Protein AF-A0A165GXM5-F1 (afdb_monomer_lite)

Structure (mmCIF, N/CA/C/O backbone):
data_AF-A0A165GXM5-F1
#
_entry.id   AF-A0A165GXM5-F1
#
loop_
_atom_site.group_PDB
_atom_site.id
_atom_site.type_symbol
_atom_site.label_atom_id
_atom_site.label_alt_id
_atom_site.label_comp_id
_atom_site.label_asym_id
_atom_site.label_entity_id
_atom_site.label_seq_id
_atom_site.pdbx_PDB_ins_code
_atom_site.Cartn_x
_atom_site.Cartn_y
_atom_site.Cartn_z
_atom_site.occupancy
_atom_site.B_iso_or_equiv
_atom_site.auth_seq_id
_atom_site.auth_comp_id
_atom_site.auth_asym_id
_atom_site.auth_atom_id
_atom_site.pdbx_PDB_model_num
ATOM 1 N N . MET A 1 1 ? 20.489 -20.162 -37.668 1.00 31.81 1 MET A N 1
ATOM 2 C CA . MET A 1 1 ? 20.290 -19.600 -36.315 1.00 31.81 1 MET A CA 1
ATOM 3 C C . MET A 1 1 ? 18.803 -19.362 -36.145 1.00 31.81 1 MET A C 1
ATOM 5 O O . MET A 1 1 ? 18.230 -18.710 -37.010 1.00 31.81 1 MET A O 1
ATOM 9 N N . SER A 1 2 ? 18.162 -19.955 -35.135 1.00 25.27 2 SER A N 1
ATOM 10 C CA . SER A 1 2 ? 16.732 -19.736 -34.898 1.00 25.27 2 SER A CA 1
ATOM 11 C C . SER A 1 2 ? 16.521 -18.295 -34.447 1.00 25.27 2 SER A C 1
ATOM 13 O O . SER A 1 2 ? 17.042 -17.886 -33.412 1.00 25.27 2 SER A O 1
ATOM 15 N N . ILE A 1 3 ? 15.779 -17.529 -35.238 1.00 33.72 3 ILE A N 1
ATOM 16 C CA . ILE A 1 3 ? 15.261 -16.230 -34.825 1.00 33.72 3 ILE A CA 1
ATOM 17 C C . ILE A 1 3 ? 14.194 -16.553 -33.780 1.00 33.72 3 ILE A C 1
ATOM 19 O O . ILE A 1 3 ? 13.142 -17.085 -34.126 1.00 33.72 3 ILE A O 1
ATOM 23 N N . ALA A 1 4 ? 14.499 -16.331 -32.499 1.00 40.66 4 ALA A N 1
ATOM 24 C CA . ALA A 1 4 ? 13.466 -16.305 -31.474 1.00 40.66 4 ALA A CA 1
ATOM 25 C C . ALA A 1 4 ? 12.429 -15.270 -31.930 1.00 40.66 4 ALA A C 1
ATOM 27 O O . ALA A 1 4 ? 12.787 -14.128 -32.222 1.00 40.66 4 ALA A O 1
ATOM 28 N N . ALA A 1 5 ? 11.184 -15.703 -32.114 1.00 41.00 5 ALA A N 1
ATOM 29 C CA . ALA A 1 5 ? 10.115 -14.823 -32.553 1.00 41.00 5 ALA A CA 1
ATOM 30 C C . ALA A 1 5 ? 9.960 -13.701 -31.516 1.00 41.00 5 ALA A C 1
ATOM 32 O O . ALA A 1 5 ? 9.669 -13.970 -30.354 1.00 41.00 5 ALA A O 1
ATOM 33 N N . PHE A 1 6 ? 10.218 -12.462 -31.937 1.00 44.19 6 PHE A N 1
ATOM 34 C CA . PHE A 1 6 ? 9.964 -11.260 -31.149 1.00 44.19 6 PHE A CA 1
ATOM 35 C C . PHE A 1 6 ? 8.468 -11.210 -30.822 1.00 44.19 6 PHE A C 1
ATOM 37 O O . PHE A 1 6 ? 7.640 -11.124 -31.728 1.00 44.19 6 PHE A O 1
ATOM 44 N N . THR A 1 7 ? 8.118 -11.279 -29.542 1.00 49.78 7 THR A N 1
ATOM 45 C CA . THR A 1 7 ? 6.752 -11.052 -29.060 1.00 49.78 7 THR A CA 1
ATOM 46 C C . THR A 1 7 ? 6.751 -9.712 -28.341 1.00 49.78 7 THR A C 1
ATOM 48 O O . THR A 1 7 ? 6.883 -9.685 -27.119 1.00 49.78 7 THR A O 1
ATOM 51 N N . PHE A 1 8 ? 6.667 -8.622 -29.112 1.00 52.62 8 PHE A N 1
ATOM 52 C CA . PHE A 1 8 ? 6.676 -7.256 -28.587 1.00 52.62 8 PHE A CA 1
ATOM 53 C C . PHE A 1 8 ? 5.628 -7.103 -27.473 1.00 52.62 8 PHE A C 1
ATOM 55 O O . PHE A 1 8 ? 4.430 -7.235 -27.716 1.00 52.62 8 PHE A O 1
ATOM 62 N N . GLY A 1 9 ? 6.098 -6.886 -26.244 1.00 51.78 9 GLY A N 1
ATOM 63 C CA . GLY A 1 9 ? 5.290 -6.867 -25.017 1.00 51.78 9 GLY A CA 1
ATOM 64 C C . GLY A 1 9 ? 5.923 -7.594 -23.823 1.00 51.78 9 GLY A C 1
ATOM 65 O O . GLY A 1 9 ? 5.302 -7.670 -22.764 1.00 51.78 9 GLY A O 1
ATOM 66 N N . SER A 1 10 ? 7.145 -8.118 -23.965 1.00 63.19 10 SER A N 1
ATOM 67 C CA . SER A 1 10 ? 7.849 -8.898 -22.944 1.00 63.19 10 SER A CA 1
ATOM 68 C C . SER A 1 10 ? 9.146 -8.223 -22.484 1.00 63.19 10 SER A C 1
ATOM 70 O O . SER A 1 10 ? 9.808 -7.500 -23.228 1.00 63.19 10 SER A O 1
ATOM 72 N N . PHE A 1 11 ? 9.580 -8.525 -21.256 1.00 65.88 11 PHE A N 1
ATOM 73 C CA . PHE A 1 11 ? 10.885 -8.116 -20.716 1.00 65.88 11 PHE A CA 1
ATOM 74 C C . PHE A 1 11 ? 12.069 -8.486 -21.629 1.00 65.88 11 PHE A C 1
ATOM 76 O O . PHE A 1 11 ? 13.098 -7.804 -21.616 1.00 65.88 11 PHE A O 1
ATOM 83 N N . GLY A 1 12 ? 11.924 -9.540 -22.440 1.00 76.12 12 GLY A N 1
ATOM 84 C CA . GLY A 1 12 ? 12.921 -9.951 -23.431 1.00 76.12 12 GLY A CA 1
ATOM 85 C C . GLY A 1 12 ? 13.173 -8.910 -24.529 1.00 76.12 12 GLY A C 1
ATOM 86 O O . GLY A 1 12 ? 14.298 -8.810 -25.022 1.00 76.12 12 GLY A O 1
ATOM 87 N N . ASP A 1 13 ? 12.187 -8.077 -24.862 1.00 80.38 13 ASP A N 1
ATOM 88 C CA . ASP A 1 13 ? 12.316 -7.088 -25.937 1.00 80.38 13 ASP A CA 1
ATOM 89 C C . ASP A 1 13 ? 13.230 -5.937 -25.520 1.00 80.38 13 ASP A C 1
ATOM 91 O O . ASP A 1 13 ? 14.113 -5.539 -26.279 1.00 80.38 13 ASP A O 1
ATOM 95 N N . ILE A 1 14 ? 13.097 -5.457 -24.276 1.00 86.19 14 ILE A N 1
ATOM 96 C CA . ILE A 1 14 ? 13.959 -4.394 -23.738 1.00 86.19 14 ILE A CA 1
ATOM 97 C C . ILE A 1 14 ? 15.413 -4.869 -23.706 1.00 86.19 14 ILE A C 1
ATOM 99 O O . ILE A 1 14 ? 16.306 -4.147 -24.142 1.00 86.19 14 ILE A O 1
ATOM 103 N N . VAL A 1 15 ? 15.664 -6.100 -23.246 1.00 88.06 15 VAL A N 1
ATOM 104 C CA . VAL A 1 15 ? 17.020 -6.675 -23.230 1.00 88.06 15 VAL A CA 1
ATOM 105 C C . VAL A 1 15 ? 17.592 -6.760 -24.643 1.00 88.06 15 VAL A C 1
ATOM 107 O O . VAL A 1 15 ? 18.753 -6.412 -24.855 1.00 88.06 15 VAL A O 1
ATOM 110 N N . THR A 1 16 ? 16.779 -7.155 -25.621 1.00 90.94 16 THR A N 1
ATOM 111 C CA . THR A 1 16 ? 17.226 -7.264 -27.013 1.00 90.94 16 THR A CA 1
ATOM 112 C C . THR A 1 16 ? 17.536 -5.891 -27.619 1.00 90.94 16 THR A C 1
ATOM 114 O O . THR A 1 16 ? 18.542 -5.731 -28.311 1.00 90.94 16 THR A O 1
ATOM 117 N N . ILE A 1 17 ? 16.733 -4.869 -27.310 1.00 92.56 17 ILE A N 1
ATOM 118 C CA . ILE A 1 17 ? 16.991 -3.482 -27.725 1.00 92.56 17 ILE A CA 1
ATOM 119 C C . ILE A 1 17 ? 18.282 -2.948 -27.086 1.00 92.56 17 ILE A C 1
ATOM 121 O O . ILE A 1 17 ? 19.094 -2.331 -27.776 1.00 92.56 17 ILE A O 1
ATOM 125 N N . LEU A 1 18 ? 18.517 -3.227 -25.799 1.00 92.25 18 LEU A N 1
ATOM 126 C CA . LEU A 1 18 ? 19.754 -2.851 -25.104 1.00 92.25 18 LEU A CA 1
ATOM 127 C C . LEU A 1 18 ? 20.986 -3.525 -25.733 1.00 92.25 18 LEU A C 1
ATOM 129 O O . LEU A 1 18 ? 22.009 -2.874 -25.944 1.00 92.25 18 LEU A O 1
ATOM 133 N N . GLN A 1 19 ? 20.892 -4.809 -26.088 1.00 93.12 19 GLN A N 1
ATOM 134 C CA . GLN A 1 19 ? 21.966 -5.531 -26.783 1.00 93.12 19 GLN A CA 1
ATOM 135 C C . GLN A 1 19 ? 22.253 -4.947 -28.172 1.00 93.12 19 GLN A C 1
ATOM 137 O O . GLN A 1 19 ? 23.415 -4.819 -28.573 1.00 93.12 19 GLN A O 1
ATOM 142 N N . LEU A 1 20 ? 21.206 -4.557 -28.901 1.00 93.94 20 LEU A N 1
ATOM 143 C CA . LEU A 1 20 ? 21.339 -3.906 -30.199 1.00 93.94 20 LEU A CA 1
ATOM 144 C C . LEU A 1 20 ? 22.029 -2.539 -30.072 1.00 93.94 20 LEU A C 1
ATOM 146 O O . LEU A 1 20 ? 22.997 -2.277 -30.787 1.00 93.94 20 LEU A O 1
ATOM 150 N N . ALA A 1 21 ? 21.589 -1.705 -29.126 1.00 93.62 21 ALA A N 1
ATOM 151 C CA . ALA A 1 21 ? 22.207 -0.414 -28.825 1.00 93.62 21 ALA A CA 1
ATOM 152 C C . ALA A 1 21 ? 23.695 -0.565 -28.462 1.00 93.62 21 ALA A C 1
ATOM 154 O O . ALA A 1 21 ? 24.544 0.145 -29.008 1.00 93.62 21 ALA A O 1
ATOM 155 N N . TRP A 1 22 ? 24.032 -1.552 -27.624 1.00 94.19 22 TRP A N 1
ATOM 156 C CA . TRP A 1 22 ? 25.417 -1.873 -27.276 1.00 94.19 22 TRP A CA 1
ATOM 157 C C . TRP A 1 22 ? 26.256 -2.271 -28.499 1.00 94.19 22 TRP A C 1
ATOM 159 O O . TRP A 1 22 ? 27.371 -1.783 -28.683 1.00 94.19 22 TRP A O 1
ATOM 169 N N . THR A 1 23 ? 25.704 -3.106 -29.382 1.00 94.31 23 THR A N 1
ATOM 170 C CA . THR A 1 23 ? 26.389 -3.545 -30.609 1.00 94.31 23 THR A CA 1
ATOM 171 C C . THR A 1 23 ? 26.672 -2.370 -31.549 1.00 94.31 23 THR A C 1
ATOM 173 O O . THR A 1 23 ? 27.755 -2.282 -32.136 1.00 94.31 23 THR A O 1
ATOM 176 N N . ILE A 1 24 ? 25.723 -1.437 -31.679 1.00 92.62 24 ILE A N 1
ATOM 177 C CA . ILE A 1 24 ? 25.894 -0.210 -32.470 1.00 92.62 24 ILE A CA 1
ATOM 178 C C . ILE A 1 24 ? 26.989 0.662 -31.855 1.00 92.62 24 ILE A C 1
ATOM 180 O O . ILE A 1 24 ? 27.902 1.082 -32.567 1.00 92.62 24 ILE A O 1
ATOM 184 N N . ARG A 1 25 ? 26.948 0.882 -30.534 1.00 93.56 25 ARG A N 1
ATOM 185 C CA . ARG A 1 25 ? 27.982 1.627 -29.804 1.00 93.56 25 ARG A CA 1
ATOM 186 C C . ARG A 1 25 ? 29.374 1.044 -30.043 1.00 93.56 25 ARG A C 1
ATOM 188 O O . ARG A 1 25 ? 30.308 1.797 -30.332 1.00 93.56 25 ARG A O 1
ATOM 195 N N . GLN A 1 26 ? 29.522 -0.274 -29.921 1.00 92.12 26 GLN A N 1
ATOM 196 C CA . GLN A 1 26 ? 30.796 -0.956 -30.138 1.00 92.12 26 GLN A CA 1
ATOM 197 C C . GLN A 1 26 ? 31.276 -0.776 -31.582 1.00 92.12 26 GLN A C 1
ATOM 199 O O . GLN A 1 26 ? 32.408 -0.350 -31.800 1.00 92.12 26 GLN A O 1
ATOM 204 N N . SER A 1 27 ? 30.387 -0.995 -32.555 1.00 89.75 27 SER A N 1
ATOM 205 C CA . SER A 1 27 ? 30.700 -0.838 -33.980 1.00 89.75 27 SER A CA 1
ATOM 206 C C . SER A 1 27 ? 31.182 0.580 -34.297 1.00 89.75 27 SER A C 1
ATOM 208 O O . SER A 1 27 ? 32.216 0.751 -34.934 1.00 89.75 27 SER A O 1
ATOM 210 N N . LEU A 1 28 ? 30.481 1.603 -33.797 1.00 88.69 28 LEU A N 1
ATOM 211 C CA . LEU A 1 28 ? 30.858 3.009 -33.966 1.00 88.69 28 LEU A CA 1
ATOM 212 C C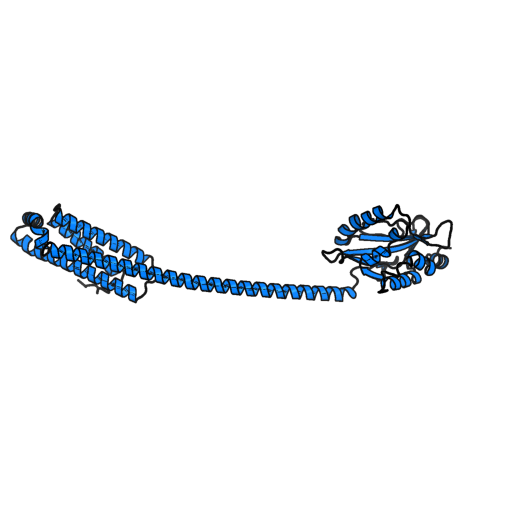 . LEU A 1 28 ? 32.200 3.337 -33.295 1.00 88.69 28 LEU A C 1
ATOM 214 O O . LEU A 1 28 ? 33.023 4.055 -33.865 1.00 88.69 28 LEU A O 1
ATOM 218 N N . SER A 1 29 ? 32.444 2.795 -32.101 1.00 88.94 29 SER A N 1
ATOM 219 C CA . SER A 1 29 ? 33.693 3.011 -31.361 1.00 88.94 29 SER A CA 1
ATOM 220 C C . SER A 1 29 ? 34.894 2.404 -32.092 1.00 88.94 29 SER A C 1
ATOM 222 O O . SER A 1 29 ? 35.948 3.035 -32.199 1.00 88.94 29 SER A O 1
ATOM 224 N N . GLU A 1 30 ? 34.733 1.200 -32.640 1.00 87.19 30 GLU A N 1
ATOM 225 C CA . GLU A 1 30 ? 35.780 0.489 -33.375 1.00 87.19 30 GLU A CA 1
ATOM 226 C C . GLU A 1 30 ? 36.099 1.151 -34.722 1.00 87.19 30 GLU A C 1
ATOM 228 O O . GLU A 1 30 ? 37.278 1.255 -35.093 1.00 87.19 30 GLU A O 1
ATOM 233 N N . THR A 1 31 ? 35.079 1.634 -35.444 1.00 82.00 31 THR A N 1
ATOM 234 C CA . THR A 1 31 ? 35.250 2.181 -36.798 1.00 82.00 31 THR A CA 1
ATOM 235 C C . THR A 1 31 ? 35.528 3.673 -36.857 1.00 82.00 31 THR A C 1
ATOM 237 O O . THR A 1 31 ? 36.229 4.093 -37.774 1.00 82.00 31 THR A O 1
ATOM 240 N N . ALA A 1 32 ? 35.048 4.476 -35.909 1.00 78.12 32 ALA A N 1
ATOM 241 C CA . ALA A 1 32 ? 35.261 5.923 -35.918 1.00 78.12 32 ALA A CA 1
ATOM 242 C C . ALA A 1 32 ? 36.285 6.396 -34.879 1.00 78.12 32 ALA A C 1
ATOM 244 O O . ALA A 1 32 ? 36.908 7.440 -35.064 1.00 78.12 32 ALA A O 1
ATOM 245 N N . GLY A 1 33 ? 36.507 5.646 -33.795 1.00 75.62 33 GLY A N 1
ATOM 246 C CA . GLY A 1 33 ? 37.376 6.086 -32.703 1.00 75.62 33 GLY A CA 1
ATOM 247 C C . GLY A 1 33 ? 36.898 7.402 -32.069 1.00 75.62 33 GLY A C 1
ATOM 248 O O . GLY A 1 33 ? 35.712 7.586 -31.811 1.00 75.62 33 GLY A O 1
ATOM 249 N N . ALA A 1 34 ? 37.817 8.339 -31.816 1.00 76.00 34 ALA A N 1
ATOM 250 C CA . ALA A 1 34 ? 37.564 9.576 -31.060 1.00 76.00 34 ALA A CA 1
ATOM 251 C C . ALA A 1 34 ? 36.927 10.731 -31.872 1.00 76.00 34 ALA A C 1
ATOM 253 O O . ALA A 1 34 ? 37.110 11.903 -31.546 1.00 76.00 34 ALA A O 1
ATOM 254 N N . VAL A 1 35 ? 36.199 10.441 -32.951 1.00 82.75 35 VAL A N 1
ATOM 255 C CA . VAL A 1 35 ? 35.572 11.476 -33.792 1.00 82.75 35 VAL A CA 1
ATOM 256 C C . VAL A 1 35 ? 34.408 12.116 -33.038 1.00 82.75 35 VAL A C 1
ATOM 258 O O . VAL A 1 35 ? 33.428 11.440 -32.739 1.00 82.75 35 VAL A O 1
ATOM 261 N N . ALA A 1 36 ? 34.485 13.424 -32.775 1.00 80.25 36 ALA A N 1
ATOM 262 C CA . ALA A 1 36 ? 33.531 14.154 -31.928 1.00 80.25 36 ALA A CA 1
ATOM 263 C C . ALA A 1 36 ? 32.051 13.939 -32.311 1.00 80.25 36 ALA A C 1
ATOM 265 O O . ALA A 1 36 ? 31.190 13.793 -31.445 1.00 80.25 36 ALA A O 1
ATOM 266 N N . GLN A 1 37 ? 31.756 13.866 -33.610 1.00 78.00 37 GLN A N 1
ATOM 267 C CA . GLN A 1 37 ? 30.401 13.634 -34.122 1.00 78.00 37 GLN A CA 1
ATOM 268 C C . GLN A 1 37 ? 29.880 12.236 -33.767 1.00 78.00 37 GLN A C 1
ATOM 270 O O . GLN A 1 37 ? 28.760 12.091 -33.287 1.00 78.00 37 GLN A O 1
ATOM 275 N N . VAL A 1 38 ? 30.716 11.209 -33.935 1.00 83.25 38 VAL A N 1
ATOM 276 C CA . VAL A 1 38 ? 30.363 9.831 -33.577 1.00 83.25 38 VAL A CA 1
ATOM 277 C C . VAL A 1 38 ? 30.298 9.659 -32.060 1.00 83.25 38 VAL A C 1
ATOM 279 O O . VAL A 1 38 ? 29.422 8.960 -31.567 1.00 83.25 38 VAL A O 1
ATOM 282 N N . GLN A 1 39 ? 31.151 10.360 -31.311 1.00 87.00 39 GLN A N 1
ATOM 283 C CA . GLN A 1 39 ? 31.086 10.392 -29.848 1.00 87.00 39 GLN A CA 1
ATOM 284 C C . GLN A 1 39 ? 29.783 11.017 -29.332 1.00 87.00 39 GLN A C 1
ATOM 286 O O . GLN A 1 39 ? 29.232 10.540 -28.346 1.00 87.00 39 GLN A O 1
ATOM 291 N N . THR A 1 40 ? 29.247 12.026 -30.024 1.00 86.88 40 THR A N 1
ATOM 292 C CA . THR A 1 40 ? 27.937 12.611 -29.687 1.00 86.88 40 THR A CA 1
ATOM 293 C C . THR A 1 40 ? 26.817 11.585 -29.870 1.00 86.88 40 THR A C 1
ATOM 295 O O . THR A 1 40 ? 26.026 11.374 -28.957 1.00 86.88 40 THR A O 1
ATOM 298 N N . LEU A 1 41 ? 26.806 10.867 -30.999 1.00 86.50 41 LEU A N 1
ATOM 299 C CA . LEU A 1 41 ? 25.830 9.801 -31.242 1.00 86.50 41 LEU A CA 1
ATOM 300 C C . LEU A 1 41 ? 25.959 8.646 -30.234 1.00 86.50 41 LEU A C 1
ATOM 302 O O . LEU A 1 41 ? 24.952 8.104 -29.789 1.00 86.50 41 LEU A O 1
ATOM 306 N N . ILE A 1 42 ? 27.185 8.274 -29.852 1.00 90.12 42 ILE A N 1
ATOM 307 C CA . ILE A 1 42 ? 27.423 7.277 -28.799 1.00 90.12 42 ILE A CA 1
ATOM 308 C C . ILE A 1 42 ? 26.816 7.747 -27.471 1.00 90.12 42 ILE A C 1
ATOM 310 O O . ILE A 1 42 ? 26.115 6.973 -26.827 1.00 90.12 42 ILE A O 1
ATOM 314 N N . ALA A 1 43 ? 27.029 9.009 -27.088 1.00 89.69 43 ALA A N 1
ATOM 315 C CA . ALA A 1 43 ? 26.450 9.568 -25.870 1.00 89.69 43 ALA A CA 1
ATOM 316 C C . ALA A 1 43 ? 24.910 9.578 -25.902 1.00 89.69 43 ALA A C 1
ATOM 318 O O . ALA A 1 43 ? 24.274 9.293 -24.890 1.00 89.69 43 ALA A O 1
ATOM 319 N N . ASP A 1 44 ? 24.303 9.842 -27.062 1.00 87.69 44 ASP A N 1
ATOM 320 C CA . ASP A 1 44 ? 22.847 9.773 -27.228 1.00 87.69 44 ASP A CA 1
ATOM 321 C C . ASP A 1 44 ? 22.311 8.337 -27.098 1.00 87.69 44 ASP A C 1
ATOM 323 O O . ASP A 1 44 ? 21.295 8.109 -26.439 1.00 87.69 44 ASP A O 1
ATOM 327 N N . ILE A 1 45 ? 23.009 7.352 -27.676 1.00 90.88 45 ILE A N 1
ATOM 328 C CA . ILE A 1 45 ? 22.672 5.926 -27.525 1.00 90.88 45 ILE A CA 1
ATOM 329 C C . ILE A 1 45 ? 22.807 5.491 -26.059 1.00 90.88 45 ILE A C 1
ATOM 331 O O . ILE A 1 45 ? 21.989 4.710 -25.569 1.00 90.88 45 ILE A O 1
ATOM 335 N N . ASP A 1 46 ? 23.796 6.012 -25.337 1.00 91.44 46 ASP A N 1
ATOM 336 C CA . ASP A 1 46 ? 23.975 5.741 -23.911 1.00 91.44 46 ASP A CA 1
ATOM 337 C C . ASP A 1 46 ? 22.846 6.331 -23.072 1.00 91.44 46 ASP A C 1
ATOM 339 O O . ASP A 1 46 ? 22.279 5.632 -22.233 1.00 91.44 46 ASP A O 1
ATOM 343 N N . ALA A 1 47 ? 22.469 7.585 -23.326 1.00 89.38 47 ALA A N 1
ATOM 344 C CA . ALA A 1 47 ? 21.337 8.221 -22.660 1.00 89.38 47 ALA A CA 1
ATOM 345 C C . ALA A 1 47 ? 20.036 7.435 -22.899 1.00 89.38 47 ALA A C 1
ATOM 347 O O . ALA A 1 47 ? 19.290 7.164 -21.956 1.00 89.38 47 ALA A O 1
ATOM 348 N N . PHE A 1 48 ? 19.810 6.989 -24.137 1.00 90.38 48 PHE A N 1
ATOM 349 C CA . PHE A 1 48 ? 18.696 6.113 -24.494 1.00 90.38 48 PHE A CA 1
ATOM 350 C C . PHE A 1 48 ? 18.739 4.770 -23.742 1.00 90.38 48 PHE A C 1
ATOM 352 O O . PHE A 1 48 ? 17.732 4.326 -23.191 1.00 90.38 48 PHE A O 1
ATOM 359 N N . THR A 1 49 ? 19.913 4.139 -23.665 1.00 91.88 49 THR A N 1
ATOM 360 C CA . THR A 1 49 ? 20.126 2.870 -22.949 1.00 91.88 49 THR A CA 1
ATOM 361 C C . THR A 1 49 ? 19.825 3.028 -21.456 1.00 91.88 49 THR A C 1
ATOM 363 O O . THR A 1 49 ? 19.109 2.205 -20.883 1.00 91.88 49 THR A O 1
ATOM 366 N N . CYS A 1 50 ? 20.300 4.110 -20.832 1.00 91.44 50 CYS A N 1
ATOM 367 C CA . CYS A 1 50 ? 19.997 4.449 -19.441 1.00 91.44 50 CYS A CA 1
ATOM 368 C C . CYS A 1 50 ? 18.491 4.644 -19.218 1.00 91.44 50 CYS A C 1
ATOM 370 O O . CYS A 1 50 ? 17.939 4.106 -18.258 1.00 91.44 50 CYS A O 1
ATOM 372 N N . ALA A 1 51 ? 17.808 5.361 -20.115 1.00 87.94 51 ALA A N 1
ATOM 373 C CA . ALA A 1 51 ? 16.364 5.562 -20.025 1.00 87.94 51 ALA A CA 1
ATOM 374 C C . ALA A 1 51 ? 15.593 4.235 -20.132 1.00 87.94 51 ALA A C 1
ATOM 376 O O . ALA A 1 51 ? 14.694 3.972 -19.333 1.00 87.94 51 ALA A O 1
ATOM 377 N N . LEU A 1 52 ? 15.983 3.348 -21.053 1.00 88.62 52 LEU A N 1
ATOM 378 C CA . LEU A 1 52 ? 15.389 2.013 -21.164 1.00 88.62 52 LEU A CA 1
ATOM 379 C C . LEU A 1 52 ? 15.644 1.136 -19.934 1.00 88.62 52 LEU A C 1
ATOM 381 O O . LEU A 1 52 ? 14.766 0.372 -19.539 1.00 88.62 52 LEU A O 1
ATOM 385 N N . GLN A 1 53 ? 16.815 1.236 -19.305 1.00 91.19 53 GLN A N 1
ATOM 386 C CA . GLN A 1 53 ? 17.099 0.519 -18.058 1.00 91.19 53 GLN A CA 1
ATOM 387 C C . GLN A 1 53 ? 16.225 1.014 -16.899 1.00 91.19 53 GLN A C 1
ATOM 389 O O . GLN A 1 53 ? 15.749 0.201 -16.107 1.00 91.19 53 GLN A O 1
ATOM 394 N N . GLN A 1 54 ? 15.968 2.322 -16.821 1.00 88.50 54 GLN A N 1
ATOM 395 C CA . GLN A 1 54 ? 15.027 2.891 -15.851 1.00 88.50 54 GLN A CA 1
ATOM 396 C C . GLN A 1 54 ? 13.591 2.424 -16.120 1.00 88.50 54 GLN A C 1
ATOM 398 O O . GLN A 1 54 ? 12.884 2.022 -15.202 1.00 88.50 54 GLN A O 1
ATOM 403 N N . ILE A 1 55 ? 13.164 2.410 -17.384 1.00 86.50 55 ILE A N 1
ATOM 404 C CA . ILE A 1 55 ? 11.863 1.854 -17.786 1.00 86.50 55 ILE A CA 1
ATOM 405 C C . ILE A 1 55 ? 11.761 0.385 -17.364 1.00 86.50 55 ILE A C 1
ATOM 407 O O . ILE A 1 55 ? 10.758 -0.025 -16.781 1.00 86.50 55 ILE A O 1
ATOM 411 N N . LYS A 1 56 ? 12.818 -0.400 -17.601 1.00 87.31 56 LYS A N 1
ATOM 412 C CA . LYS A 1 56 ? 12.877 -1.805 -17.196 1.00 87.31 56 LYS A CA 1
ATOM 413 C C . LYS A 1 56 ? 12.703 -1.964 -15.686 1.00 87.31 56 LYS A C 1
ATOM 415 O O . LYS A 1 56 ? 11.897 -2.788 -15.274 1.00 87.31 56 LYS A O 1
ATOM 420 N N . SER A 1 57 ? 13.411 -1.188 -14.864 1.00 86.75 57 SER A N 1
ATOM 421 C CA . SER A 1 57 ? 13.311 -1.313 -13.403 1.00 86.75 57 SER A CA 1
ATOM 422 C C . SER A 1 57 ? 11.921 -0.935 -12.873 1.00 86.75 57 SER A C 1
ATOM 424 O O . SER A 1 57 ? 11.409 -1.572 -11.950 1.00 86.75 57 SER A O 1
ATOM 426 N N . VAL A 1 58 ? 11.263 0.051 -13.491 1.00 84.50 58 VAL A N 1
ATOM 427 C CA . VAL A 1 58 ? 9.872 0.417 -13.174 1.00 84.50 58 VAL A CA 1
ATOM 428 C C . VAL A 1 58 ? 8.893 -0.695 -13.564 1.00 84.50 58 VAL A C 1
ATOM 430 O O . VAL A 1 58 ? 7.917 -0.932 -12.854 1.00 84.50 58 VAL A O 1
ATOM 433 N N . LEU A 1 59 ? 9.141 -1.397 -14.670 1.00 82.88 59 LEU A N 1
ATOM 434 C CA . LEU A 1 59 ? 8.333 -2.547 -15.075 1.00 82.88 59 LEU A CA 1
ATOM 435 C C . LEU A 1 59 ? 8.584 -3.773 -14.184 1.00 82.88 59 LEU A C 1
ATOM 437 O O . LEU A 1 59 ? 7.621 -4.425 -13.796 1.00 82.88 59 LEU A O 1
ATOM 441 N N . ASP A 1 60 ? 9.836 -4.052 -13.802 1.00 83.19 60 ASP A N 1
ATOM 442 C CA . ASP A 1 60 ? 10.203 -5.188 -12.935 1.00 83.19 60 ASP A CA 1
ATOM 443 C C . ASP A 1 60 ? 9.545 -5.085 -11.544 1.00 83.19 60 ASP A C 1
ATOM 445 O O . ASP A 1 60 ? 9.215 -6.089 -10.918 1.00 83.19 60 ASP A O 1
ATOM 449 N N . THR A 1 61 ? 9.367 -3.861 -11.040 1.00 81.50 61 THR A N 1
ATOM 450 C CA . THR A 1 61 ? 8.806 -3.591 -9.704 1.00 81.50 61 THR A CA 1
ATOM 451 C C . THR A 1 61 ? 7.278 -3.623 -9.669 1.00 81.50 61 THR A C 1
ATOM 453 O O . THR A 1 61 ? 6.682 -3.558 -8.592 1.00 81.50 61 THR A O 1
ATOM 456 N N . ARG A 1 62 ? 6.616 -3.729 -10.825 1.00 73.94 62 ARG A N 1
ATOM 457 C CA . ARG A 1 62 ? 5.158 -3.693 -10.923 1.00 73.94 62 ARG A CA 1
ATOM 458 C C . ARG A 1 62 ? 4.541 -5.078 -10.993 1.00 73.94 62 ARG A C 1
ATOM 460 O O . ARG A 1 62 ? 4.898 -5.893 -11.830 1.00 73.94 62 ARG A O 1
ATOM 467 N N . ALA A 1 63 ? 3.509 -5.279 -10.175 1.00 67.06 63 ALA A N 1
ATOM 468 C CA . ALA A 1 63 ? 2.715 -6.503 -10.179 1.00 67.06 63 ALA A CA 1
ATOM 469 C C . ALA A 1 63 ? 1.796 -6.629 -11.410 1.00 67.06 63 ALA A C 1
ATOM 471 O O . ALA A 1 63 ? 1.499 -7.742 -11.830 1.00 67.06 63 ALA A O 1
ATOM 472 N N . SER A 1 64 ? 1.329 -5.510 -11.981 1.00 75.50 64 SER A N 1
ATOM 473 C CA . SER A 1 64 ? 0.467 -5.509 -13.169 1.00 75.50 64 SER A CA 1
ATOM 474 C C . SER A 1 64 ? 0.464 -4.141 -13.860 1.00 75.50 64 SER A C 1
ATOM 476 O O . SER A 1 64 ? 0.427 -3.102 -13.194 1.00 75.50 64 SER A O 1
ATOM 478 N N . VAL A 1 65 ? 0.511 -4.143 -15.194 1.00 78.56 65 VAL A N 1
ATOM 479 C CA . VAL A 1 65 ? 0.306 -2.967 -16.051 1.00 78.56 65 VAL A CA 1
ATOM 480 C C . VAL A 1 65 ? -0.920 -3.249 -16.925 1.00 78.56 65 VAL A C 1
ATOM 482 O O . VAL A 1 65 ? -0.996 -4.343 -17.491 1.00 78.56 65 VAL A O 1
ATOM 485 N N . PRO A 1 66 ? -1.868 -2.302 -17.062 1.00 83.25 66 PRO A N 1
ATOM 486 C CA . PRO A 1 66 ? -3.045 -2.487 -17.904 1.00 83.25 66 PRO A CA 1
ATOM 487 C C . PRO A 1 66 ? -2.686 -2.927 -19.337 1.00 83.25 66 PRO A C 1
ATOM 489 O O . PRO A 1 66 ? -1.749 -2.362 -19.913 1.00 83.25 66 PRO A O 1
ATOM 492 N N . PRO A 1 67 ? -3.426 -3.880 -19.940 1.00 83.06 67 PRO A N 1
ATOM 493 C CA . PRO A 1 67 ? -3.112 -4.422 -21.265 1.00 83.06 67 PRO A CA 1
ATOM 494 C C . PRO A 1 67 ? -2.982 -3.358 -22.361 1.00 83.06 67 PRO A C 1
ATOM 496 O O . PRO A 1 67 ? -2.056 -3.416 -23.165 1.00 83.06 67 PRO A O 1
ATOM 499 N N . ASP A 1 68 ? -3.851 -2.346 -22.359 1.00 82.56 68 ASP A N 1
ATOM 500 C CA . ASP A 1 68 ? -3.821 -1.265 -23.354 1.00 82.56 68 ASP A CA 1
ATOM 501 C C . ASP A 1 68 ? -2.543 -0.422 -23.257 1.00 82.56 68 ASP A C 1
ATOM 503 O O . ASP A 1 68 ? -1.944 -0.053 -24.267 1.00 82.56 68 ASP A O 1
ATOM 507 N N . LEU A 1 69 ? -2.076 -0.170 -22.030 1.00 84.62 69 LEU A N 1
ATOM 508 C CA . LEU A 1 69 ? -0.830 0.555 -21.788 1.00 84.62 69 LEU A CA 1
ATOM 509 C C . LEU A 1 69 ? 0.383 -0.311 -22.136 1.00 84.62 69 LEU A C 1
ATOM 511 O O . LEU A 1 69 ? 1.343 0.200 -22.711 1.00 84.62 69 LEU A O 1
ATOM 515 N N . MET A 1 70 ? 0.327 -1.618 -21.866 1.00 85.31 70 MET A N 1
ATOM 516 C CA . MET A 1 70 ? 1.360 -2.558 -22.312 1.00 85.31 70 MET A CA 1
ATOM 517 C C . MET A 1 70 ? 1.467 -2.625 -23.834 1.00 85.31 70 MET A C 1
ATOM 519 O O . MET A 1 70 ? 2.582 -2.634 -24.348 1.00 85.31 70 MET A O 1
ATOM 523 N N . ASN A 1 71 ? 0.345 -2.594 -24.557 1.00 87.50 71 ASN A N 1
ATOM 524 C CA . ASN A 1 71 ? 0.341 -2.535 -26.020 1.00 87.50 71 ASN A CA 1
ATOM 525 C C . ASN A 1 71 ? 0.991 -1.240 -26.533 1.00 87.50 71 ASN A C 1
ATOM 527 O O . ASN A 1 71 ? 1.789 -1.276 -27.469 1.00 87.50 71 ASN A O 1
ATOM 531 N N . GLY A 1 72 ? 0.709 -0.101 -25.890 1.00 87.12 72 GLY A N 1
ATOM 532 C CA . GLY A 1 72 ? 1.363 1.173 -26.205 1.00 87.12 72 GLY A CA 1
ATOM 533 C C . GLY A 1 72 ? 2.878 1.138 -25.969 1.00 87.12 72 GLY A C 1
ATOM 534 O O . GLY A 1 72 ? 3.650 1.563 -26.828 1.00 87.12 72 GLY A O 1
ATOM 535 N N . ILE A 1 73 ? 3.316 0.568 -24.841 1.00 87.62 73 ILE A N 1
ATOM 536 C CA . ILE A 1 73 ? 4.741 0.384 -24.523 1.00 87.62 73 ILE A CA 1
ATOM 537 C C . ILE A 1 73 ? 5.402 -0.556 -25.539 1.00 87.62 73 ILE A C 1
ATOM 539 O O . ILE A 1 73 ? 6.482 -0.250 -26.040 1.00 87.62 73 ILE A O 1
ATOM 543 N N . ALA A 1 74 ? 4.752 -1.670 -25.879 1.00 87.50 74 ALA A N 1
ATOM 544 C CA . ALA A 1 74 ? 5.241 -2.626 -26.867 1.00 87.50 74 ALA A CA 1
ATOM 545 C C . ALA A 1 74 ? 5.452 -1.966 -28.236 1.00 87.50 74 ALA A C 1
ATOM 547 O O . ALA A 1 74 ? 6.517 -2.120 -28.833 1.00 87.50 74 ALA A O 1
ATOM 548 N N . HIS A 1 75 ? 4.486 -1.166 -28.694 1.00 89.00 75 HIS A N 1
ATOM 549 C CA . HIS A 1 75 ? 4.588 -0.452 -29.964 1.00 89.00 75 HIS A CA 1
ATOM 550 C C . HIS A 1 75 ? 5.729 0.585 -29.966 1.00 89.00 75 HIS A C 1
ATOM 552 O O . HIS A 1 75 ? 6.476 0.698 -30.947 1.00 89.00 75 HIS A O 1
ATOM 558 N N . ALA A 1 76 ? 5.911 1.317 -28.865 1.00 89.62 76 ALA A N 1
ATOM 559 C CA . ALA A 1 76 ? 7.011 2.269 -28.738 1.00 89.62 76 ALA A CA 1
ATOM 560 C C . ALA A 1 76 ? 8.382 1.566 -28.737 1.00 89.62 76 ALA A C 1
ATOM 562 O O . ALA A 1 76 ? 9.316 2.004 -29.414 1.00 89.62 76 ALA A O 1
ATOM 563 N N . LEU A 1 77 ? 8.498 0.426 -28.046 1.00 88.94 77 LEU A N 1
ATOM 564 C CA . LEU A 1 77 ? 9.705 -0.408 -28.051 1.00 88.94 77 LEU A CA 1
ATOM 565 C C . LEU A 1 77 ? 10.002 -0.991 -29.439 1.00 88.94 77 LEU A C 1
ATOM 567 O O . LEU A 1 77 ? 11.157 -0.980 -29.867 1.00 88.94 77 LEU A O 1
ATOM 571 N N . GLU A 1 78 ? 8.984 -1.443 -30.169 1.00 89.94 78 GLU A N 1
ATOM 572 C CA . GLU A 1 78 ? 9.127 -1.892 -31.558 1.00 89.94 78 GLU A CA 1
ATOM 573 C C . GLU A 1 78 ? 9.656 -0.770 -32.457 1.00 89.94 78 GLU A C 1
ATOM 575 O O . GLU A 1 78 ? 10.603 -0.967 -33.223 1.00 89.94 78 GLU A O 1
ATOM 580 N N . SER A 1 79 ? 9.115 0.439 -32.308 1.00 91.19 79 SER A N 1
ATOM 581 C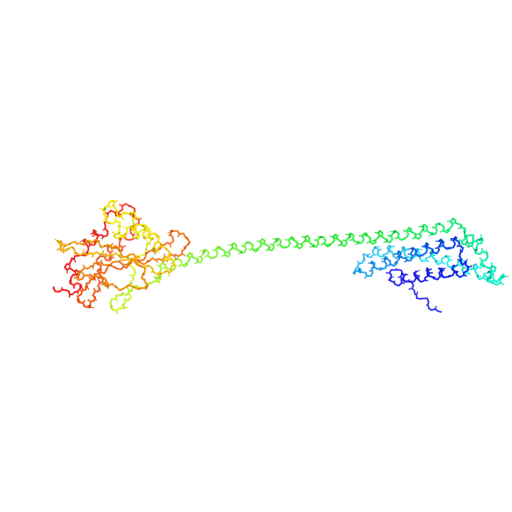 CA . SER A 1 79 ? 9.577 1.613 -33.051 1.00 91.19 79 SER A CA 1
ATOM 582 C C . SER A 1 79 ? 11.051 1.921 -32.764 1.00 91.19 79 SER A C 1
ATOM 584 O O . SER A 1 79 ? 11.827 2.147 -33.696 1.00 91.19 79 SER A O 1
ATOM 586 N N . CYS A 1 80 ? 11.470 1.860 -31.496 1.00 91.50 80 CYS A N 1
ATOM 587 C CA . CYS A 1 80 ? 12.875 1.985 -31.102 1.00 91.50 80 CYS A CA 1
ATOM 588 C C . CYS A 1 80 ? 13.758 0.901 -31.732 1.00 91.50 80 CYS A C 1
ATOM 590 O O . CYS A 1 80 ? 14.832 1.201 -32.260 1.00 91.50 80 CYS A O 1
ATOM 592 N N . PHE A 1 81 ? 13.306 -0.354 -31.702 1.00 91.94 81 PHE A N 1
ATOM 593 C CA . PHE A 1 81 ? 14.030 -1.482 -32.277 1.00 91.94 81 PHE A CA 1
ATOM 594 C C . PHE A 1 81 ? 14.255 -1.302 -33.782 1.00 91.94 81 PHE A C 1
ATOM 596 O O . PHE A 1 81 ? 15.384 -1.437 -34.257 1.00 91.94 81 PHE A O 1
ATOM 603 N N . LEU A 1 82 ? 13.208 -0.941 -34.531 1.00 92.38 82 LEU A N 1
ATOM 604 C CA . LEU A 1 82 ? 13.291 -0.714 -35.975 1.00 92.38 82 LEU A CA 1
ATOM 605 C C . LEU A 1 82 ? 14.239 0.441 -36.324 1.00 92.38 82 LEU A C 1
ATOM 607 O O . LEU A 1 82 ? 15.024 0.327 -37.269 1.00 92.38 82 LEU A O 1
ATOM 611 N N . LEU A 1 83 ? 14.214 1.528 -35.545 1.00 92.31 83 LEU A N 1
ATOM 612 C CA . LEU A 1 83 ? 15.123 2.663 -35.728 1.00 92.31 83 LEU A CA 1
ATOM 613 C C . LEU A 1 83 ? 16.586 2.250 -35.536 1.00 92.31 83 LEU A C 1
ATOM 615 O O . LEU A 1 83 ? 17.412 2.495 -36.416 1.00 92.31 83 LEU A O 1
ATOM 619 N N . LEU A 1 84 ? 16.903 1.580 -34.426 1.00 92.62 84 LEU A N 1
ATOM 620 C CA . LEU A 1 84 ? 18.265 1.126 -34.135 1.00 92.62 84 LEU A CA 1
ATOM 621 C C . LEU A 1 84 ? 18.752 0.088 -35.146 1.00 92.62 84 LEU A C 1
ATOM 623 O O . LEU A 1 84 ? 19.894 0.147 -35.601 1.00 92.62 84 LEU A O 1
ATOM 627 N N . ARG A 1 85 ? 17.880 -0.832 -35.560 1.00 93.69 85 ARG A N 1
ATOM 628 C CA . ARG A 1 85 ? 18.216 -1.837 -36.569 1.00 93.69 85 ARG A CA 1
ATOM 629 C C . ARG A 1 85 ? 18.576 -1.187 -37.901 1.00 93.69 85 ARG A C 1
ATOM 631 O O . ARG A 1 85 ? 19.585 -1.552 -38.499 1.00 93.69 85 ARG A O 1
ATOM 638 N N . GLY A 1 86 ? 17.825 -0.168 -38.321 1.00 92.12 86 GLY A N 1
ATOM 639 C CA . GLY A 1 86 ? 18.134 0.593 -39.531 1.00 92.12 86 GLY A CA 1
ATOM 640 C C . GLY A 1 86 ? 19.507 1.277 -39.487 1.00 92.12 86 GLY A C 1
ATOM 641 O O . GLY A 1 86 ? 20.189 1.357 -40.511 1.00 92.12 86 GLY A O 1
ATOM 642 N N . VAL A 1 87 ? 19.949 1.734 -38.311 1.00 90.50 87 VAL A N 1
ATOM 643 C CA . VAL A 1 87 ? 21.306 2.277 -38.107 1.00 90.50 87 VAL A CA 1
ATOM 644 C C . VAL A 1 87 ? 22.354 1.183 -38.208 1.00 90.50 87 VAL A C 1
ATOM 646 O O . VAL A 1 87 ? 23.348 1.345 -38.915 1.00 90.50 87 VAL A O 1
ATOM 649 N N . GLN A 1 88 ? 22.133 0.060 -37.524 1.00 93.06 88 GLN A N 1
ATOM 650 C CA . GLN A 1 88 ? 23.054 -1.071 -37.543 1.00 93.06 88 GLN A CA 1
ATOM 651 C C . GLN A 1 88 ? 23.266 -1.587 -38.972 1.00 93.06 88 GLN A C 1
ATOM 653 O O . GLN A 1 88 ? 24.400 -1.819 -39.389 1.00 93.06 88 GLN A O 1
ATOM 658 N N . GLU A 1 89 ? 22.189 -1.714 -39.748 1.00 93.19 89 GLU A N 1
ATOM 659 C CA . GLU A 1 89 ? 22.237 -2.140 -41.147 1.00 93.19 89 GLU A CA 1
ATOM 660 C C . GLU A 1 89 ? 23.021 -1.148 -42.023 1.00 93.19 89 GLU A C 1
ATOM 662 O O . GLU A 1 89 ? 23.830 -1.574 -42.850 1.00 93.19 89 GLU A O 1
ATOM 667 N N . GLN A 1 90 ? 22.868 0.165 -41.808 1.00 91.25 90 GLN A N 1
ATOM 668 C CA . GLN A 1 90 ? 23.652 1.188 -42.518 1.00 91.25 90 GLN A CA 1
ATOM 669 C C . GLN A 1 90 ? 25.144 1.115 -42.182 1.00 91.25 90 GLN A C 1
ATOM 671 O O . GLN A 1 90 ? 25.975 1.104 -43.094 1.00 91.25 90 GLN A O 1
ATOM 676 N N . ILE A 1 91 ? 25.485 1.008 -40.893 1.00 90.56 91 ILE A N 1
ATOM 677 C CA . ILE A 1 91 ? 26.871 0.866 -40.429 1.00 90.56 91 ILE A CA 1
ATOM 678 C C . ILE A 1 91 ? 27.504 -0.384 -41.050 1.00 90.56 91 ILE A C 1
ATOM 680 O O . ILE A 1 91 ? 28.579 -0.306 -41.647 1.00 90.56 91 ILE A O 1
ATOM 684 N N . ASN A 1 92 ? 26.820 -1.526 -40.963 1.00 91.06 92 ASN A N 1
ATOM 685 C CA . ASN A 1 92 ? 27.316 -2.802 -41.473 1.00 91.06 92 ASN A CA 1
ATOM 686 C C . ASN A 1 92 ? 27.483 -2.784 -42.994 1.00 91.06 92 ASN A C 1
ATOM 688 O O . ASN A 1 92 ? 28.524 -3.203 -43.499 1.00 91.06 92 ASN A O 1
ATOM 692 N N . SER A 1 93 ? 26.497 -2.257 -43.724 1.00 90.19 93 SER A N 1
ATOM 693 C CA . SER A 1 93 ? 26.545 -2.138 -45.185 1.00 90.19 93 SER A CA 1
ATOM 694 C C . SER A 1 93 ? 27.720 -1.272 -45.645 1.00 90.19 93 SER A C 1
ATOM 696 O O . SER A 1 93 ? 28.477 -1.659 -46.540 1.00 90.19 93 SER A O 1
ATOM 698 N N . TYR A 1 94 ? 27.939 -0.126 -44.993 1.00 89.06 94 TYR A N 1
ATOM 699 C CA . TYR A 1 94 ? 29.063 0.747 -45.318 1.00 89.06 94 TYR A CA 1
ATOM 700 C C . TYR A 1 94 ? 30.414 0.102 -44.984 1.00 89.06 94 TYR A C 1
ATOM 702 O O . TYR A 1 94 ? 31.317 0.073 -45.826 1.00 89.06 94 TYR A O 1
ATOM 710 N N . ASN A 1 95 ? 30.546 -0.466 -43.783 1.00 88.38 95 ASN A N 1
ATOM 711 C CA . ASN A 1 95 ? 31.774 -1.123 -43.342 1.00 88.38 95 ASN A CA 1
ATOM 712 C C . ASN A 1 95 ? 32.135 -2.314 -44.235 1.00 88.38 95 ASN A C 1
ATOM 714 O O . ASN A 1 95 ? 33.306 -2.464 -44.586 1.00 88.38 95 ASN A O 1
ATOM 718 N N . ALA A 1 96 ? 31.158 -3.123 -44.657 1.00 88.12 96 ALA A N 1
ATOM 719 C CA . ALA A 1 96 ? 31.386 -4.247 -45.562 1.00 88.12 96 ALA A CA 1
ATOM 720 C C . ALA A 1 96 ? 31.901 -3.776 -46.931 1.00 88.12 96 ALA A C 1
ATOM 722 O O . ALA A 1 96 ? 32.891 -4.307 -47.436 1.00 88.12 96 ALA A O 1
ATOM 723 N N . ARG A 1 97 ? 31.288 -2.727 -47.501 1.00 86.38 97 ARG A N 1
ATOM 724 C CA . ARG A 1 97 ? 31.706 -2.149 -48.790 1.00 86.38 97 ARG A CA 1
ATOM 725 C C . ARG A 1 97 ? 33.115 -1.560 -48.749 1.00 86.38 97 ARG A C 1
ATOM 727 O O . ARG A 1 97 ? 33.873 -1.724 -49.700 1.00 86.38 97 ARG A O 1
ATOM 734 N N . MET A 1 98 ? 33.468 -0.865 -47.670 1.00 83.44 98 MET A N 1
ATOM 735 C CA . MET A 1 98 ? 34.730 -0.121 -47.597 1.00 83.44 98 MET A CA 1
ATOM 736 C C . MET A 1 98 ? 35.904 -0.959 -47.084 1.00 83.44 98 MET A C 1
ATOM 738 O O . MET A 1 98 ? 37.030 -0.768 -47.543 1.00 83.44 98 MET A O 1
ATOM 742 N N . THR A 1 99 ? 35.679 -1.922 -46.184 1.00 82.38 99 THR A N 1
ATOM 743 C CA . THR A 1 99 ? 36.764 -2.771 -45.655 1.00 82.38 99 THR A CA 1
ATOM 744 C C . THR A 1 99 ? 37.449 -3.575 -46.763 1.00 82.38 99 THR A C 1
ATOM 746 O O . THR A 1 99 ? 38.675 -3.668 -46.764 1.00 82.38 99 THR A O 1
ATOM 749 N N . GLY A 1 100 ? 36.684 -4.077 -47.741 1.00 79.12 100 GLY A N 1
ATOM 750 C CA . GLY A 1 100 ? 37.228 -4.808 -48.892 1.00 79.12 100 GLY A CA 1
ATOM 751 C C . GLY A 1 100 ? 37.979 -3.939 -49.909 1.00 79.12 100 GLY A C 1
ATOM 752 O O . GLY A 1 100 ? 38.821 -4.454 -50.636 1.00 79.12 100 GLY A O 1
ATOM 753 N N . ALA A 1 101 ? 37.705 -2.630 -49.952 1.00 80.19 101 ALA A N 1
ATOM 754 C CA . ALA A 1 101 ? 38.252 -1.724 -50.963 1.00 80.19 101 ALA A CA 1
ATOM 755 C C . ALA A 1 101 ? 39.464 -0.908 -50.480 1.00 80.19 101 ALA A C 1
ATOM 757 O O . ALA A 1 101 ? 40.379 -0.656 -51.258 1.00 80.19 101 ALA A O 1
ATOM 758 N N . VAL A 1 102 ? 39.474 -0.465 -49.215 1.00 82.25 102 VAL A N 1
ATOM 759 C CA . VAL A 1 102 ? 40.437 0.549 -48.729 1.00 82.25 102 VAL A CA 1
ATOM 760 C C . VAL A 1 102 ? 41.162 0.162 -47.430 1.00 82.25 102 VAL A C 1
ATOM 762 O O . VAL A 1 102 ? 42.104 0.843 -47.018 1.00 82.25 102 VAL A O 1
ATOM 765 N N . GLY A 1 103 ? 40.764 -0.940 -46.786 1.00 84.12 103 GLY A N 1
ATOM 766 C CA . GLY A 1 103 ? 41.346 -1.419 -45.528 1.00 84.12 103 GLY A CA 1
ATOM 767 C C . GLY A 1 103 ? 40.956 -0.599 -44.283 1.00 84.12 103 GLY A C 1
ATOM 768 O O . GLY A 1 103 ? 40.501 0.545 -44.353 1.00 84.12 103 GLY A O 1
ATOM 769 N N . ALA A 1 104 ? 41.157 -1.181 -43.095 1.00 82.50 104 ALA A N 1
ATOM 770 C CA . ALA A 1 104 ? 40.627 -0.661 -41.824 1.00 82.50 104 ALA A CA 1
ATOM 771 C C . ALA A 1 104 ? 41.136 0.743 -41.427 1.00 82.50 104 ALA A C 1
ATOM 773 O O . ALA A 1 104 ? 40.407 1.530 -40.821 1.00 82.50 104 ALA A O 1
ATOM 774 N N . ARG A 1 105 ? 42.386 1.094 -41.767 1.00 82.81 105 ARG A N 1
ATOM 775 C CA . ARG A 1 105 ? 42.967 2.408 -41.423 1.00 82.81 105 ARG A CA 1
ATOM 776 C C . ARG A 1 105 ? 42.357 3.543 -42.250 1.00 82.81 105 ARG A C 1
ATOM 778 O O . ARG A 1 105 ? 42.166 4.637 -41.723 1.00 82.81 105 ARG A O 1
ATOM 785 N N . ALA A 1 106 ? 42.054 3.296 -43.523 1.00 84.62 106 ALA A N 1
ATOM 786 C CA . ALA A 1 106 ? 41.390 4.277 -44.373 1.00 84.62 106 ALA A CA 1
ATOM 787 C C . ALA A 1 106 ? 39.913 4.421 -43.988 1.00 84.62 106 ALA A C 1
ATOM 789 O O . ALA A 1 106 ? 39.433 5.546 -43.885 1.00 84.62 106 ALA A O 1
ATOM 790 N N . LEU A 1 107 ? 39.231 3.314 -43.661 1.00 84.81 107 LEU A N 1
ATOM 791 C CA . LEU A 1 107 ? 37.855 3.329 -43.149 1.00 84.81 107 LEU A CA 1
ATOM 792 C C . LEU A 1 107 ? 37.692 4.281 -41.950 1.00 84.81 107 LEU A C 1
ATOM 794 O O . LEU A 1 107 ? 36.782 5.105 -41.951 1.00 84.81 107 LEU A O 1
ATOM 798 N N . LYS A 1 108 ? 38.624 4.254 -40.986 1.00 84.69 108 LYS A N 1
ATOM 799 C CA . LYS A 1 108 ? 38.631 5.195 -39.849 1.00 84.69 108 LYS A CA 1
ATOM 800 C C . LYS A 1 108 ? 38.680 6.663 -40.274 1.00 84.69 108 LYS A C 1
ATOM 802 O O . LYS A 1 108 ? 37.985 7.500 -39.705 1.00 84.69 108 LYS A O 1
ATOM 807 N N . ARG A 1 109 ? 39.485 6.989 -41.290 1.00 85.19 109 ARG A N 1
ATOM 808 C CA . ARG A 1 109 ? 39.590 8.361 -41.819 1.00 85.19 109 ARG A CA 1
ATOM 809 C C . ARG A 1 109 ? 38.314 8.790 -42.545 1.00 85.19 109 ARG A C 1
ATOM 811 O O . ARG A 1 109 ? 37.912 9.939 -42.409 1.00 85.19 109 ARG A O 1
ATOM 818 N N . TYR A 1 110 ? 37.659 7.874 -43.260 1.00 85.75 110 TYR A N 1
ATOM 819 C CA . TYR A 1 110 ? 36.364 8.144 -43.888 1.00 85.75 110 TYR A CA 1
ATOM 820 C C . TYR A 1 110 ? 35.263 8.390 -42.857 1.00 85.75 110 TYR A C 1
ATOM 822 O O . TYR A 1 110 ? 34.534 9.366 -42.992 1.00 85.75 110 TYR A O 1
ATOM 830 N N . TRP A 1 111 ? 35.190 7.586 -41.794 1.00 86.12 111 TRP A N 1
ATOM 831 C CA . TRP A 1 111 ? 34.266 7.836 -40.681 1.00 86.12 111 TRP A CA 1
ATOM 832 C C . TRP A 1 111 ? 34.519 9.185 -40.001 1.00 86.12 111 TRP A C 1
ATOM 834 O O . TRP A 1 111 ? 33.568 9.884 -39.658 1.00 86.12 111 TRP A O 1
ATOM 844 N N . ALA A 1 112 ? 35.785 9.587 -39.863 1.00 82.94 112 ALA A N 1
ATOM 845 C CA . ALA A 1 112 ? 36.143 10.887 -39.303 1.00 82.94 112 ALA A CA 1
ATOM 846 C C . ALA A 1 112 ? 35.702 12.076 -40.165 1.00 82.94 112 ALA A C 1
ATOM 848 O O . ALA A 1 112 ? 35.324 13.110 -39.621 1.00 82.94 112 ALA A O 1
ATOM 849 N N . ALA A 1 113 ? 35.752 11.934 -41.490 1.00 83.25 113 ALA A N 1
ATOM 850 C CA . ALA A 1 113 ? 35.413 13.009 -42.416 1.00 83.25 113 ALA A CA 1
ATOM 851 C C . ALA A 1 113 ? 33.922 13.045 -42.790 1.00 83.25 113 ALA A C 1
ATOM 853 O O . ALA A 1 113 ? 33.372 14.121 -43.002 1.00 83.25 113 ALA A O 1
ATOM 854 N N . LEU A 1 114 ? 33.277 11.879 -42.895 1.00 85.12 114 LEU A N 1
ATOM 855 C CA . LEU A 1 114 ? 31.966 11.707 -43.531 1.00 85.12 114 LEU A CA 1
ATOM 856 C C . LEU A 1 114 ? 30.963 10.942 -42.657 1.00 85.12 114 LEU A C 1
ATOM 858 O O . LEU A 1 114 ? 29.958 10.466 -43.176 1.00 85.12 114 LEU A O 1
ATOM 862 N N . GLY A 1 115 ? 31.204 10.812 -41.349 1.00 82.94 115 GLY A N 1
ATOM 863 C CA . GLY A 1 115 ? 30.365 10.013 -40.446 1.00 82.94 115 GLY A CA 1
ATOM 864 C C . GLY A 1 115 ? 28.861 10.283 -40.578 1.00 82.94 115 GLY A C 1
ATOM 865 O O . GLY A 1 115 ? 28.078 9.340 -40.659 1.00 82.94 115 GLY A O 1
ATOM 866 N N . TRP A 1 116 ? 28.454 11.552 -40.692 1.00 84.69 116 TRP A N 1
ATOM 867 C CA . TRP A 1 116 ? 27.048 11.902 -40.921 1.00 84.69 116 TRP A CA 1
ATOM 868 C C . TRP A 1 116 ? 26.529 11.444 -42.280 1.00 84.69 116 TRP A C 1
ATOM 870 O O . TRP A 1 116 ? 25.454 10.861 -42.340 1.00 84.69 116 TRP A O 1
ATOM 880 N N . GLU A 1 117 ? 27.277 11.670 -43.359 1.00 87.56 117 GLU A N 1
ATOM 881 C CA . GLU A 1 117 ? 26.875 11.264 -44.713 1.00 87.56 117 GLU A CA 1
ATOM 882 C C . GLU A 1 117 ? 26.745 9.741 -44.830 1.00 87.56 117 GLU A C 1
ATOM 884 O O . GLU A 1 117 ? 25.822 9.237 -45.467 1.00 87.56 117 GLU A O 1
ATOM 889 N N . ILE A 1 118 ? 27.610 8.997 -44.134 1.00 86.44 118 ILE A N 1
ATOM 890 C CA . ILE A 1 118 ? 27.549 7.532 -44.054 1.00 86.44 118 ILE A CA 1
ATOM 891 C C . ILE A 1 118 ? 26.234 7.063 -43.417 1.00 86.44 118 ILE A C 1
ATOM 893 O O . ILE A 1 118 ? 25.647 6.077 -43.859 1.00 86.44 118 ILE A O 1
ATOM 897 N N . LEU A 1 119 ? 25.741 7.796 -42.419 1.00 86.19 119 LEU A N 1
ATOM 898 C CA . LEU A 1 119 ? 24.470 7.533 -41.740 1.00 86.19 119 LEU A CA 1
ATOM 899 C C . LEU A 1 119 ? 23.261 8.173 -42.453 1.00 86.19 119 LEU A C 1
ATOM 901 O O . LEU A 1 119 ? 22.170 8.270 -41.890 1.00 86.19 119 LEU A O 1
ATOM 905 N N . GLY A 1 120 ? 23.431 8.607 -43.706 1.00 86.06 120 GLY A N 1
ATOM 906 C CA . GLY A 1 120 ? 22.375 9.209 -44.520 1.00 86.06 120 GLY A CA 1
ATOM 907 C C . GLY A 1 120 ? 22.142 10.700 -44.263 1.00 86.06 120 GLY A C 1
ATOM 908 O O . GLY A 1 120 ? 21.046 11.196 -44.517 1.00 86.06 120 GLY A O 1
ATOM 909 N N . GLY A 1 121 ? 23.161 11.397 -43.765 1.00 89.25 121 GLY A N 1
ATOM 910 C CA . GLY A 1 121 ? 23.195 12.840 -43.552 1.00 89.25 121 GLY A CA 1
ATOM 911 C C . GLY A 1 121 ? 22.807 13.258 -42.133 1.00 89.25 121 GLY A C 1
ATOM 912 O O . GLY A 1 121 ? 22.082 12.565 -41.416 1.00 89.25 121 GLY A O 1
ATOM 913 N N . ARG A 1 122 ? 23.253 14.454 -41.727 1.00 87.38 122 ARG A N 1
ATOM 914 C CA . ARG A 1 122 ? 22.999 15.002 -40.380 1.00 87.38 122 ARG A CA 1
ATOM 915 C C . ARG A 1 122 ? 21.508 15.066 -40.042 1.00 87.38 122 ARG A C 1
ATOM 917 O O . ARG A 1 122 ? 21.112 14.674 -38.952 1.00 87.38 122 ARG A O 1
ATOM 924 N N . SER A 1 123 ? 20.679 15.521 -40.984 1.00 88.06 123 SER A N 1
ATOM 925 C CA . SER A 1 123 ? 19.228 15.639 -40.782 1.00 88.06 123 SER A CA 1
ATOM 926 C C . SER A 1 123 ? 18.576 14.297 -40.439 1.00 88.06 123 SER A C 1
ATOM 928 O O . SER A 1 123 ? 17.717 14.246 -39.563 1.00 88.06 123 SER A O 1
ATOM 930 N N . LYS A 1 124 ? 19.016 13.203 -41.071 1.00 88.50 124 LYS A N 1
ATOM 931 C CA . LYS A 1 124 ? 18.461 11.871 -40.825 1.00 88.50 124 LYS A CA 1
ATOM 932 C C . LYS A 1 124 ? 18.807 11.361 -39.432 1.00 88.50 124 LYS A C 1
ATOM 934 O O . LYS A 1 124 ? 17.950 10.779 -38.770 1.00 88.50 124 LYS A O 1
ATOM 939 N N . VAL A 1 125 ? 20.037 11.592 -38.977 1.00 87.12 125 VAL A N 1
ATOM 940 C CA . VAL A 1 125 ? 20.446 11.142 -37.644 1.00 87.12 125 VAL A CA 1
ATOM 941 C C . VAL A 1 125 ? 19.820 11.993 -36.541 1.00 87.12 125 VAL A C 1
ATOM 943 O O . VAL A 1 125 ? 19.374 11.437 -35.544 1.00 87.12 125 VAL A O 1
ATOM 946 N N . GLU A 1 126 ? 19.685 13.306 -36.737 1.00 89.12 126 GLU A N 1
ATOM 947 C CA . GLU A 1 126 ? 18.931 14.161 -35.807 1.00 89.12 126 GLU A CA 1
ATOM 948 C C . GLU A 1 126 ? 17.447 13.765 -35.759 1.00 89.12 126 GLU A C 1
ATOM 950 O O . GLU A 1 126 ? 16.869 13.669 -34.681 1.00 89.12 126 GLU A O 1
ATOM 955 N N . ALA A 1 127 ? 16.832 13.445 -36.904 1.00 90.31 127 ALA A N 1
ATOM 956 C CA . ALA A 1 127 ? 15.454 12.954 -36.946 1.00 90.31 127 ALA A CA 1
ATOM 957 C C . ALA A 1 127 ? 15.299 11.614 -36.212 1.00 90.31 127 ALA A C 1
ATOM 959 O O . ALA A 1 127 ? 14.331 11.401 -35.487 1.00 90.31 127 ALA A O 1
ATOM 960 N N . MET A 1 128 ? 16.261 10.705 -36.364 1.00 89.88 128 MET A N 1
ATOM 961 C CA . MET A 1 128 ? 16.283 9.448 -35.622 1.00 89.88 128 MET A CA 1
ATOM 962 C C . MET A 1 128 ? 16.442 9.682 -34.117 1.00 89.88 128 MET A C 1
ATOM 964 O O . MET A 1 128 ? 15.722 9.065 -33.336 1.00 89.88 128 MET A O 1
ATOM 968 N N . ARG A 1 129 ? 17.351 10.573 -33.708 1.00 89.31 129 ARG A N 1
ATOM 969 C CA . ARG A 1 129 ? 17.549 10.949 -32.305 1.00 89.31 129 ARG A CA 1
ATOM 970 C C . ARG A 1 129 ? 16.265 11.515 -31.703 1.00 89.31 129 ARG A C 1
ATOM 972 O O . ARG A 1 129 ? 15.849 11.066 -30.639 1.00 89.31 129 ARG A O 1
ATOM 979 N N . ALA A 1 130 ? 15.612 12.435 -32.413 1.00 90.56 130 ALA A N 1
ATOM 980 C CA . ALA A 1 130 ? 14.331 13.001 -32.007 1.00 90.56 130 ALA A CA 1
ATOM 981 C C . ALA A 1 130 ? 13.264 11.911 -31.839 1.00 90.56 130 ALA A C 1
ATOM 983 O O . ALA A 1 130 ? 12.605 11.865 -30.807 1.00 90.56 130 ALA A O 1
ATOM 984 N N . ARG A 1 131 ? 13.160 10.974 -32.791 1.00 90.88 131 ARG A N 1
ATOM 985 C CA . ARG A 1 131 ? 12.207 9.858 -32.703 1.00 90.88 131 ARG A CA 1
ATOM 986 C C . ARG A 1 131 ? 12.504 8.906 -31.545 1.00 90.88 131 ARG A C 1
ATOM 988 O O . ARG A 1 131 ? 11.573 8.477 -30.880 1.00 90.88 131 ARG A O 1
ATOM 995 N N . LEU A 1 132 ? 13.769 8.569 -31.279 1.00 89.25 132 LEU A N 1
ATOM 996 C CA . LEU A 1 132 ? 14.129 7.741 -30.118 1.00 89.25 132 LEU A CA 1
ATOM 997 C C . LEU A 1 132 ? 13.759 8.439 -28.806 1.00 89.25 132 LEU A C 1
ATOM 999 O O . LEU A 1 132 ? 13.199 7.804 -27.917 1.00 89.25 132 LEU A O 1
ATOM 1003 N N . SER A 1 133 ? 14.029 9.743 -28.706 1.00 89.56 133 SER A N 1
ATOM 1004 C CA . SER A 1 133 ? 13.641 10.549 -27.546 1.00 89.56 133 SER A CA 1
ATOM 1005 C C . SER A 1 133 ? 12.122 10.594 -27.366 1.00 89.56 133 SER A C 1
ATOM 1007 O O . SER A 1 133 ? 11.639 10.389 -26.259 1.00 89.56 133 SER A O 1
ATOM 1009 N N . GLU A 1 134 ? 11.374 10.799 -28.451 1.00 92.56 134 GLU A N 1
ATOM 1010 C CA . GLU A 1 134 ? 9.907 10.802 -28.456 1.00 92.56 134 GLU A CA 1
ATOM 1011 C C . GLU A 1 134 ? 9.345 9.462 -27.964 1.00 92.56 134 GLU A C 1
ATOM 1013 O O . GLU A 1 134 ? 8.463 9.438 -27.112 1.00 92.56 134 GLU A O 1
ATOM 1018 N N . GLN A 1 135 ? 9.882 8.330 -28.433 1.00 90.12 135 GLN A N 1
ATOM 1019 C CA . GLN A 1 135 ? 9.416 7.020 -27.968 1.00 90.12 135 GLN A CA 1
ATOM 1020 C C . GLN A 1 135 ? 9.723 6.784 -26.482 1.00 90.12 135 GLN A C 1
ATOM 1022 O O . GLN A 1 135 ? 8.906 6.194 -25.777 1.00 90.12 135 GLN A O 1
ATOM 1027 N N . VAL A 1 136 ? 10.871 7.255 -25.982 1.00 88.25 136 VAL A N 1
ATOM 1028 C CA . VAL A 1 136 ? 11.185 7.199 -24.544 1.00 88.25 136 VAL A CA 1
ATOM 1029 C C . VAL A 1 136 ? 10.182 8.022 -23.737 1.00 88.25 136 VAL A C 1
ATOM 1031 O O . VAL A 1 136 ? 9.683 7.535 -22.722 1.00 88.25 136 VAL A O 1
ATOM 1034 N N . GLU A 1 137 ? 9.855 9.229 -24.197 1.00 90.56 137 GLU A N 1
ATOM 1035 C CA . GLU A 1 137 ? 8.867 10.097 -23.553 1.00 90.56 137 GLU A CA 1
ATOM 1036 C C . GLU A 1 137 ? 7.481 9.439 -23.529 1.00 90.56 137 GLU A C 1
ATOM 1038 O O . GLU A 1 137 ? 6.873 9.340 -22.464 1.00 90.56 137 GLU A O 1
ATOM 1043 N N . VAL A 1 138 ? 7.031 8.868 -24.653 1.00 89.94 138 VAL A N 1
ATOM 1044 C CA . VAL A 1 138 ? 5.771 8.107 -24.735 1.00 89.94 138 VAL A CA 1
ATOM 1045 C C . VAL A 1 138 ? 5.741 6.973 -23.710 1.00 89.94 138 VAL A C 1
ATOM 1047 O O . VAL A 1 138 ? 4.761 6.836 -22.973 1.00 89.94 138 VAL A O 1
ATOM 1050 N N . ILE A 1 139 ? 6.811 6.175 -23.608 1.00 86.25 139 ILE A N 1
ATOM 1051 C CA . ILE A 1 139 ? 6.876 5.076 -22.634 1.00 86.25 139 ILE A CA 1
ATOM 1052 C C . ILE A 1 139 ? 6.791 5.617 -21.199 1.00 86.25 139 ILE A C 1
ATOM 1054 O O . ILE A 1 139 ? 6.045 5.073 -20.382 1.00 86.25 139 ILE A O 1
ATOM 1058 N N . GLN A 1 140 ? 7.507 6.697 -20.880 1.00 89.06 140 GLN A N 1
ATOM 1059 C CA . GLN A 1 140 ? 7.460 7.323 -19.555 1.00 89.06 140 GLN A CA 1
ATOM 1060 C C . GLN A 1 140 ? 6.060 7.857 -19.217 1.00 89.06 140 GLN A C 1
ATOM 1062 O O . GLN A 1 140 ? 5.571 7.626 -18.108 1.00 89.06 140 GLN A O 1
ATOM 1067 N N . THR A 1 141 ? 5.378 8.503 -20.167 1.00 88.62 141 THR A N 1
ATOM 1068 C CA . THR A 1 141 ? 4.002 8.986 -19.990 1.00 88.62 141 THR A CA 1
ATOM 1069 C C . THR A 1 141 ? 3.023 7.836 -19.755 1.00 88.62 141 THR A C 1
ATOM 1071 O O . THR A 1 141 ? 2.215 7.906 -18.827 1.00 88.62 141 THR A O 1
ATOM 1074 N N . LEU A 1 142 ? 3.107 6.752 -20.534 1.00 84.88 142 LEU A N 1
ATOM 1075 C CA . LEU A 1 142 ? 2.254 5.570 -20.354 1.00 84.88 142 LEU A CA 1
ATOM 1076 C C . LEU A 1 142 ? 2.490 4.904 -18.990 1.00 84.88 142 LEU A C 1
ATOM 1078 O O . LEU A 1 142 ? 1.540 4.502 -18.312 1.00 84.88 142 LEU A O 1
ATOM 1082 N N . LEU A 1 143 ? 3.746 4.839 -18.540 1.00 84.25 143 LEU A N 1
ATOM 1083 C CA . LEU A 1 143 ? 4.082 4.332 -17.211 1.00 84.25 143 LEU A CA 1
ATOM 1084 C C . LEU A 1 143 ? 3.476 5.194 -16.099 1.00 84.25 143 LEU A C 1
ATOM 1086 O O . LEU A 1 143 ? 2.889 4.631 -15.167 1.00 84.25 143 LEU A O 1
ATOM 1090 N N . ALA A 1 144 ? 3.579 6.521 -16.211 1.00 86.25 144 ALA A N 1
ATOM 1091 C CA . ALA A 1 144 ? 2.995 7.472 -15.267 1.00 86.25 144 ALA A CA 1
ATOM 1092 C C . ALA A 1 144 ? 1.458 7.388 -15.240 1.00 86.25 144 ALA A C 1
ATOM 1094 O O . ALA A 1 144 ? 0.860 7.373 -14.163 1.00 86.25 144 ALA A O 1
ATOM 1095 N N . ALA A 1 145 ? 0.811 7.234 -16.399 1.00 83.94 145 ALA A N 1
ATOM 1096 C CA . ALA A 1 145 ? -0.635 7.027 -16.490 1.00 83.94 145 ALA A CA 1
ATOM 1097 C C . ALA A 1 145 ? -1.072 5.762 -15.734 1.00 83.94 145 ALA A C 1
ATOM 1099 O O . ALA A 1 145 ? -1.968 5.819 -14.889 1.00 83.94 145 ALA A O 1
ATOM 1100 N N . ALA A 1 146 ? -0.360 4.648 -15.929 1.00 81.69 146 ALA A N 1
ATOM 1101 C CA . ALA A 1 146 ? -0.586 3.434 -15.149 1.00 81.69 146 ALA A CA 1
ATOM 1102 C C . ALA A 1 146 ? -0.366 3.654 -13.635 1.00 81.69 146 ALA A C 1
ATOM 1104 O O . ALA A 1 146 ? -0.951 2.947 -12.819 1.00 81.69 146 ALA A O 1
ATOM 1105 N N . GLN A 1 147 ? 0.518 4.581 -13.222 1.00 83.12 147 GLN A N 1
ATOM 1106 C CA . GLN A 1 147 ? 0.793 4.821 -11.789 1.00 83.12 147 GLN A CA 1
ATOM 1107 C C . GLN A 1 147 ? -0.386 5.545 -11.159 1.00 83.12 147 GLN A C 1
ATOM 1109 O O . GLN A 1 147 ? -0.837 5.168 -10.080 1.00 83.12 147 GLN A O 1
ATOM 1114 N N . SER A 1 148 ? -0.912 6.535 -11.875 1.00 83.12 148 SER A N 1
ATOM 1115 C CA . SER A 1 148 ? -2.102 7.275 -11.475 1.00 83.12 148 SER A CA 1
ATOM 1116 C C . SER A 1 148 ? -3.316 6.356 -11.315 1.00 83.12 148 SER A C 1
ATOM 1118 O O . SER A 1 148 ? -3.999 6.417 -10.295 1.00 83.12 148 SER A O 1
ATOM 1120 N N . GLN A 1 149 ? -3.542 5.440 -12.266 1.00 80.00 149 GLN A N 1
ATOM 1121 C CA . GLN A 1 149 ? -4.677 4.515 -12.207 1.00 80.00 149 GLN A CA 1
ATOM 1122 C C . GLN A 1 149 ? -4.609 3.579 -10.991 1.00 80.00 149 GLN A C 1
ATOM 1124 O O . GLN A 1 149 ? -5.581 3.480 -10.245 1.00 80.00 149 GLN A O 1
ATOM 1129 N N . ASN A 1 150 ? -3.448 2.970 -10.728 1.00 78.69 150 ASN A N 1
ATOM 1130 C CA . ASN A 1 150 ? -3.273 2.113 -9.552 1.00 78.69 150 ASN A CA 1
ATOM 1131 C C . ASN A 1 150 ? -3.467 2.890 -8.239 1.00 78.69 150 ASN A C 1
ATOM 1133 O O . ASN A 1 150 ? -4.062 2.373 -7.295 1.00 78.69 150 ASN A O 1
ATOM 1137 N N . LEU A 1 151 ? -2.983 4.135 -8.160 1.00 77.44 151 LEU A N 1
ATOM 1138 C CA . LEU A 1 151 ? -3.181 4.978 -6.977 1.00 77.44 151 LEU A CA 1
ATOM 1139 C C . LEU A 1 151 ? -4.658 5.308 -6.747 1.00 77.44 151 LEU A C 1
ATOM 1141 O O . LEU A 1 151 ? -5.102 5.340 -5.600 1.00 77.44 151 LEU A O 1
ATOM 1145 N N . GLU A 1 152 ? -5.419 5.533 -7.814 1.00 83.19 152 GLU A N 1
ATOM 1146 C CA . GLU A 1 152 ? -6.850 5.807 -7.721 1.00 83.19 152 GLU A CA 1
ATOM 1147 C C . GLU A 1 152 ? -7.642 4.577 -7.257 1.00 83.19 152 GLU A C 1
ATOM 1149 O O . GLU A 1 152 ? -8.528 4.690 -6.410 1.00 83.19 152 GLU A O 1
ATOM 1154 N N . GLU A 1 153 ? -7.287 3.384 -7.734 1.00 81.62 153 GLU A N 1
ATOM 1155 C CA . GLU A 1 153 ? -7.878 2.127 -7.258 1.00 81.62 153 GLU A CA 1
ATOM 1156 C C . GLU A 1 153 ? -7.570 1.877 -5.775 1.00 81.62 153 GLU A C 1
ATOM 1158 O O . GLU A 1 153 ? -8.478 1.564 -5.002 1.00 81.62 153 GLU A O 1
ATOM 1163 N N . ILE A 1 154 ? -6.322 2.105 -5.346 1.00 77.50 154 ILE A N 1
ATOM 1164 C CA . ILE A 1 154 ? -5.928 2.012 -3.932 1.00 77.50 154 ILE A CA 1
ATOM 1165 C C . ILE A 1 154 ? -6.710 3.022 -3.084 1.00 77.50 154 ILE A C 1
ATOM 1167 O O . ILE A 1 154 ? -7.199 2.670 -2.011 1.00 77.50 154 ILE A O 1
ATOM 1171 N N . ARG A 1 155 ? -6.876 4.265 -3.555 1.00 80.69 155 ARG A N 1
ATOM 1172 C CA . ARG A 1 155 ? -7.674 5.282 -2.852 1.00 80.69 155 ARG A CA 1
ATOM 1173 C C . ARG A 1 155 ? -9.134 4.872 -2.713 1.00 80.69 155 ARG A C 1
ATOM 1175 O O . ARG A 1 155 ? -9.689 5.020 -1.628 1.00 80.69 155 ARG A O 1
ATOM 1182 N N . LYS A 1 156 ? -9.748 4.327 -3.766 1.00 89.12 156 LYS A N 1
ATOM 1183 C CA . LYS A 1 156 ? -11.127 3.816 -3.714 1.00 89.12 156 LYS A CA 1
ATOM 1184 C C . LYS A 1 156 ? -11.266 2.657 -2.731 1.00 89.12 156 LYS A C 1
ATOM 1186 O O . LYS A 1 156 ? -12.203 2.656 -1.935 1.00 89.12 156 LYS A O 1
ATOM 1191 N N . ALA A 1 157 ? -10.325 1.714 -2.736 1.00 84.81 157 ALA A N 1
ATOM 1192 C CA . ALA A 1 157 ? -10.308 0.610 -1.779 1.00 84.81 157 ALA A CA 1
ATOM 1193 C C . ALA A 1 157 ? -10.152 1.114 -0.333 1.00 84.81 157 ALA A C 1
ATOM 1195 O O . ALA A 1 157 ? -10.897 0.694 0.552 1.00 84.81 157 ALA A O 1
ATOM 1196 N N . ALA A 1 158 ? -9.249 2.071 -0.100 1.00 85.06 158 ALA A N 1
ATOM 1197 C CA . ALA A 1 158 ? -9.051 2.687 1.210 1.00 85.06 158 ALA A CA 1
ATOM 1198 C C . ALA A 1 158 ? -10.293 3.459 1.689 1.00 85.06 158 ALA A C 1
ATOM 1200 O O . ALA A 1 158 ? -10.643 3.396 2.869 1.00 85.06 158 ALA A O 1
ATOM 1201 N N . ALA A 1 159 ? -10.992 4.153 0.785 1.00 91.25 159 ALA A N 1
ATOM 1202 C CA . ALA A 1 159 ? -12.251 4.828 1.092 1.00 91.25 159 ALA A CA 1
ATOM 1203 C C . ALA A 1 159 ? -13.357 3.827 1.464 1.00 91.25 159 ALA A C 1
ATOM 1205 O O . ALA A 1 159 ? -14.033 4.016 2.473 1.00 91.25 159 ALA A O 1
ATOM 1206 N N . ALA A 1 160 ? -13.493 2.727 0.715 1.00 91.12 160 ALA A N 1
ATOM 1207 C CA . ALA A 1 160 ? -14.453 1.666 1.022 1.00 91.12 160 ALA A CA 1
ATOM 1208 C C . ALA A 1 160 ? -14.162 0.994 2.375 1.00 91.12 160 ALA A C 1
ATOM 1210 O O . ALA A 1 160 ? -15.075 0.766 3.167 1.00 91.12 160 ALA A O 1
ATOM 1211 N N . GLN A 1 161 ? -12.888 0.734 2.682 1.00 90.88 161 GLN A N 1
ATOM 1212 C CA . GLN A 1 161 ? -12.485 0.182 3.975 1.00 90.88 161 GLN A CA 1
ATOM 1213 C C . GLN A 1 161 ? -12.746 1.164 5.124 1.00 90.88 161 GLN A C 1
ATOM 1215 O O . GLN A 1 161 ? -13.221 0.760 6.183 1.00 90.88 161 GLN A O 1
ATOM 1220 N N . SER A 1 162 ? -12.475 2.454 4.914 1.00 89.50 162 SER A N 1
ATOM 1221 C CA . SER A 1 162 ? -12.770 3.496 5.904 1.00 89.50 162 SER A CA 1
ATOM 1222 C C . SER A 1 162 ? -14.268 3.582 6.194 1.00 89.50 162 SER A C 1
ATOM 1224 O O . SER A 1 162 ? -14.650 3.678 7.357 1.00 89.50 162 SER A O 1
ATOM 1226 N N . GLN A 1 163 ? -15.113 3.481 5.162 1.00 92.88 163 GLN A N 1
ATOM 1227 C CA . GLN A 1 163 ? -16.566 3.429 5.326 1.00 92.88 163 GLN A CA 1
ATOM 1228 C C . GLN A 1 163 ? -16.997 2.186 6.115 1.00 92.88 163 GLN A C 1
ATOM 1230 O O . GLN A 1 163 ? -17.718 2.309 7.098 1.00 92.88 163 GLN A O 1
ATOM 1235 N N . SER A 1 164 ? -16.479 1.006 5.761 1.00 94.31 164 SER A N 1
ATOM 1236 C CA . SER A 1 164 ? -16.781 -0.237 6.481 1.00 94.31 164 SER A CA 1
ATOM 1237 C C . SER A 1 164 ? -16.390 -0.170 7.963 1.00 94.31 164 SER A C 1
ATOM 1239 O O . SER A 1 164 ? -17.135 -0.647 8.814 1.00 94.31 164 SER A O 1
ATOM 1241 N N . LEU A 1 165 ? -15.257 0.459 8.298 1.00 92.94 165 LEU A N 1
ATOM 1242 C CA . LEU A 1 165 ? -14.857 0.668 9.693 1.00 92.94 165 LEU A CA 1
ATOM 1243 C C . LEU A 1 165 ? -15.792 1.626 10.439 1.00 92.94 165 LEU A C 1
ATOM 1245 O O . LEU A 1 165 ? -16.034 1.425 11.629 1.00 92.94 165 LEU A O 1
ATOM 1249 N N . GLN A 1 166 ? -16.314 2.657 9.771 1.00 92.56 166 GLN A N 1
ATOM 1250 C CA . GLN A 1 166 ? -17.317 3.540 10.371 1.00 92.56 166 GLN A CA 1
ATOM 1251 C C . GLN A 1 166 ? -18.628 2.800 10.641 1.00 92.56 166 GLN A C 1
ATOM 1253 O O . GLN A 1 166 ? -19.202 2.977 11.715 1.00 92.56 166 GLN A O 1
ATOM 1258 N N . ASP A 1 167 ? -19.057 1.940 9.719 1.00 93.81 167 ASP A N 1
ATOM 1259 C CA . ASP A 1 167 ? -20.264 1.130 9.888 1.00 93.81 167 ASP A CA 1
ATOM 1260 C C . ASP A 1 167 ? -20.098 0.145 11.062 1.00 93.81 167 ASP A C 1
ATOM 1262 O O . ASP A 1 167 ? -20.923 0.137 11.972 1.00 93.81 167 ASP A O 1
ATOM 1266 N N . ILE A 1 168 ? -18.968 -0.576 11.139 1.00 91.31 168 ILE A N 1
ATOM 1267 C CA . ILE A 1 168 ? -18.651 -1.474 12.2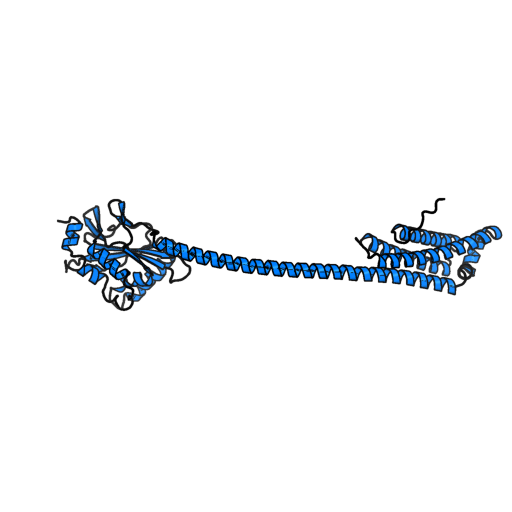70 1.00 91.31 168 ILE A CA 1
ATOM 1268 C C . ILE A 1 168 ? -18.630 -0.713 13.598 1.00 91.31 168 ILE A C 1
ATOM 1270 O O . ILE A 1 168 ? -19.124 -1.203 14.613 1.00 91.31 168 ILE A O 1
ATOM 1274 N N . ARG A 1 169 ? -18.043 0.488 13.617 1.00 91.94 169 ARG A N 1
ATOM 1275 C CA . ARG A 1 169 ? -18.016 1.319 14.822 1.00 91.94 169 ARG A CA 1
ATOM 1276 C C . ARG A 1 169 ? -19.428 1.699 15.260 1.00 91.94 169 ARG A C 1
ATOM 1278 O O . ARG A 1 169 ? -19.723 1.622 16.448 1.00 91.94 169 ARG A O 1
ATOM 1285 N N . LYS A 1 170 ? -20.284 2.096 14.319 1.00 92.88 170 LYS A N 1
ATOM 1286 C CA . LYS A 1 170 ? -21.678 2.442 14.600 1.00 92.88 170 LYS A CA 1
ATOM 1287 C C . LYS A 1 170 ? -22.442 1.235 15.149 1.00 92.88 170 LYS A C 1
ATOM 1289 O O . LYS A 1 170 ? -23.132 1.372 16.155 1.00 92.88 170 LYS A O 1
ATOM 1294 N N . ASP A 1 171 ? -22.251 0.057 14.562 1.00 90.31 171 ASP A N 1
ATOM 1295 C CA . ASP A 1 171 ? -22.857 -1.188 15.045 1.00 90.31 171 ASP A CA 1
ATOM 1296 C C . ASP A 1 171 ? -22.379 -1.533 16.466 1.00 90.31 171 ASP A C 1
ATOM 1298 O O . ASP A 1 171 ? -23.180 -1.882 17.338 1.00 90.31 171 ASP A O 1
ATOM 1302 N N . ALA A 1 172 ? -21.086 -1.355 16.753 1.00 86.19 172 ALA A N 1
ATOM 1303 C CA . ALA A 1 172 ? -20.536 -1.551 18.092 1.00 86.19 172 ALA A CA 1
ATOM 1304 C C . ALA A 1 172 ? -21.121 -0.559 19.113 1.00 86.19 172 ALA A C 1
ATOM 1306 O O . ALA A 1 172 ? -21.484 -0.962 20.217 1.00 86.19 172 ALA A O 1
ATOM 1307 N N . GLU A 1 173 ? -21.259 0.720 18.748 1.00 87.31 173 GLU A N 1
ATOM 1308 C CA . GLU A 1 173 ? -21.889 1.742 19.595 1.00 87.31 173 GLU A CA 1
ATOM 1309 C C . GLU A 1 173 ? -23.358 1.392 19.893 1.00 87.31 173 GLU A C 1
ATOM 1311 O O . GLU A 1 173 ? -23.777 1.480 21.048 1.00 87.31 173 GLU A O 1
ATOM 1316 N N . THR A 1 174 ? -24.118 0.903 18.903 1.00 86.75 174 THR A N 1
ATOM 1317 C CA . THR A 1 174 ? -25.499 0.432 19.130 1.00 86.75 174 THR A CA 1
ATOM 1318 C C . THR A 1 174 ? -25.558 -0.796 20.038 1.00 86.75 174 THR A C 1
ATOM 1320 O O . THR A 1 174 ? -26.319 -0.808 21.000 1.00 86.75 174 THR A O 1
ATOM 1323 N N . THR A 1 175 ? -24.678 -1.779 19.824 1.00 83.62 175 THR A N 1
ATOM 1324 C CA . THR A 1 175 ? -24.620 -2.998 20.648 1.00 83.62 175 THR A CA 1
ATOM 1325 C C . THR A 1 175 ? -24.264 -2.672 22.102 1.00 83.62 175 THR A C 1
ATOM 1327 O O . THR A 1 175 ? -24.813 -3.257 23.034 1.00 83.62 175 THR A O 1
ATOM 1330 N N . HIS A 1 176 ? -23.356 -1.718 22.327 1.00 77.62 176 HIS A N 1
ATOM 1331 C CA . HIS A 1 176 ? -23.032 -1.245 23.672 1.00 77.62 176 HIS A CA 1
ATOM 1332 C C . HIS A 1 176 ? -24.209 -0.533 24.349 1.00 77.62 176 HIS A C 1
ATOM 1334 O O . HIS A 1 176 ? -24.385 -0.699 25.558 1.00 77.62 176 HIS A O 1
ATOM 1340 N N . GLY A 1 177 ? -25.012 0.217 23.587 1.00 80.50 177 GLY A N 1
ATOM 1341 C CA . GLY A 1 177 ? -26.272 0.791 24.062 1.00 80.50 177 GLY A CA 1
ATOM 1342 C C . GLY A 1 177 ? -27.225 -0.285 24.583 1.00 80.50 177 GLY A C 1
ATOM 1343 O O . GLY A 1 177 ? -27.617 -0.241 25.750 1.00 80.50 177 GLY A O 1
ATOM 1344 N N . ASP A 1 178 ? -27.487 -1.309 23.770 1.00 79.44 178 ASP A N 1
ATOM 1345 C CA . ASP A 1 178 ? -28.391 -2.417 24.112 1.00 79.44 178 ASP A CA 1
ATOM 1346 C C . ASP A 1 178 ? -27.921 -3.201 25.349 1.00 79.44 178 ASP A C 1
ATOM 1348 O O . ASP A 1 178 ? -28.707 -3.543 26.236 1.00 79.44 178 ASP A O 1
ATOM 1352 N N . VAL A 1 179 ? -26.612 -3.457 25.463 1.00 77.81 179 VAL A N 1
ATOM 1353 C CA . VAL A 1 179 ? -26.032 -4.111 26.649 1.00 77.81 179 VAL A CA 1
ATOM 1354 C C . VAL A 1 179 ? -26.214 -3.243 27.900 1.00 77.81 179 VAL A C 1
ATOM 1356 O O . VAL A 1 179 ? -26.504 -3.770 28.977 1.00 77.81 179 VAL A O 1
ATOM 1359 N N . GLY A 1 180 ? -26.087 -1.920 27.774 1.00 78.75 180 GLY A N 1
ATOM 1360 C CA . GLY A 1 180 ? -26.370 -0.976 28.856 1.00 78.75 180 GLY A CA 1
ATOM 1361 C C . GLY A 1 180 ? -27.818 -1.062 29.349 1.00 78.75 180 GLY A C 1
ATOM 1362 O O . GLY A 1 180 ? -28.051 -1.154 30.558 1.00 78.75 180 GLY A O 1
ATOM 1363 N N . GLU A 1 181 ? -28.782 -1.115 28.428 1.00 77.56 181 GLU A N 1
ATOM 1364 C CA . GLU A 1 181 ? -30.206 -1.289 28.750 1.00 77.56 181 GLU A CA 1
ATOM 1365 C C . GLU A 1 181 ? -30.498 -2.651 29.402 1.00 77.56 181 GLU A C 1
ATOM 1367 O O . GLU A 1 181 ? -31.273 -2.741 30.364 1.00 77.56 181 GLU A O 1
ATOM 1372 N N . MET A 1 182 ? -29.821 -3.713 28.953 1.00 79.38 182 MET A N 1
ATOM 1373 C CA . MET A 1 182 ? -29.917 -5.039 29.567 1.00 79.38 182 MET A CA 1
ATOM 1374 C C . MET A 1 182 ? -29.418 -5.027 31.019 1.00 79.38 182 MET A C 1
ATOM 1376 O O . MET A 1 182 ? -30.085 -5.566 31.906 1.00 79.38 182 MET A O 1
ATOM 1380 N N . PHE A 1 183 ? -28.279 -4.380 31.296 1.00 77.62 183 PHE A N 1
ATOM 1381 C CA . PHE A 1 183 ? -27.762 -4.250 32.662 1.00 77.62 183 PHE A CA 1
ATOM 1382 C C . PHE A 1 183 ? -28.677 -3.415 33.563 1.00 77.62 183 PHE A C 1
ATOM 1384 O O . PHE A 1 183 ? -28.837 -3.753 34.739 1.00 77.62 183 PHE A O 1
ATOM 1391 N N . ALA A 1 184 ? -29.299 -2.358 33.034 1.00 73.81 184 ALA A N 1
ATOM 1392 C CA . ALA A 1 184 ? -30.302 -1.589 33.768 1.00 73.81 184 ALA A CA 1
ATOM 1393 C C . ALA A 1 184 ? -31.517 -2.463 34.131 1.00 73.81 184 ALA A C 1
ATOM 1395 O O . ALA A 1 184 ? -31.933 -2.494 35.290 1.00 73.81 184 ALA A O 1
ATOM 1396 N N . SER A 1 185 ? -32.011 -3.259 33.179 1.00 75.38 185 SER A N 1
ATOM 1397 C CA . SER A 1 185 ? -33.129 -4.189 33.389 1.00 75.38 185 SER A CA 1
ATOM 1398 C C . SER A 1 185 ? -32.799 -5.302 34.392 1.00 75.38 185 SER A C 1
ATOM 1400 O O . SER A 1 185 ? -33.615 -5.626 35.256 1.00 75.38 185 SER A O 1
ATOM 1402 N N . MET A 1 186 ? -31.588 -5.871 34.335 1.00 71.50 186 MET A N 1
ATOM 1403 C CA . MET A 1 186 ? -31.114 -6.845 35.328 1.00 71.50 186 MET A CA 1
ATOM 1404 C C . MET A 1 186 ? -31.016 -6.235 36.724 1.00 71.50 186 MET A C 1
ATOM 1406 O O . MET A 1 186 ? -31.385 -6.885 37.699 1.00 71.50 186 MET A O 1
ATOM 1410 N N . ARG A 1 187 ? -30.532 -4.993 36.837 1.00 73.88 187 ARG A N 1
ATOM 1411 C CA . ARG A 1 187 ? -30.458 -4.293 38.123 1.00 73.88 187 ARG A CA 1
ATOM 1412 C C . ARG A 1 187 ? -31.850 -4.107 38.721 1.00 73.88 187 ARG A C 1
ATOM 1414 O O . ARG A 1 187 ? -32.043 -4.437 39.887 1.00 73.88 187 ARG A O 1
ATOM 1421 N N . GLU A 1 188 ? -32.811 -3.666 37.916 1.00 70.44 188 GLU A N 1
ATOM 1422 C CA . GLU A 1 188 ? -34.209 -3.514 38.330 1.00 70.44 188 GLU A CA 1
ATOM 1423 C C . GLU A 1 188 ? -34.816 -4.849 38.792 1.00 70.44 188 GLU A C 1
ATOM 1425 O O . GLU A 1 188 ? -35.449 -4.934 39.846 1.00 70.44 188 GLU A O 1
ATOM 1430 N N . LEU A 1 189 ? -34.554 -5.938 38.061 1.00 69.50 189 LEU A N 1
ATOM 1431 C CA . LEU A 1 189 ? -34.977 -7.281 38.459 1.00 69.50 189 LEU A CA 1
ATOM 1432 C C . LEU A 1 189 ? -34.349 -7.709 39.796 1.00 69.50 189 LEU A C 1
ATOM 1434 O O . LEU A 1 189 ? -35.053 -8.224 40.663 1.00 69.50 189 LEU A O 1
ATOM 1438 N N . CYS A 1 190 ? -33.047 -7.482 39.987 1.00 60.75 190 CYS A N 1
ATOM 1439 C CA . CYS A 1 190 ? -32.349 -7.797 41.233 1.00 60.75 190 CYS A CA 1
ATOM 1440 C C . CYS A 1 190 ? -32.890 -6.988 42.416 1.00 60.75 190 CYS A C 1
ATOM 1442 O O . CYS A 1 190 ? -33.033 -7.549 43.500 1.00 60.75 190 CYS A O 1
ATOM 1444 N N . ILE A 1 191 ? -33.241 -5.713 42.224 1.00 61.91 191 ILE A N 1
ATOM 1445 C CA . ILE A 1 191 ? -33.901 -4.888 43.249 1.00 61.91 191 ILE A CA 1
ATOM 1446 C C . ILE A 1 191 ? -35.261 -5.498 43.614 1.00 61.91 191 ILE A C 1
ATOM 1448 O O . ILE A 1 191 ? -35.547 -5.721 44.792 1.00 61.91 191 ILE A O 1
ATOM 1452 N N . ARG A 1 192 ? -36.070 -5.863 42.610 1.00 61.69 192 ARG A N 1
ATOM 1453 C CA . ARG A 1 192 ? -37.383 -6.496 42.816 1.00 61.69 192 ARG A CA 1
ATOM 1454 C C . ARG A 1 192 ? -37.295 -7.857 43.510 1.00 61.69 192 ARG A C 1
ATOM 1456 O O . ARG A 1 192 ? -38.143 -8.163 44.342 1.00 61.69 192 ARG A O 1
ATOM 1463 N N . LEU A 1 193 ? -36.284 -8.665 43.198 1.00 51.91 193 LEU A N 1
ATOM 1464 C CA . LEU A 1 193 ? -36.059 -9.965 43.842 1.00 51.91 193 LEU A CA 1
ATOM 1465 C C . LEU A 1 193 ? -35.481 -9.813 45.258 1.00 51.91 193 LEU A C 1
ATOM 1467 O O . LEU A 1 193 ? -35.898 -10.524 46.171 1.00 51.91 193 LEU A O 1
ATOM 1471 N N . SER A 1 194 ? -34.602 -8.834 45.484 1.00 54.12 194 SER A N 1
ATOM 1472 C CA . SER A 1 194 ? -34.041 -8.523 46.811 1.00 54.12 194 SER A CA 1
ATOM 1473 C C . SER A 1 194 ? -35.089 -7.975 47.784 1.00 54.12 194 SER A C 1
ATOM 1475 O O . SER A 1 194 ? -34.935 -8.117 48.993 1.00 54.12 194 SER A O 1
ATOM 1477 N N . ALA A 1 195 ? -36.211 -7.444 47.285 1.00 51.16 195 ALA A N 1
ATOM 1478 C CA . ALA A 1 195 ? -37.381 -7.143 48.111 1.00 51.16 195 ALA A CA 1
ATOM 1479 C C . ALA A 1 195 ? -38.044 -8.403 48.721 1.00 51.16 195 ALA A C 1
ATOM 1481 O O . ALA A 1 195 ? -38.893 -8.276 49.601 1.00 51.16 195 ALA A O 1
ATOM 1482 N N . THR A 1 196 ? -37.656 -9.613 48.289 1.00 48.94 196 THR A N 1
ATOM 1483 C CA . THR A 1 196 ? -38.178 -10.895 48.804 1.00 48.94 196 THR A CA 1
ATOM 1484 C C . THR A 1 196 ? -37.148 -11.770 49.528 1.00 48.94 196 THR A C 1
ATOM 1486 O O . THR A 1 196 ? -37.549 -12.664 50.269 1.00 48.94 196 THR A O 1
ATOM 1489 N N . SER A 1 197 ? -35.843 -11.498 49.403 1.00 47.50 197 SER A N 1
ATOM 1490 C CA . SER A 1 197 ? -34.799 -12.157 50.203 1.00 47.50 197 SER A CA 1
ATOM 1491 C C . SER A 1 197 ? -33.959 -11.113 50.930 1.00 47.50 197 SER A C 1
ATOM 1493 O O . SER A 1 197 ? -33.208 -10.365 50.306 1.00 47.50 197 SER A O 1
ATOM 1495 N N . THR A 1 198 ? -34.082 -11.053 52.253 1.00 48.22 198 THR A N 1
ATOM 1496 C CA . THR A 1 198 ? -33.345 -10.089 53.071 1.00 48.22 198 THR A CA 1
ATOM 1497 C C . THR A 1 198 ? -31.843 -10.409 53.017 1.00 48.22 198 THR A C 1
ATOM 1499 O O . THR A 1 198 ? -31.463 -11.526 53.366 1.00 48.22 198 THR A O 1
ATOM 1502 N N . PRO A 1 199 ? -30.970 -9.471 52.597 1.00 50.12 199 PRO A N 1
ATOM 1503 C CA . PRO A 1 199 ? -29.531 -9.716 52.421 1.00 50.12 199 PRO A CA 1
ATOM 1504 C C . PRO A 1 199 ? -28.751 -9.953 53.731 1.00 50.12 199 PRO A C 1
ATOM 1506 O O . PRO A 1 199 ? -27.543 -10.167 53.707 1.00 50.12 199 PRO A O 1
ATOM 1509 N N . PHE A 1 200 ? -29.427 -9.923 54.878 1.00 58.09 200 PHE A N 1
ATOM 1510 C CA . PHE A 1 200 ? -28.892 -10.190 56.210 1.00 58.09 200 PHE A CA 1
ATOM 1511 C C . PHE A 1 200 ? -29.994 -10.839 57.064 1.00 58.09 200 PHE A C 1
ATOM 1513 O O . PHE A 1 200 ? -31.183 -10.819 56.729 1.00 58.09 200 PHE A O 1
ATOM 1520 N N . THR A 1 201 ? -29.573 -11.436 58.172 1.00 58.62 201 THR A N 1
ATOM 1521 C CA . THR A 1 201 ? -30.364 -12.330 59.022 1.00 58.62 201 THR A CA 1
ATOM 1522 C C . THR A 1 201 ? -30.107 -11.886 60.460 1.00 58.62 201 THR A C 1
ATOM 1524 O O . THR A 1 201 ? -28.959 -11.921 60.901 1.00 58.62 201 THR A O 1
ATOM 1527 N N . PHE A 1 202 ? -31.126 -11.413 61.189 1.00 63.94 202 PHE A N 1
ATOM 1528 C CA . PHE A 1 202 ? -30.968 -11.201 62.632 1.00 63.94 202 PHE A CA 1
ATOM 1529 C C . PHE A 1 202 ? -31.127 -12.538 63.344 1.00 63.94 202 PHE A C 1
ATOM 1531 O O . PHE A 1 202 ? -31.862 -13.405 62.877 1.00 63.94 202 PHE A O 1
ATOM 1538 N N . PHE A 1 203 ? -30.460 -12.701 64.479 1.00 70.19 203 PHE A N 1
ATOM 1539 C CA . PHE A 1 203 ? -30.594 -13.890 65.308 1.00 70.19 203 PHE A CA 1
ATOM 1540 C C . PHE A 1 203 ? -31.034 -13.481 66.706 1.00 70.19 203 PHE A C 1
ATOM 1542 O O . PHE A 1 203 ? -30.582 -12.461 67.229 1.00 70.19 203 PHE A O 1
ATOM 1549 N N . ASP A 1 204 ? -31.937 -14.251 67.304 1.00 67.06 204 ASP A N 1
ATOM 1550 C CA . ASP A 1 204 ? -32.233 -14.109 68.726 1.00 67.06 204 ASP A CA 1
ATOM 1551 C C . ASP A 1 204 ? -31.172 -14.809 69.594 1.00 67.06 204 ASP A C 1
ATOM 1553 O O . ASP A 1 204 ? -30.202 -15.393 69.105 1.00 67.06 204 ASP A O 1
ATOM 1557 N N . THR A 1 205 ? -31.355 -14.761 70.912 1.00 57.59 205 THR A N 1
ATOM 1558 C CA . THR A 1 205 ? -30.441 -15.381 71.882 1.00 57.59 205 THR A CA 1
ATOM 1559 C C . THR A 1 205 ? -30.391 -16.911 71.805 1.00 57.59 205 THR A C 1
ATOM 1561 O O . THR A 1 205 ? -29.469 -17.505 72.359 1.00 57.59 205 THR A O 1
ATOM 1564 N N . SER A 1 206 ? -31.333 -17.557 71.109 1.00 66.19 206 SER A N 1
ATOM 1565 C CA . SER A 1 206 ? -31.320 -18.999 70.830 1.00 66.19 206 SER A CA 1
ATOM 1566 C C . SER A 1 206 ? -30.617 -19.356 69.514 1.00 66.19 206 SER A C 1
ATOM 1568 O O . SER A 1 206 ? -30.406 -20.535 69.232 1.00 66.19 206 SER A O 1
ATOM 1570 N N . GLY A 1 207 ? -30.238 -18.351 68.716 1.00 66.38 207 GLY A N 1
ATOM 1571 C CA . GLY A 1 207 ? -29.685 -18.529 67.375 1.00 66.38 207 GLY A CA 1
ATOM 1572 C C . GLY A 1 207 ? -30.748 -18.722 66.290 1.00 66.38 207 GLY A C 1
ATOM 1573 O O . GLY A 1 207 ? -30.403 -19.096 65.170 1.00 66.38 207 GLY A O 1
ATOM 1574 N N . ALA A 1 208 ? -32.030 -18.480 66.584 1.00 71.50 208 ALA A N 1
ATOM 1575 C CA . ALA A 1 208 ? -33.095 -18.554 65.589 1.00 71.50 208 ALA A CA 1
ATOM 1576 C C . ALA A 1 208 ? -33.143 -17.278 64.736 1.00 71.50 208 ALA A C 1
ATOM 1578 O O . ALA A 1 208 ? -32.943 -16.174 65.245 1.00 71.50 208 ALA A O 1
ATOM 1579 N N . HIS A 1 209 ? -33.425 -17.426 63.437 1.00 73.19 209 HIS A N 1
ATOM 1580 C CA . HIS A 1 209 ? -33.558 -16.297 62.514 1.00 73.19 209 HIS A CA 1
ATOM 1581 C C . HIS A 1 209 ? -34.767 -15.424 62.868 1.00 73.19 209 HIS A C 1
ATOM 1583 O O . HIS A 1 209 ? -35.891 -15.915 62.985 1.00 73.19 209 HIS A O 1
ATOM 1589 N N . VAL A 1 210 ? -34.538 -14.115 62.941 1.00 71.38 210 VAL A N 1
ATOM 1590 C CA . VAL A 1 210 ? -35.564 -13.089 63.090 1.00 71.38 210 VAL A CA 1
ATOM 1591 C C . VAL A 1 210 ? -35.511 -12.149 61.878 1.00 71.38 210 VAL A C 1
ATOM 1593 O O . VAL A 1 210 ? -34.452 -11.584 61.591 1.00 71.38 210 VAL A O 1
ATOM 1596 N N . PRO A 1 211 ? -36.618 -11.964 61.137 1.00 70.75 211 PRO A N 1
ATOM 1597 C CA . PRO A 1 211 ? -36.627 -11.059 59.996 1.00 70.75 211 PRO A CA 1
ATOM 1598 C C . PRO A 1 211 ? -36.510 -9.589 60.447 1.00 70.75 211 PRO A C 1
ATOM 1600 O O . PRO A 1 211 ? -36.968 -9.243 61.543 1.00 70.75 211 PRO A O 1
ATOM 1603 N N . PRO A 1 212 ? -35.943 -8.698 59.609 1.00 76.75 212 PRO A N 1
ATOM 1604 C CA . PRO A 1 212 ? -36.021 -7.257 59.826 1.00 76.75 212 PRO A CA 1
ATOM 1605 C C . PRO A 1 212 ? -37.471 -6.802 59.986 1.00 76.75 212 PRO A C 1
ATOM 1607 O O . PRO A 1 212 ? -38.376 -7.268 59.291 1.00 76.75 212 PRO A O 1
ATOM 1610 N N . VAL A 1 213 ? -37.675 -5.817 60.856 1.00 78.88 213 VAL A N 1
ATOM 1611 C CA . VAL A 1 213 ? -38.983 -5.186 61.059 1.00 78.88 213 VAL A CA 1
ATOM 1612 C C . VAL A 1 213 ? -39.336 -4.245 59.901 1.00 78.88 213 VAL A C 1
ATOM 1614 O O . VAL A 1 213 ? -40.519 -4.049 59.595 1.00 78.88 213 VAL A O 1
ATOM 1617 N N . GLY A 1 214 ? -38.323 -3.721 59.209 1.00 79.69 214 GLY A N 1
ATOM 1618 C CA . GLY A 1 214 ? -38.473 -2.946 57.983 1.00 79.69 214 GLY A CA 1
ATOM 1619 C C . GLY A 1 214 ? -37.138 -2.652 57.297 1.00 79.69 214 GLY A C 1
ATOM 1620 O O . GLY A 1 214 ? -36.073 -2.749 57.909 1.00 79.69 214 GLY A O 1
ATOM 1621 N N . ALA A 1 215 ? -37.227 -2.283 56.021 1.00 79.38 215 ALA A N 1
ATOM 1622 C CA . ALA A 1 215 ? -36.148 -1.710 55.227 1.00 79.38 215 ALA A CA 1
ATOM 1623 C C . ALA A 1 215 ? -36.632 -0.346 54.733 1.00 79.38 215 ALA A C 1
ATOM 1625 O O . ALA A 1 215 ? -37.685 -0.270 54.101 1.00 79.38 215 ALA A O 1
ATOM 1626 N N . VAL A 1 216 ? -35.913 0.721 55.064 1.00 77.00 216 VAL A N 1
ATOM 1627 C CA . VAL A 1 216 ? -36.309 2.091 54.717 1.00 77.00 216 VAL A CA 1
ATOM 1628 C C . VAL A 1 216 ? -35.109 2.872 54.185 1.00 77.00 216 VAL A C 1
ATOM 1630 O O . VAL A 1 216 ? -33.973 2.543 54.536 1.00 77.00 216 VAL A O 1
ATOM 1633 N N . PRO A 1 217 ? -35.315 3.912 53.361 1.00 80.88 217 PRO A N 1
ATOM 1634 C CA . PRO A 1 217 ? -34.239 4.828 52.998 1.00 80.88 217 PRO A CA 1
ATOM 1635 C C . PRO A 1 217 ? -33.552 5.404 54.244 1.00 80.88 217 PRO A C 1
ATOM 1637 O O . PRO A 1 217 ? -34.193 5.635 55.272 1.00 80.88 217 PRO A O 1
ATOM 1640 N N . TRP A 1 218 ? -32.249 5.670 54.172 1.00 74.12 218 TRP A N 1
ATOM 1641 C CA . TRP A 1 218 ? -31.497 6.202 55.312 1.00 74.12 218 TRP A CA 1
ATOM 1642 C C . TRP A 1 218 ? -32.056 7.526 55.826 1.00 74.12 218 TRP A C 1
ATOM 1644 O O . TRP A 1 218 ? -32.078 7.741 57.031 1.00 74.12 218 TRP A O 1
ATOM 1654 N N . SER A 1 219 ? -32.575 8.386 54.949 1.00 72.44 219 SER A N 1
ATOM 1655 C CA . SER A 1 219 ? -33.245 9.633 55.341 1.00 72.44 219 SER A CA 1
ATOM 1656 C C . SER A 1 219 ? -34.386 9.401 56.339 1.00 72.44 219 SER A C 1
ATOM 1658 O O . SER A 1 219 ? -34.548 10.185 57.275 1.00 72.44 219 SER A O 1
ATOM 1660 N N . VAL A 1 220 ? -35.112 8.292 56.179 1.00 74.00 220 VAL A N 1
ATOM 1661 C CA . VAL A 1 220 ? -36.220 7.859 57.036 1.00 74.00 220 VAL A CA 1
ATOM 1662 C C . VAL A 1 220 ? -35.704 7.277 58.346 1.00 74.00 220 VAL A C 1
ATOM 1664 O O . VAL A 1 220 ? -36.105 7.717 59.421 1.00 74.00 220 VAL A O 1
ATOM 1667 N N . ALA A 1 221 ? -34.784 6.310 58.277 1.00 71.69 221 ALA A N 1
ATOM 1668 C CA . ALA A 1 221 ? -34.209 5.709 59.481 1.00 71.69 221 ALA A CA 1
ATOM 1669 C C . ALA A 1 221 ? -33.466 6.737 60.342 1.00 71.69 221 ALA A C 1
ATOM 1671 O O . ALA A 1 221 ? -33.547 6.683 61.566 1.00 71.69 221 ALA A O 1
ATOM 1672 N N . ARG A 1 222 ? -32.795 7.707 59.711 1.00 71.12 222 ARG A N 1
ATOM 1673 C CA . ARG A 1 222 ? -32.090 8.805 60.377 1.00 71.12 222 ARG A CA 1
ATOM 1674 C C . ARG A 1 222 ? -33.019 9.607 61.276 1.00 71.12 222 ARG A C 1
ATOM 1676 O O . ARG A 1 222 ? -32.648 9.905 62.405 1.00 71.12 222 ARG A O 1
ATOM 1683 N N . ALA A 1 223 ? -34.219 9.923 60.804 1.00 69.94 223 ALA A N 1
ATOM 1684 C CA . ALA A 1 223 ? -35.187 10.668 61.5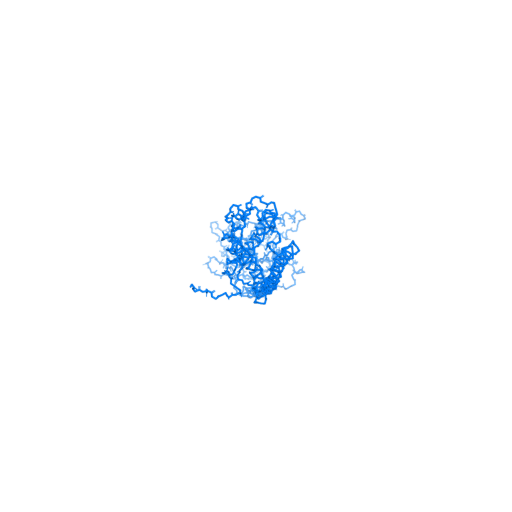95 1.00 69.94 223 ALA A CA 1
ATOM 1685 C C . ALA A 1 223 ? -35.768 9.834 62.760 1.00 69.94 223 ALA A C 1
ATOM 1687 O O . ALA A 1 223 ? -36.216 10.401 63.750 1.00 69.94 223 ALA A O 1
ATOM 1688 N N . ALA A 1 224 ? -35.657 8.501 62.717 1.00 64.75 224 ALA A N 1
ATOM 1689 C CA . ALA A 1 224 ? -35.996 7.616 63.833 1.00 64.75 224 ALA A CA 1
ATOM 1690 C C . ALA A 1 224 ? -34.866 7.446 64.878 1.00 64.75 224 ALA A C 1
ATOM 1692 O O . ALA A 1 224 ? -35.116 6.892 65.950 1.00 64.75 224 ALA A O 1
ATOM 1693 N N . LEU A 1 225 ? -33.632 7.909 64.618 1.00 66.44 225 LEU A N 1
ATOM 1694 C CA . LEU A 1 225 ? -32.496 7.701 65.528 1.00 66.44 225 LEU A CA 1
ATOM 1695 C C . LEU A 1 225 ? -32.525 8.631 66.752 1.00 66.44 225 LEU A C 1
ATOM 1697 O O . LEU A 1 225 ? -32.746 9.827 66.569 1.00 66.44 225 LEU A O 1
ATOM 1701 N N . PRO A 1 226 ? -32.179 8.142 67.968 1.00 55.78 226 PRO A N 1
ATOM 1702 C CA . PRO A 1 226 ? -32.207 8.884 69.245 1.00 55.78 226 PRO A CA 1
ATOM 1703 C C . PRO A 1 226 ? -31.500 10.250 69.259 1.00 55.78 226 PRO A C 1
ATOM 1705 O O . PRO A 1 226 ? -31.877 11.132 70.028 1.00 55.78 226 PRO A O 1
ATOM 1708 N N . VAL A 1 227 ? -30.522 10.443 68.373 1.00 55.81 227 VAL A N 1
ATOM 1709 C CA . VAL A 1 227 ? -29.699 11.657 68.246 1.00 55.81 227 VAL A CA 1
ATOM 1710 C C . VAL A 1 227 ? -30.539 12.908 67.994 1.00 55.81 227 VAL A C 1
ATOM 1712 O O . VAL A 1 227 ? -30.261 13.958 68.561 1.00 55.81 227 VAL A O 1
ATOM 1715 N N . PHE A 1 228 ? -31.604 12.775 67.201 1.00 51.75 228 PHE A N 1
ATOM 1716 C CA . PHE A 1 228 ? -32.490 13.881 66.831 1.00 51.75 228 PHE A CA 1
ATOM 1717 C C . PHE A 1 228 ? -33.519 14.236 67.919 1.00 51.75 228 PHE A C 1
ATOM 1719 O O . PHE A 1 228 ? -34.246 15.217 67.789 1.00 51.75 228 PHE A O 1
ATOM 1726 N N . TRP A 1 229 ? -33.583 13.465 69.011 1.00 52.44 229 TRP A N 1
ATOM 1727 C CA . TRP A 1 229 ? -34.619 13.590 70.046 1.00 52.44 229 TRP A CA 1
ATOM 1728 C C . TRP A 1 229 ? -34.122 14.265 71.329 1.00 52.44 229 TRP A C 1
ATOM 1730 O O . TRP A 1 229 ? -34.918 14.549 72.227 1.00 52.44 229 TRP A O 1
ATOM 1740 N N . MET A 1 230 ? -32.819 14.549 71.433 1.00 48.44 230 MET A N 1
ATOM 1741 C CA . MET A 1 230 ? -32.271 15.394 72.492 1.00 48.44 230 MET A CA 1
ATOM 1742 C C . MET A 1 230 ? -32.448 16.865 72.094 1.00 48.44 230 MET A C 1
ATOM 1744 O O . MET A 1 230 ? -31.536 17.495 71.571 1.00 48.44 230 MET A O 1
ATOM 1748 N N . GLN A 1 231 ? -33.647 17.418 72.315 1.00 44.16 231 GLN A N 1
ATOM 1749 C CA . GLN A 1 231 ? -33.929 18.842 72.105 1.00 44.16 231 GLN A CA 1
ATOM 1750 C C . GLN A 1 231 ? -33.080 19.710 73.050 1.00 44.16 231 GLN A C 1
ATOM 1752 O O . GLN A 1 231 ? -33.467 20.022 74.174 1.00 44.16 231 GLN A O 1
ATOM 1757 N N . GLY A 1 232 ? -31.909 20.113 72.567 1.00 46.03 232 GLY A N 1
ATOM 1758 C CA . GLY A 1 232 ? -31.085 21.175 73.121 1.00 46.03 232 GLY A CA 1
ATOM 1759 C C . GLY A 1 232 ? -30.249 21.795 71.995 1.00 46.03 232 GLY A C 1
ATOM 1760 O O . GLY A 1 232 ? -29.553 21.054 71.302 1.00 46.03 232 GLY A O 1
ATOM 1761 N N . PRO A 1 233 ? -30.253 23.129 71.804 1.00 42.75 233 PRO A N 1
ATOM 1762 C CA . PRO A 1 233 ? -29.650 23.804 70.642 1.00 42.75 233 PRO A CA 1
ATOM 1763 C C . PRO A 1 233 ? -28.114 23.694 70.539 1.00 42.75 233 PRO A C 1
ATOM 1765 O O . PRO A 1 233 ? -27.512 24.283 69.649 1.00 42.75 233 PRO A O 1
ATOM 1768 N N . MET A 1 234 ? -27.462 22.957 71.441 1.00 39.25 234 MET A N 1
ATOM 1769 C CA . MET A 1 234 ? -26.004 22.821 71.507 1.00 39.25 234 MET A CA 1
ATOM 1770 C C . MET A 1 234 ? -25.486 21.468 70.975 1.00 39.25 234 MET A C 1
ATOM 1772 O O . MET A 1 234 ? -24.284 21.325 70.776 1.00 39.25 234 MET A O 1
ATOM 1776 N N . PHE A 1 235 ? -26.367 20.488 70.725 1.00 41.31 235 PHE A N 1
ATOM 1777 C CA . PHE A 1 235 ? -25.986 19.110 70.355 1.00 41.31 235 PHE A CA 1
ATOM 1778 C C . PHE A 1 235 ? -26.209 18.747 68.875 1.00 41.31 235 PHE A C 1
ATOM 1780 O O . PHE A 1 235 ? -25.772 17.683 68.441 1.00 41.31 235 PHE A O 1
ATOM 1787 N N . ASP A 1 236 ? -26.833 19.632 68.096 1.00 51.72 236 ASP A N 1
ATOM 1788 C CA . ASP A 1 236 ? -27.331 19.326 66.745 1.00 51.72 236 ASP A CA 1
ATOM 1789 C C . ASP A 1 236 ? -26.195 19.137 65.712 1.00 51.72 236 ASP A C 1
ATOM 1791 O O . ASP A 1 236 ? -26.174 18.191 64.929 1.00 51.72 236 ASP A O 1
ATOM 1795 N N . PHE A 1 237 ? -25.151 19.973 65.771 1.00 47.47 237 PHE A N 1
ATOM 1796 C CA . PHE A 1 237 ? -24.103 19.986 64.739 1.00 47.47 237 PHE A CA 1
ATOM 1797 C C . PHE A 1 237 ? -23.051 18.876 64.866 1.00 47.47 237 PHE A C 1
ATOM 1799 O O . PHE A 1 237 ? -22.576 18.356 63.856 1.00 47.47 237 PHE A O 1
ATOM 1806 N N . SER A 1 238 ? -22.635 18.517 66.083 1.00 55.19 238 SER A N 1
ATOM 1807 C CA . SER A 1 238 ? -21.540 17.557 66.285 1.00 55.19 238 SER A CA 1
ATOM 1808 C C . SER A 1 238 ? -21.978 16.124 65.999 1.00 55.19 238 SER A C 1
ATOM 1810 O O . SER A 1 238 ? -21.238 15.371 65.368 1.00 55.19 238 SER A O 1
ATOM 1812 N N . ALA A 1 239 ? -23.194 15.754 66.396 1.00 56.72 239 ALA A N 1
ATOM 1813 C CA . ALA A 1 239 ? -23.707 14.409 66.188 1.00 56.72 239 ALA A CA 1
ATOM 1814 C C . ALA A 1 239 ? -24.125 14.159 64.728 1.00 56.72 239 ALA A C 1
ATOM 1816 O O . ALA A 1 239 ? -23.891 13.069 64.204 1.00 56.72 239 ALA A O 1
ATOM 1817 N N . GLN A 1 240 ? -24.639 15.184 64.038 1.00 59.78 240 GLN A N 1
ATOM 1818 C CA . GLN A 1 240 ? -24.911 15.117 62.603 1.00 59.78 240 GLN A CA 1
ATOM 1819 C C . GLN A 1 240 ? -23.622 14.941 61.793 1.00 59.78 240 GLN A C 1
ATOM 1821 O O . GLN A 1 240 ? -23.555 14.079 60.918 1.00 59.78 240 GLN A O 1
ATOM 1826 N N . ARG A 1 241 ? -22.560 15.680 62.147 1.00 64.38 241 ARG A N 1
ATOM 1827 C CA . ARG A 1 241 ? -21.254 15.539 61.496 1.00 64.38 241 ARG A CA 1
ATOM 1828 C C . ARG A 1 241 ? -20.644 14.153 61.714 1.00 64.38 241 ARG A C 1
ATOM 1830 O O . ARG A 1 241 ? -20.141 13.563 60.768 1.00 64.38 241 ARG A O 1
ATOM 1837 N N . ILE A 1 242 ? -20.743 13.603 62.927 1.00 64.56 242 ILE A N 1
ATOM 1838 C CA . ILE A 1 242 ? -20.286 12.235 63.228 1.00 64.56 242 ILE A CA 1
ATOM 1839 C C . ILE A 1 242 ? -21.068 11.201 62.404 1.00 64.56 242 ILE A C 1
ATOM 1841 O O . ILE A 1 242 ? -20.471 10.286 61.847 1.00 64.56 242 ILE A O 1
ATOM 1845 N N . LEU A 1 243 ? -22.388 11.344 62.273 1.00 64.38 243 LEU A N 1
ATOM 1846 C CA . LEU A 1 243 ? -23.187 10.422 61.462 1.00 64.38 243 LEU A CA 1
ATOM 1847 C C . LEU A 1 243 ? -22.805 10.490 59.975 1.00 64.38 243 LEU A C 1
ATOM 1849 O O . LEU A 1 243 ? -22.584 9.448 59.362 1.00 64.38 243 LEU A O 1
ATOM 1853 N N . ASP A 1 244 ? -22.677 11.683 59.396 1.00 67.94 244 ASP A N 1
ATOM 1854 C CA . ASP A 1 244 ? -22.379 11.829 57.966 1.00 67.94 244 ASP A CA 1
ATOM 1855 C C . ASP A 1 244 ? -20.916 11.507 57.610 1.00 67.94 244 ASP A C 1
ATOM 1857 O O . ASP A 1 244 ? -20.671 10.829 56.610 1.00 67.94 244 ASP A O 1
ATOM 1861 N N . GLU A 1 245 ? -19.944 11.931 58.425 1.00 70.25 245 GLU A N 1
ATOM 1862 C CA . GLU A 1 245 ? -18.516 11.690 58.167 1.00 70.25 245 GLU A CA 1
ATOM 1863 C C . GLU A 1 245 ? -18.099 10.248 58.485 1.00 70.25 245 GLU A C 1
ATOM 1865 O O . GLU A 1 245 ? -17.244 9.695 57.794 1.00 70.25 245 GLU A O 1
ATOM 1870 N N . PHE A 1 246 ? -18.692 9.619 59.508 1.00 66.56 246 PHE A N 1
ATOM 1871 C CA . PHE A 1 246 ? -18.233 8.320 60.009 1.00 66.56 246 PHE A CA 1
ATOM 1872 C C . PHE A 1 246 ? -19.067 7.144 59.499 1.00 66.56 246 PHE A C 1
ATOM 1874 O O . PHE A 1 246 ? -18.511 6.103 59.154 1.00 66.56 246 PHE A O 1
ATOM 1881 N N . MET A 1 247 ? -20.392 7.271 59.395 1.00 67.62 247 MET A N 1
ATOM 1882 C CA . MET A 1 247 ? -21.230 6.131 58.992 1.00 67.62 247 MET A CA 1
ATOM 1883 C C . MET A 1 247 ? -21.179 5.904 57.483 1.00 67.62 247 MET A C 1
ATOM 1885 O O . MET A 1 247 ? -21.198 4.765 57.023 1.00 67.62 247 MET A O 1
ATOM 1889 N N . ARG A 1 248 ? -21.082 6.977 56.693 1.00 66.56 248 ARG A N 1
ATOM 1890 C CA . ARG A 1 248 ? -21.219 6.912 55.233 1.00 66.56 248 ARG A CA 1
ATOM 1891 C C . ARG A 1 248 ? -20.072 6.173 54.527 1.00 66.56 248 ARG A C 1
ATOM 1893 O O . ARG A 1 248 ? -20.371 5.298 53.710 1.00 66.56 248 ARG A O 1
ATOM 1900 N N . PRO A 1 249 ? -18.781 6.434 54.822 1.00 67.38 249 PRO A N 1
ATOM 1901 C CA . PRO A 1 249 ? -17.685 5.686 54.200 1.00 67.38 249 PRO A CA 1
ATOM 1902 C C . PRO A 1 249 ? -17.710 4.201 54.578 1.00 67.38 249 PRO A C 1
ATOM 1904 O O . PRO A 1 249 ? -17.348 3.348 53.770 1.00 67.38 249 PRO A O 1
ATOM 1907 N N . ASN A 1 250 ? -18.185 3.895 55.787 1.00 66.62 250 ASN A N 1
ATOM 1908 C CA . ASN A 1 250 ? -18.199 2.544 56.336 1.00 66.62 250 ASN A CA 1
ATOM 1909 C C . ASN A 1 250 ? -19.446 1.742 55.906 1.00 66.62 250 ASN A C 1
ATOM 1911 O O . ASN A 1 250 ? -19.366 0.524 55.756 1.00 66.62 250 ASN A O 1
ATOM 1915 N N . ALA A 1 251 ? -20.577 2.396 55.613 1.00 65.44 251 ALA A N 1
ATOM 1916 C CA . ALA A 1 251 ? -21.773 1.744 55.067 1.00 65.44 251 ALA A CA 1
ATOM 1917 C C . ALA A 1 251 ? -21.503 1.122 53.685 1.00 65.44 251 ALA A C 1
ATOM 1919 O O . ALA A 1 251 ? -22.037 0.064 53.361 1.00 65.44 251 ALA A O 1
ATOM 1920 N N . ARG A 1 252 ? -20.598 1.723 52.894 1.00 61.44 252 ARG A N 1
ATOM 1921 C CA . ARG A 1 252 ? -20.097 1.147 51.629 1.00 61.44 252 ARG A CA 1
ATOM 1922 C C . ARG A 1 252 ? -19.300 -0.144 51.816 1.00 61.44 252 ARG A C 1
ATOM 1924 O O . ARG A 1 252 ? -19.184 -0.921 50.877 1.00 61.44 252 ARG A O 1
ATOM 1931 N N . GLN A 1 253 ? -18.752 -0.369 53.008 1.00 61.94 253 GLN A N 1
ATOM 1932 C CA . GLN A 1 253 ? -18.012 -1.586 53.344 1.00 61.94 253 GLN A CA 1
ATOM 1933 C C . GLN A 1 253 ? -18.924 -2.676 53.934 1.00 61.94 253 GLN A C 1
ATOM 1935 O O . GLN A 1 253 ? -18.464 -3.791 54.151 1.00 61.94 253 GLN A O 1
ATOM 1940 N N . GLY A 1 254 ? -20.209 -2.377 54.184 1.00 61.19 254 GLY A N 1
ATOM 1941 C CA . GLY A 1 254 ? -21.160 -3.309 54.802 1.00 61.19 254 GLY A CA 1
ATOM 1942 C C . GLY A 1 254 ? -20.928 -3.539 56.300 1.00 61.19 254 GLY A C 1
ATOM 1943 O O . GLY A 1 254 ? -21.346 -4.566 56.827 1.00 61.19 254 GLY A O 1
ATOM 1944 N N . LEU A 1 255 ? -20.246 -2.613 56.986 1.00 57.59 255 LEU A N 1
ATOM 1945 C CA . LEU A 1 255 ? -19.734 -2.805 58.355 1.00 57.59 255 LEU A CA 1
ATOM 1946 C C . LEU A 1 255 ? -20.423 -1.934 59.417 1.00 57.59 255 LEU A C 1
ATOM 1948 O O . LEU A 1 255 ? -19.897 -1.766 60.515 1.00 57.59 255 LEU A O 1
ATOM 1952 N N . VAL A 1 256 ? -21.571 -1.325 59.108 1.00 61.59 256 VAL A N 1
ATOM 1953 C CA . VAL A 1 256 ? -22.132 -0.272 59.965 1.00 61.59 256 VAL A CA 1
ATOM 1954 C C . VAL A 1 256 ? -23.467 -0.671 60.573 1.00 61.59 256 VAL A C 1
ATOM 1956 O O . VAL A 1 256 ? -24.480 -0.780 59.880 1.00 61.59 256 VAL A O 1
ATOM 1959 N N . TYR A 1 257 ? -23.455 -0.791 61.900 1.00 69.31 257 TYR A N 1
ATOM 1960 C CA . TYR A 1 257 ? -24.641 -0.837 62.742 1.00 69.31 257 TYR A CA 1
ATOM 1961 C C . TYR A 1 257 ? -24.655 0.417 63.612 1.00 69.31 257 TYR A C 1
ATOM 1963 O O . TYR A 1 257 ? -23.660 0.700 64.270 1.00 69.31 257 TYR A O 1
ATOM 1971 N N . THR A 1 258 ? -25.768 1.146 63.664 1.00 70.56 258 THR A N 1
ATOM 1972 C CA . THR A 1 258 ? -26.006 2.084 64.773 1.00 70.56 258 THR A CA 1
ATOM 1973 C C . THR A 1 258 ? -27.006 1.485 65.744 1.00 70.56 258 THR A C 1
ATOM 1975 O O . THR A 1 258 ? -27.947 0.788 65.354 1.00 70.56 258 THR A O 1
ATOM 1978 N N . ARG A 1 259 ? -26.764 1.726 67.031 1.00 78.19 259 ARG A N 1
ATOM 1979 C CA . ARG A 1 259 ? -27.600 1.275 68.137 1.00 78.19 259 ARG A CA 1
ATOM 1980 C C . ARG A 1 259 ? -28.392 2.462 68.661 1.00 78.19 259 ARG A C 1
ATOM 1982 O O . ARG A 1 259 ? -27.814 3.427 69.157 1.00 78.19 259 ARG A O 1
ATOM 1989 N N . GLY A 1 260 ? -29.714 2.361 68.588 1.00 77.06 260 GLY A N 1
ATOM 1990 C CA . GLY A 1 260 ? -30.603 3.189 69.386 1.00 77.06 260 GLY A CA 1
ATOM 1991 C C . GLY A 1 260 ? -30.939 2.457 70.677 1.00 77.06 260 GLY A C 1
ATOM 1992 O O . GLY A 1 260 ? -31.533 1.383 70.621 1.00 77.06 260 GLY A O 1
ATOM 1993 N N . ALA A 1 261 ? -30.559 3.010 71.827 1.00 78.62 261 ALA A N 1
ATOM 1994 C CA . ALA A 1 261 ? -30.916 2.458 73.128 1.00 78.62 261 ALA A CA 1
ATOM 1995 C C . ALA A 1 261 ? -31.825 3.428 73.890 1.00 78.62 261 ALA A C 1
ATOM 1997 O O . ALA A 1 261 ? -31.681 4.645 73.786 1.00 78.62 261 ALA A O 1
ATOM 1998 N N . PHE A 1 262 ? -32.760 2.883 74.661 1.00 82.00 262 PHE A N 1
ATOM 1999 C CA . PHE A 1 262 ? -33.638 3.628 75.550 1.00 82.00 262 PHE A CA 1
ATOM 2000 C C . PHE A 1 262 ? -33.593 2.997 76.936 1.00 82.00 262 PHE A C 1
ATOM 2002 O O . PHE A 1 262 ? -33.756 1.789 77.060 1.00 82.00 262 PHE A O 1
ATOM 2009 N N . ARG A 1 263 ? -33.390 3.789 77.986 1.00 82.44 263 ARG A N 1
ATOM 2010 C CA . ARG A 1 263 ? -33.255 3.311 79.369 1.00 82.44 263 ARG A CA 1
ATOM 2011 C C . ARG A 1 263 ? -34.403 3.796 80.238 1.00 82.44 263 ARG A C 1
ATOM 2013 O O . ARG A 1 263 ? -34.938 4.880 80.014 1.00 82.44 263 ARG A O 1
ATOM 2020 N N . ILE A 1 264 ? -34.759 3.021 81.254 1.00 78.81 264 ILE A N 1
ATOM 2021 C CA . ILE A 1 264 ? -35.715 3.468 82.273 1.00 78.81 264 ILE A CA 1
ATOM 2022 C C . ILE A 1 264 ? -35.002 4.459 83.199 1.00 78.81 264 ILE A C 1
ATOM 2024 O O . ILE A 1 264 ? -33.924 4.166 83.711 1.00 78.81 264 ILE A O 1
ATOM 2028 N N . SER A 1 265 ? -35.583 5.640 83.423 1.00 69.94 265 SER A N 1
ATOM 2029 C CA . SER A 1 265 ? -34.998 6.613 84.356 1.00 69.94 265 SER A CA 1
ATOM 2030 C C . SER A 1 265 ? -35.055 6.098 85.792 1.00 69.94 265 SER A C 1
ATOM 2032 O O . SER A 1 265 ? -36.112 5.679 86.256 1.00 69.94 265 SER A O 1
ATOM 2034 N N . LYS A 1 266 ? -33.958 6.248 86.548 1.00 63.22 266 LYS A N 1
ATOM 2035 C CA . LYS A 1 266 ? -33.923 5.956 87.996 1.00 63.22 266 LYS A CA 1
ATOM 2036 C C . LYS A 1 266 ? -34.967 6.732 88.804 1.00 63.22 266 LYS A C 1
ATOM 2038 O O . LYS A 1 266 ? -35.369 6.280 89.870 1.00 63.22 266 LYS A O 1
ATOM 2043 N N . ASN A 1 267 ? -35.375 7.902 88.312 1.00 68.69 267 ASN A N 1
ATOM 2044 C CA . ASN A 1 267 ? -36.318 8.787 88.996 1.00 68.69 267 ASN A CA 1
ATOM 2045 C C . ASN A 1 267 ? -37.765 8.590 88.519 1.00 68.69 267 ASN A C 1
ATOM 2047 O O . ASN A 1 267 ? -38.691 9.049 89.181 1.00 68.69 267 ASN A O 1
ATOM 2051 N N . ASP A 1 268 ? -37.963 7.927 87.377 1.00 68.81 268 ASP A N 1
ATOM 2052 C CA . ASP A 1 268 ? -39.272 7.671 86.779 1.00 68.81 268 ASP A CA 1
ATOM 2053 C C . ASP A 1 268 ? -39.269 6.269 86.160 1.00 68.81 268 ASP A C 1
ATOM 2055 O O . ASP A 1 268 ? -38.989 6.083 84.973 1.00 68.81 268 ASP A O 1
ATOM 2059 N N . ASN A 1 269 ? -39.593 5.277 86.996 1.00 68.56 269 ASN A N 1
ATOM 2060 C CA . ASN A 1 269 ? -39.617 3.850 86.652 1.00 68.56 269 ASN A CA 1
ATOM 2061 C C . ASN A 1 269 ? -40.652 3.479 85.574 1.00 68.56 269 ASN A C 1
ATOM 2063 O O . ASN A 1 269 ? -40.867 2.297 85.325 1.00 68.56 269 ASN A O 1
ATOM 2067 N N . ARG A 1 270 ? -41.340 4.455 84.972 1.00 70.06 270 ARG A N 1
ATOM 2068 C CA . ARG A 1 270 ? -42.403 4.229 83.989 1.00 70.06 270 ARG A CA 1
ATOM 2069 C C . ARG A 1 270 ? -42.090 4.779 82.604 1.00 70.06 270 ARG A C 1
ATOM 2071 O O . ARG A 1 270 ? -42.905 4.591 81.708 1.00 70.06 270 ARG A O 1
ATOM 2078 N N . ARG A 1 271 ? -40.960 5.470 82.412 1.00 76.50 271 ARG A N 1
ATOM 2079 C CA . ARG A 1 271 ? -40.629 6.094 81.122 1.00 76.50 271 ARG A CA 1
ATOM 2080 C C . ARG A 1 271 ? -39.243 5.725 80.619 1.00 76.50 271 ARG A C 1
ATOM 2082 O O . ARG A 1 271 ? -38.256 5.780 81.353 1.00 76.50 271 ARG A O 1
ATOM 2089 N N . TRP A 1 272 ? -39.195 5.444 79.324 1.00 79.06 272 TRP A N 1
ATOM 2090 C CA . TRP A 1 272 ? -37.999 5.229 78.530 1.00 79.06 272 TRP A CA 1
ATOM 2091 C C . TRP A 1 272 ? -37.389 6.566 78.098 1.00 79.06 272 TRP A C 1
ATOM 2093 O O . TRP A 1 272 ? -38.077 7.470 77.610 1.00 79.06 272 TRP A O 1
ATOM 2103 N N . TRP A 1 273 ? -36.077 6.686 78.260 1.00 76.81 273 TRP A N 1
ATOM 2104 C CA . TRP A 1 273 ? -35.276 7.845 77.887 1.00 76.81 273 TRP A CA 1
ATOM 2105 C C . TRP A 1 273 ? -34.213 7.434 76.876 1.00 76.81 273 TRP A C 1
ATOM 2107 O O . TRP A 1 273 ? -33.559 6.418 77.098 1.00 76.81 273 TRP A O 1
ATOM 2117 N N . PRO A 1 274 ? -34.035 8.185 75.777 1.00 73.44 274 PRO A N 1
ATOM 2118 C CA . PRO A 1 274 ? -33.008 7.872 74.797 1.00 73.44 274 PRO A CA 1
ATOM 2119 C C . PRO A 1 274 ? -31.628 7.935 75.451 1.00 73.44 274 PRO A C 1
ATOM 2121 O O . PRO A 1 274 ? -31.317 8.869 76.192 1.00 73.44 274 PRO A O 1
ATOM 2124 N N . ASP A 1 275 ? -30.817 6.930 75.167 1.00 72.62 275 ASP A N 1
ATOM 2125 C CA . ASP A 1 275 ? -29.397 6.912 75.472 1.00 72.62 275 ASP A CA 1
ATOM 2126 C C . ASP A 1 275 ? -28.619 7.629 74.364 1.00 72.62 275 ASP A C 1
ATOM 2128 O O . ASP A 1 275 ? -29.133 7.826 73.254 1.00 72.62 275 ASP A O 1
ATOM 2132 N N . PHE A 1 276 ? -27.374 8.013 74.644 1.00 67.25 276 PHE A N 1
ATOM 2133 C CA . PHE A 1 276 ? -26.527 8.558 73.591 1.00 67.25 276 PHE A CA 1
ATOM 2134 C C . PHE A 1 276 ? -26.317 7.492 72.509 1.00 67.25 276 PHE A C 1
ATOM 2136 O O . PHE A 1 276 ? -26.031 6.337 72.841 1.00 67.25 276 PHE A O 1
ATOM 2143 N N . PRO A 1 277 ? -26.471 7.850 71.221 1.00 64.06 277 PRO A N 1
ATOM 2144 C CA . PRO A 1 277 ? -26.125 6.939 70.142 1.00 64.06 277 PRO A CA 1
ATOM 2145 C C . PRO A 1 277 ? -24.677 6.493 70.318 1.00 64.06 277 PRO A C 1
ATOM 2147 O O . PRO A 1 277 ? -23.801 7.292 70.650 1.00 64.06 277 PRO A O 1
ATOM 2150 N N . ASP A 1 278 ? -24.433 5.221 70.056 1.00 67.44 278 ASP A N 1
ATOM 2151 C CA . ASP A 1 278 ? -23.093 4.670 69.955 1.00 67.44 278 ASP A CA 1
ATOM 2152 C C . ASP A 1 278 ? -22.742 4.602 68.458 1.00 67.44 278 ASP A C 1
ATOM 2154 O O . ASP A 1 278 ? -23.207 3.685 67.773 1.00 67.44 278 ASP A O 1
ATOM 2158 N N . PRO A 1 279 ? -22.030 5.600 67.890 1.00 62.16 279 PRO A N 1
ATOM 2159 C CA . PRO A 1 279 ? -21.729 5.662 66.458 1.00 62.16 279 PRO A CA 1
ATOM 2160 C C . PRO A 1 279 ? -20.586 4.718 66.042 1.00 62.16 279 PRO A C 1
ATOM 2162 O O . PRO A 1 279 ? -19.965 4.923 64.999 1.00 62.16 279 PRO A O 1
ATOM 2165 N N . GLY A 1 280 ? -20.256 3.709 66.853 1.00 63.47 280 GLY A N 1
ATOM 2166 C CA . GLY A 1 280 ? -19.190 2.766 66.544 1.00 63.47 280 GLY A CA 1
ATOM 2167 C C . GLY A 1 280 ? -19.459 1.949 65.274 1.00 63.47 280 GLY A C 1
ATOM 2168 O O . GLY A 1 280 ? -20.563 1.470 65.028 1.00 63.47 280 GLY A O 1
ATOM 2169 N N . VAL A 1 281 ? -18.413 1.758 64.469 1.00 63.56 281 VAL A N 1
ATOM 2170 C CA . VAL A 1 281 ? -18.402 0.788 63.366 1.00 63.56 281 VAL A CA 1
ATOM 2171 C C . VAL A 1 281 ? -18.097 -0.573 63.977 1.00 63.56 281 VAL A C 1
ATOM 2173 O O . VAL A 1 281 ? -16.983 -0.814 64.446 1.00 63.56 281 VAL A O 1
ATOM 2176 N N . TYR A 1 282 ? -19.094 -1.450 64.017 1.00 65.38 282 TYR A N 1
ATOM 2177 C CA . TYR A 1 282 ? -18.968 -2.772 64.621 1.00 65.38 282 TYR A CA 1
ATOM 2178 C C . TYR A 1 282 ? -19.006 -3.852 63.547 1.00 65.38 282 TYR A C 1
ATOM 2180 O O . TYR A 1 282 ? -19.999 -3.997 62.843 1.00 65.38 282 TYR A O 1
ATOM 2188 N N . ASN A 1 283 ? -17.971 -4.692 63.496 1.00 60.53 283 ASN A N 1
ATOM 2189 C CA . ASN A 1 283 ? -18.005 -5.919 62.689 1.00 60.53 283 ASN A CA 1
ATOM 2190 C C . ASN A 1 283 ? -19.034 -6.932 63.236 1.00 60.53 283 ASN A C 1
ATOM 2192 O O . ASN A 1 283 ? -19.536 -7.779 62.505 1.00 60.53 283 ASN A O 1
ATOM 2196 N N . SER A 1 284 ? -19.348 -6.836 64.530 1.00 65.12 284 SER A N 1
ATOM 2197 C CA . SER A 1 284 ? -20.374 -7.605 65.234 1.00 65.12 284 SER A CA 1
ATOM 2198 C C . SER A 1 284 ? -20.757 -6.865 66.515 1.00 65.12 284 SER A C 1
ATOM 2200 O O . SER A 1 284 ? -19.864 -6.378 67.213 1.00 65.12 284 SER A O 1
ATOM 2202 N N . LYS A 1 285 ? -22.044 -6.816 66.870 1.00 69.12 285 LYS A N 1
ATOM 2203 C CA . LYS A 1 285 ? -22.509 -6.263 68.150 1.00 69.12 285 LYS A CA 1
ATOM 2204 C C . LYS A 1 285 ? -23.384 -7.289 68.856 1.00 69.12 285 LYS A C 1
ATOM 2206 O O . LYS A 1 285 ? -24.331 -7.804 68.265 1.00 69.12 285 LYS A O 1
ATOM 2211 N N . VAL A 1 286 ? -23.071 -7.571 70.116 1.00 69.94 286 VAL A N 1
ATOM 2212 C CA . VAL A 1 286 ? -23.930 -8.377 70.986 1.00 69.94 286 VAL A CA 1
ATOM 2213 C C . VAL A 1 286 ? -24.840 -7.423 71.755 1.00 69.94 286 VAL A C 1
ATOM 2215 O O . VAL A 1 286 ? -24.361 -6.486 72.395 1.00 69.94 286 VAL A O 1
ATOM 2218 N N . LEU A 1 287 ? -26.154 -7.642 71.681 1.00 71.50 287 LEU A N 1
ATOM 2219 C CA . LEU A 1 287 ? -27.127 -6.852 72.437 1.00 71.50 287 LEU A CA 1
ATOM 2220 C C . LEU A 1 287 ? -26.806 -6.906 73.936 1.00 71.50 287 LEU A C 1
ATOM 2222 O O . LEU A 1 287 ? -26.517 -7.970 74.489 1.00 71.50 287 LEU A O 1
ATOM 2226 N N . GLY A 1 288 ? -26.842 -5.746 74.588 1.00 67.12 288 GLY A N 1
ATOM 2227 C CA . GLY A 1 288 ? -26.602 -5.623 76.026 1.00 67.12 288 GLY A CA 1
ATOM 2228 C C . GLY A 1 288 ? -25.165 -5.546 76.486 1.00 67.12 288 GLY A C 1
ATOM 2229 O O . GLY A 1 288 ? -24.963 -5.279 77.664 1.00 67.12 288 GLY A O 1
ATOM 2230 N N . GLN A 1 289 ? -24.185 -5.717 75.595 1.00 72.62 289 GLN A N 1
ATOM 2231 C CA . GLN A 1 289 ? -22.761 -5.728 75.946 1.00 72.62 289 GLN A CA 1
ATOM 2232 C C . GLN A 1 289 ? -22.306 -4.474 76.722 1.00 72.62 289 GLN A C 1
ATOM 2234 O O . GLN A 1 289 ? -21.439 -4.588 77.583 1.00 72.62 289 GLN A O 1
ATOM 2239 N N . ASP A 1 290 ? -22.949 -3.323 76.491 1.00 66.69 290 ASP A N 1
ATOM 2240 C CA . ASP A 1 290 ? -22.617 -2.037 77.131 1.00 66.69 290 ASP A CA 1
ATOM 2241 C C . ASP A 1 290 ? -23.724 -1.508 78.062 1.00 66.69 290 ASP A C 1
ATOM 2243 O O . ASP A 1 290 ? -23.732 -0.336 78.449 1.00 66.69 290 ASP A O 1
ATOM 2247 N N . SER A 1 291 ? -24.710 -2.342 78.395 1.00 59.81 291 SER A N 1
ATOM 2248 C CA . SER A 1 291 ? -25.852 -1.931 79.214 1.00 59.81 291 SER A CA 1
ATOM 2249 C C . SER A 1 291 ? -25.485 -2.012 80.698 1.00 59.81 291 SER A C 1
ATOM 2251 O O . SER A 1 291 ? -25.420 -3.081 81.297 1.00 59.81 291 SER A O 1
ATOM 2253 N N . PHE A 1 292 ? -25.217 -0.861 81.317 1.00 62.75 292 PHE A N 1
ATOM 2254 C CA . PHE A 1 292 ? -24.928 -0.751 82.750 1.00 62.75 292 PHE A CA 1
ATOM 2255 C C . PHE A 1 292 ? -26.145 -1.155 83.593 1.00 62.75 292 PHE A C 1
ATOM 2257 O O . PHE A 1 292 ? -27.055 -0.349 83.652 1.00 62.75 292 PHE A O 1
ATOM 2264 N N . ARG A 1 293 ? -26.149 -2.332 84.255 1.00 66.31 293 ARG A N 1
ATOM 2265 C CA . ARG A 1 293 ? -27.068 -2.830 85.335 1.00 66.31 293 ARG A CA 1
ATOM 2266 C C . ARG A 1 293 ? -28.579 -2.496 85.261 1.00 66.31 293 ARG A C 1
ATOM 2268 O O . ARG A 1 293 ? -29.320 -2.781 86.196 1.00 66.31 293 ARG A O 1
ATOM 2275 N N . GLU A 1 294 ? -29.053 -1.903 84.182 1.00 80.31 294 GLU A N 1
ATOM 2276 C CA . GLU A 1 294 ? -30.377 -1.328 83.999 1.00 80.31 294 GLU A CA 1
ATOM 2277 C C . GLU A 1 294 ? -31.037 -1.997 82.799 1.00 80.31 294 GLU A C 1
ATOM 2279 O O . GLU A 1 294 ? -30.371 -2.515 81.898 1.00 80.31 294 GLU A O 1
ATOM 2284 N N . ILE A 1 295 ? -32.367 -1.997 82.802 1.00 83.50 295 ILE A N 1
ATOM 2285 C CA . ILE A 1 295 ? -33.153 -2.494 81.681 1.00 83.50 295 ILE A CA 1
ATOM 2286 C C . ILE A 1 295 ? -33.132 -1.436 80.575 1.00 83.50 295 ILE A C 1
ATOM 2288 O O . ILE A 1 295 ? -33.443 -0.266 80.822 1.00 83.50 295 ILE A O 1
ATOM 2292 N N . ALA A 1 296 ? -32.801 -1.861 79.358 1.00 85.56 296 ALA A N 1
ATOM 2293 C CA . ALA A 1 296 ? -32.812 -1.031 78.163 1.00 85.56 296 ALA A CA 1
ATOM 2294 C C . ALA A 1 296 ? -33.685 -1.650 77.061 1.00 85.56 296 ALA A C 1
ATOM 2296 O O . ALA A 1 296 ? -33.786 -2.870 76.954 1.00 85.56 296 ALA A O 1
ATOM 2297 N N . LEU A 1 297 ? -34.290 -0.811 76.223 1.00 86.50 297 LEU A N 1
ATOM 2298 C CA . LEU A 1 297 ? -34.801 -1.203 74.914 1.00 86.50 297 LEU A CA 1
ATOM 2299 C C . LEU A 1 297 ? -33.767 -0.840 73.858 1.00 86.50 297 LEU A C 1
ATOM 2301 O O . LEU A 1 297 ? -33.318 0.301 73.806 1.00 86.50 297 LEU A O 1
ATOM 2305 N N . GLU A 1 298 ? -33.410 -1.788 73.006 1.00 86.25 298 GLU A N 1
ATOM 2306 C CA . GLU A 1 298 ? -32.419 -1.612 71.952 1.00 86.25 298 GLU A CA 1
ATOM 2307 C C . GLU A 1 298 ? -33.033 -1.876 70.578 1.00 86.25 298 GLU A C 1
ATOM 2309 O O . GLU A 1 298 ? -33.766 -2.846 70.377 1.00 86.25 298 GLU A O 1
ATOM 2314 N N . VAL A 1 299 ? -32.703 -1.006 69.627 1.00 83.88 299 VAL A N 1
ATOM 2315 C CA . VAL A 1 299 ? -33.011 -1.139 68.203 1.00 83.88 299 VAL A CA 1
ATOM 2316 C C . VAL A 1 299 ? -31.708 -0.984 67.432 1.00 83.88 299 VAL A C 1
ATOM 2318 O O . VAL A 1 299 ? -30.968 -0.018 67.632 1.00 83.88 299 VAL A O 1
ATOM 2321 N N . LEU A 1 300 ? -31.418 -1.937 66.555 1.00 83.38 300 LEU A N 1
ATOM 2322 C CA . LEU A 1 300 ? -30.247 -1.920 65.690 1.00 83.38 300 LEU A CA 1
ATOM 2323 C C . LEU A 1 300 ? -30.654 -1.476 64.287 1.00 83.38 300 LEU A C 1
ATOM 2325 O O . LEU A 1 300 ? -31.658 -1.936 63.742 1.00 83.38 300 LEU A O 1
ATOM 2329 N N . PHE A 1 301 ? -29.839 -0.617 63.690 1.00 81.50 301 PHE A N 1
ATOM 2330 C CA . PHE A 1 301 ? -29.996 -0.170 62.313 1.00 81.50 301 PHE A CA 1
ATOM 2331 C C . PHE A 1 301 ? -28.758 -0.585 61.533 1.00 81.50 301 PHE A C 1
ATOM 2333 O O . PHE A 1 301 ? -27.666 -0.090 61.807 1.00 81.50 301 PHE A O 1
ATOM 2340 N N . PHE A 1 302 ? -28.926 -1.483 60.570 1.00 80.00 302 PHE A N 1
ATOM 2341 C CA . PHE A 1 302 ? -27.867 -1.895 59.657 1.00 80.00 302 PHE A CA 1
ATOM 2342 C C . PHE A 1 302 ? -27.930 -1.063 58.379 1.00 80.00 302 PHE A C 1
ATOM 2344 O O . PHE A 1 302 ? -28.985 -0.991 57.749 1.00 80.00 302 PHE A O 1
ATOM 2351 N N . LEU A 1 303 ? -26.821 -0.430 57.999 1.00 79.56 303 LEU A N 1
ATOM 2352 C CA . LEU A 1 303 ? -26.773 0.447 56.830 1.00 79.56 303 LEU A CA 1
ATOM 2353 C C . LEU A 1 303 ? -26.087 -0.238 55.656 1.00 79.56 303 LEU A C 1
ATOM 2355 O O . LEU A 1 303 ? -24.941 -0.671 55.757 1.00 79.56 303 LEU A O 1
ATOM 2359 N N . TYR A 1 304 ? -26.777 -0.263 54.522 1.00 77.38 304 TYR A N 1
ATOM 2360 C CA . TYR A 1 304 ? -26.275 -0.790 53.263 1.00 77.38 304 TYR A CA 1
ATOM 2361 C C . TYR A 1 304 ? -26.278 0.302 52.196 1.00 77.38 304 TYR A C 1
ATOM 2363 O O . TYR A 1 304 ? -27.290 0.966 52.000 1.00 77.38 304 TYR A O 1
ATOM 2371 N N . CYS A 1 305 ? -25.164 0.475 51.487 1.00 76.81 305 CYS A N 1
ATOM 2372 C CA . CYS A 1 305 ? -25.055 1.407 50.367 1.00 76.81 305 CYS A CA 1
ATOM 2373 C C . CYS A 1 305 ? -24.863 0.613 49.069 1.00 76.81 305 CYS A C 1
ATOM 2375 O O . CYS A 1 305 ? -23.804 0.024 48.855 1.00 76.81 305 CYS A O 1
ATOM 2377 N N . GLY A 1 306 ? -25.898 0.574 48.225 1.00 66.44 306 GLY A N 1
ATOM 2378 C CA . GLY A 1 306 ? -25.903 -0.204 46.978 1.00 66.44 306 GLY A CA 1
ATOM 2379 C C . GLY A 1 306 ? -25.458 0.571 45.733 1.00 66.44 306 GLY A C 1
ATOM 2380 O O . GLY A 1 306 ? -25.369 -0.016 44.654 1.00 66.44 306 GLY A O 1
ATOM 2381 N N . GLY A 1 307 ? -25.194 1.876 45.853 1.00 65.50 307 GLY A N 1
ATOM 2382 C CA . GLY A 1 307 ? -24.988 2.765 44.710 1.00 65.50 307 GLY A CA 1
ATOM 2383 C C . GLY A 1 307 ? -24.013 3.918 44.959 1.00 65.50 307 GLY A C 1
ATOM 2384 O O . GLY A 1 307 ? -23.391 4.040 46.015 1.00 65.50 307 GLY A O 1
ATOM 2385 N N . ALA A 1 308 ? -23.813 4.733 43.921 1.00 58.62 308 ALA A N 1
ATOM 2386 C CA . ALA A 1 308 ? -22.830 5.815 43.917 1.00 58.62 308 ALA A CA 1
ATOM 2387 C C . ALA A 1 308 ? -23.353 7.105 44.571 1.00 58.62 308 ALA A C 1
ATOM 2389 O O . ALA A 1 308 ? -22.539 7.949 44.957 1.00 58.62 308 ALA A O 1
ATOM 2390 N N . THR A 1 309 ? -24.675 7.254 44.704 1.00 65.38 309 THR A N 1
ATOM 2391 C CA . THR A 1 309 ? -25.327 8.489 45.157 1.00 65.38 309 THR A CA 1
ATOM 2392 C C . THR A 1 309 ? -25.786 8.405 46.614 1.00 65.38 309 THR A C 1
ATOM 2394 O O . THR A 1 309 ? -25.871 7.327 47.199 1.00 65.38 309 THR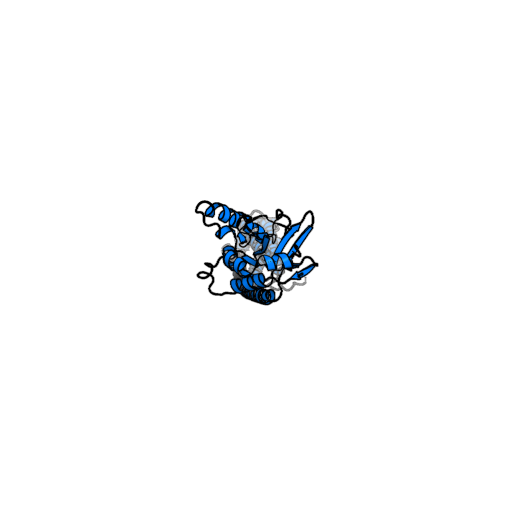 A O 1
ATOM 2397 N N . GLU A 1 310 ? -26.037 9.561 47.235 1.00 56.78 310 GLU A N 1
ATOM 2398 C CA . GLU A 1 310 ? -26.442 9.651 48.648 1.00 56.78 310 GLU A CA 1
ATOM 2399 C C . GLU A 1 310 ? -27.820 9.030 48.934 1.00 56.78 310 GLU A C 1
ATOM 2401 O O . GLU A 1 310 ? -28.081 8.623 50.065 1.00 56.78 310 GLU A O 1
ATOM 2406 N N . GLU A 1 311 ? -28.680 8.914 47.920 1.00 62.22 311 GLU A N 1
ATOM 2407 C CA . GLU A 1 311 ? -30.031 8.349 48.038 1.00 62.22 311 GLU A CA 1
ATOM 2408 C C . GLU A 1 311 ? -30.037 6.809 48.067 1.00 62.22 311 GLU A C 1
ATOM 2410 O O . GLU A 1 311 ? -31.045 6.197 48.413 1.00 62.22 311 GLU A O 1
ATOM 2415 N N . ASP A 1 312 ? -28.889 6.176 47.800 1.00 68.50 312 ASP A N 1
ATOM 2416 C CA . ASP A 1 312 ? -28.756 4.720 47.666 1.00 68.50 312 ASP A CA 1
ATOM 2417 C C . ASP A 1 312 ? -28.467 3.991 48.996 1.00 68.50 312 ASP A C 1
ATOM 2419 O O . ASP A 1 312 ? -28.099 2.808 48.997 1.00 68.50 312 ASP A O 1
ATOM 2423 N N . VAL A 1 313 ? -28.565 4.683 50.141 1.00 74.81 313 VAL A N 1
ATOM 2424 C CA . VAL A 1 313 ? -28.370 4.064 51.461 1.00 74.81 313 VAL A CA 1
ATOM 2425 C C . VAL A 1 313 ? -29.702 3.555 52.004 1.00 74.81 313 VAL A C 1
ATOM 2427 O O . VAL A 1 313 ? -30.614 4.329 52.295 1.00 74.81 313 VAL A O 1
ATOM 2430 N N . VAL A 1 314 ? -29.789 2.243 52.199 1.00 79.81 314 VAL A N 1
ATOM 2431 C CA . VAL A 1 314 ? -30.931 1.554 52.803 1.00 79.81 314 VAL A CA 1
ATOM 2432 C C . VAL A 1 314 ? -30.572 1.160 54.228 1.00 79.81 314 VAL A C 1
ATOM 2434 O O . VAL A 1 314 ? -29.527 0.560 54.482 1.00 79.81 314 VAL A O 1
ATOM 2437 N N . ALA A 1 315 ? -31.450 1.496 55.165 1.00 81.44 315 ALA A N 1
ATOM 2438 C CA . ALA A 1 315 ? -31.346 1.110 56.556 1.00 81.44 315 ALA A CA 1
ATOM 2439 C C . ALA A 1 315 ? -32.309 -0.034 56.860 1.00 81.44 315 ALA A C 1
ATOM 2441 O O . ALA A 1 315 ? -33.516 0.048 56.617 1.00 81.44 315 ALA A O 1
ATOM 2442 N N . PHE A 1 316 ? -31.768 -1.089 57.445 1.00 83.31 316 PHE A N 1
ATOM 2443 C CA . PHE A 1 316 ? -32.520 -2.242 57.889 1.00 83.31 316 PHE A CA 1
ATOM 2444 C C . PHE A 1 316 ? -32.653 -2.221 59.401 1.00 83.31 316 PHE A C 1
ATOM 2446 O O . PHE A 1 316 ? -31.657 -2.179 60.124 1.00 83.31 316 PHE A O 1
ATOM 2453 N N . VAL A 1 317 ? -33.895 -2.231 59.873 1.00 84.31 317 VAL A N 1
ATOM 2454 C CA . VAL A 1 317 ? -34.213 -2.005 61.283 1.00 84.31 317 VAL A CA 1
ATOM 2455 C C . VAL A 1 317 ? -34.544 -3.333 61.949 1.00 84.31 317 VAL A C 1
ATOM 2457 O O . VAL A 1 317 ? -35.407 -4.083 61.476 1.00 84.31 317 VAL A O 1
ATOM 2460 N N . SER A 1 318 ? -33.844 -3.640 63.038 1.00 85.06 318 SER A N 1
ATOM 2461 C CA . SER A 1 318 ? -34.094 -4.837 63.833 1.00 85.06 318 SER A CA 1
ATOM 2462 C C . SER A 1 318 ? -35.421 -4.740 64.597 1.00 85.06 318 SER A C 1
ATOM 2464 O O . SER A 1 318 ? -35.984 -3.652 64.756 1.00 85.06 318 SER A O 1
ATOM 2466 N N . PRO A 1 319 ? -35.910 -5.860 65.152 1.00 88.50 319 PRO A N 1
ATOM 2467 C CA . PRO A 1 319 ? -36.872 -5.823 66.245 1.00 88.50 319 PRO A CA 1
ATOM 2468 C C . PRO A 1 319 ? -36.397 -4.959 67.411 1.00 88.50 319 PRO A C 1
ATOM 2470 O O . PRO A 1 319 ? -35.201 -4.710 67.575 1.00 88.50 319 PRO A O 1
ATOM 2473 N N . VAL A 1 320 ? -37.353 -4.529 68.230 1.00 87.00 320 VAL A N 1
ATOM 2474 C CA . VAL A 1 320 ? -37.070 -3.894 69.515 1.00 87.00 320 VAL A CA 1
ATOM 2475 C C . VAL A 1 320 ? -36.748 -5.002 70.505 1.00 87.00 320 VAL A C 1
ATOM 2477 O O . VAL A 1 320 ? -37.578 -5.883 70.736 1.00 87.00 320 VAL A O 1
ATOM 2480 N N . TYR A 1 321 ? -35.565 -4.957 71.103 1.00 87.50 321 TYR A N 1
ATOM 2481 C CA . TYR A 1 321 ? -35.137 -5.920 72.109 1.00 87.50 321 TYR A CA 1
ATOM 2482 C C . TYR A 1 321 ? -35.148 -5.278 73.486 1.00 87.50 321 TYR A C 1
ATOM 2484 O O . TYR A 1 321 ? -34.571 -4.217 73.678 1.00 87.50 321 TYR A O 1
ATOM 2492 N N . ALA A 1 322 ? -35.764 -5.939 74.456 1.00 87.44 322 ALA A N 1
ATOM 2493 C CA . ALA A 1 322 ? -35.530 -5.666 75.859 1.00 87.44 322 ALA A CA 1
ATOM 2494 C C . ALA A 1 322 ? -34.242 -6.349 76.279 1.00 87.44 322 ALA A C 1
ATOM 2496 O O . ALA A 1 322 ? -34.026 -7.524 75.975 1.00 87.44 322 ALA A O 1
ATOM 2497 N N . VAL A 1 323 ? -33.402 -5.614 76.988 1.00 86.31 323 VAL A N 1
ATOM 2498 C CA . VAL A 1 323 ? -32.070 -6.047 77.355 1.00 86.31 323 VAL A CA 1
ATOM 2499 C C . VAL A 1 323 ? -31.819 -5.737 78.820 1.00 86.31 323 VAL A C 1
ATOM 2501 O O . VAL A 1 323 ? -32.129 -4.647 79.295 1.00 86.31 323 VAL A O 1
ATOM 2504 N N . SER A 1 324 ? -31.260 -6.698 79.546 1.00 85.62 324 SER A N 1
ATOM 2505 C CA . SER A 1 324 ? -30.824 -6.516 80.9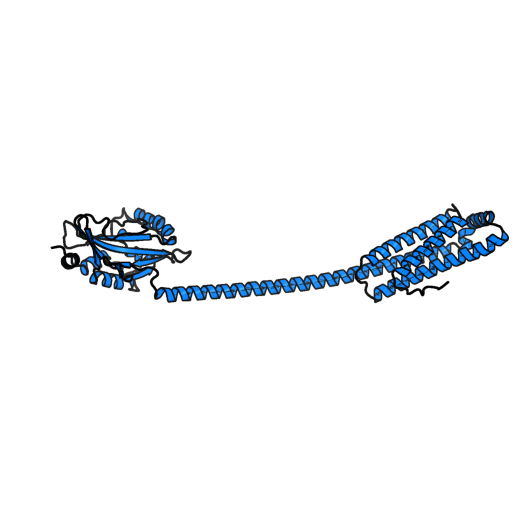28 1.00 85.62 324 SER A CA 1
ATOM 2506 C C . SER A 1 324 ? -29.511 -7.250 81.166 1.00 85.62 324 SER A C 1
ATOM 2508 O O . SER A 1 324 ? -29.281 -8.338 80.631 1.00 85.62 324 SER A O 1
ATOM 2510 N N . MET A 1 325 ? -28.649 -6.624 81.961 1.00 80.44 325 MET A N 1
ATOM 2511 C CA . MET A 1 325 ? -27.393 -7.189 82.439 1.00 80.44 325 MET A CA 1
ATOM 2512 C C . MET A 1 325 ? -27.534 -7.497 83.927 1.00 80.44 325 MET A C 1
ATOM 2514 O O . MET A 1 325 ? -27.603 -6.574 84.743 1.00 80.44 325 MET A O 1
ATOM 2518 N N . ASP A 1 326 ? -27.542 -8.785 84.266 1.00 75.75 326 ASP A N 1
ATOM 2519 C CA . ASP A 1 326 ? -27.428 -9.257 85.645 1.00 75.75 326 ASP A CA 1
ATOM 2520 C C . ASP A 1 326 ? -26.097 -10.006 85.809 1.00 75.75 326 ASP A C 1
ATOM 2522 O O . ASP A 1 326 ? -25.859 -11.051 85.193 1.00 75.75 326 ASP A O 1
ATOM 2526 N N . GLY A 1 327 ? -25.178 -9.419 86.581 1.00 76.69 327 GLY A N 1
ATOM 2527 C CA . GLY A 1 327 ? -23.812 -9.921 86.738 1.00 76.69 327 GLY A CA 1
ATOM 2528 C C . GLY A 1 327 ? -23.060 -10.050 85.405 1.00 76.69 327 GLY A C 1
ATOM 2529 O O . GLY A 1 327 ? -22.833 -9.056 84.721 1.00 76.69 327 GLY A O 1
ATOM 2530 N N . ASN A 1 328 ? -22.663 -11.282 85.061 1.00 70.88 328 ASN A N 1
ATOM 2531 C CA . ASN A 1 328 ? -21.950 -11.619 83.818 1.00 70.88 328 ASN A CA 1
ATOM 2532 C C . ASN A 1 328 ? -22.878 -12.136 82.703 1.00 70.88 328 ASN A C 1
ATOM 2534 O O . ASN A 1 328 ? -22.391 -12.540 81.647 1.00 70.88 328 ASN A O 1
ATOM 2538 N N . THR A 1 329 ? -24.193 -12.182 82.930 1.00 73.00 329 THR A N 1
ATOM 2539 C CA . THR A 1 329 ? -25.152 -12.699 81.948 1.00 73.00 329 THR A CA 1
ATOM 2540 C C . THR A 1 329 ? -25.980 -11.570 81.353 1.00 73.00 329 THR A C 1
ATOM 2542 O O . THR A 1 329 ? -26.756 -10.924 82.059 1.00 73.00 329 THR A O 1
ATOM 2545 N N . SER A 1 330 ? -25.845 -11.355 80.042 1.00 78.88 330 SER A N 1
ATOM 2546 C CA . SER A 1 330 ? -26.769 -10.519 79.280 1.00 78.88 330 SER A CA 1
ATOM 2547 C C . SER A 1 330 ? -27.989 -11.339 78.868 1.00 78.88 330 SER A C 1
ATOM 2549 O O . SER A 1 330 ? -27.877 -12.460 78.367 1.00 78.88 330 SER A O 1
ATOM 2551 N N . ARG A 1 331 ? -29.180 -10.781 79.080 1.00 82.62 331 ARG A N 1
ATOM 2552 C CA . ARG A 1 331 ? -30.432 -11.314 78.538 1.00 82.62 331 ARG A CA 1
ATOM 2553 C C . ARG A 1 331 ? -30.983 -10.314 77.542 1.00 82.62 331 ARG A C 1
ATOM 2555 O O . ARG A 1 331 ? -31.140 -9.146 77.885 1.00 82.62 331 ARG A O 1
ATOM 2562 N N . ALA A 1 332 ? -31.292 -10.784 76.340 1.00 83.81 332 ALA A N 1
ATOM 2563 C CA . ALA A 1 332 ? -31.985 -10.012 75.320 1.00 83.81 332 ALA A CA 1
ATOM 2564 C C . ALA A 1 332 ? -33.215 -10.793 74.845 1.00 83.81 332 ALA A C 1
ATOM 2566 O O . ALA A 1 332 ? -33.113 -11.974 74.501 1.00 83.81 332 ALA A O 1
ATOM 2567 N N . VAL A 1 333 ? -34.377 -10.143 74.852 1.00 85.88 333 VAL A N 1
ATOM 2568 C CA . VAL A 1 333 ? -35.660 -10.740 74.461 1.00 85.88 333 VAL A CA 1
ATOM 2569 C C . VAL A 1 333 ? -36.401 -9.751 73.559 1.00 85.88 333 VAL A C 1
ATOM 2571 O O . VAL A 1 333 ? -36.473 -8.572 73.902 1.00 85.88 333 VAL A O 1
ATOM 2574 N N . PRO A 1 334 ? -36.943 -10.173 72.404 1.00 87.19 334 PRO A N 1
ATOM 2575 C CA . PRO A 1 334 ? -37.733 -9.280 71.563 1.00 87.19 334 PRO A CA 1
ATOM 2576 C C . PRO A 1 334 ? -38.988 -8.798 72.305 1.00 87.19 334 PRO A C 1
ATOM 2578 O O . PRO A 1 334 ? -39.617 -9.561 73.034 1.00 87.19 334 PRO A O 1
ATOM 2581 N N . VAL A 1 335 ? -39.378 -7.542 72.084 1.00 89.44 335 VAL A N 1
ATOM 2582 C CA . VAL A 1 335 ? -40.613 -6.931 72.600 1.00 89.44 335 VAL A CA 1
ATOM 2583 C C . VAL A 1 335 ? -41.614 -6.847 71.443 1.00 89.44 335 VAL A C 1
ATOM 2585 O O . VAL A 1 335 ? -41.522 -5.926 70.623 1.00 89.44 335 VAL A O 1
ATOM 2588 N N . PRO A 1 336 ? -42.568 -7.794 71.313 1.00 86.81 336 PRO A N 1
ATOM 2589 C CA . PRO A 1 336 ? -43.376 -7.918 70.098 1.00 86.81 336 PRO A CA 1
ATOM 2590 C C . PRO A 1 336 ? -44.273 -6.707 69.835 1.00 86.81 336 PRO A C 1
ATOM 2592 O O . PRO A 1 336 ? -44.353 -6.248 68.699 1.00 86.81 336 PRO A O 1
ATOM 2595 N N . LYS A 1 337 ? -44.903 -6.153 70.885 1.00 86.50 337 LYS A N 1
ATOM 2596 C CA . LYS A 1 337 ? -45.778 -4.971 70.781 1.00 86.50 337 LYS A CA 1
ATOM 2597 C C . LYS A 1 337 ? -45.016 -3.759 70.231 1.00 86.50 337 LYS A C 1
ATOM 2599 O O . LYS A 1 337 ? -45.447 -3.158 69.251 1.00 86.50 337 LYS A O 1
ATOM 2604 N N . ALA A 1 338 ? -43.848 -3.469 70.803 1.00 85.94 338 ALA A N 1
ATOM 2605 C CA . ALA A 1 338 ? -42.982 -2.380 70.359 1.00 85.94 338 ALA A CA 1
ATOM 2606 C C . ALA A 1 338 ? -42.419 -2.609 68.948 1.00 85.94 338 ALA A C 1
ATOM 2608 O O . ALA A 1 338 ? -42.389 -1.692 68.133 1.00 85.94 338 ALA A O 1
ATOM 2609 N N . SER A 1 339 ? -42.039 -3.848 68.624 1.00 86.69 339 SER A N 1
ATOM 2610 C CA . SER A 1 339 ? -41.547 -4.212 67.288 1.00 86.69 339 SER A CA 1
ATOM 2611 C C . SER A 1 339 ? -42.623 -4.045 66.211 1.00 86.69 339 SER A C 1
ATOM 2613 O O . SER A 1 339 ? -42.344 -3.527 65.132 1.00 86.69 339 SER A O 1
ATOM 2615 N N . ALA A 1 340 ? -43.867 -4.438 66.500 1.00 83.56 340 ALA A N 1
ATOM 2616 C CA . ALA A 1 340 ? -44.991 -4.261 65.585 1.00 83.56 340 ALA A CA 1
ATOM 2617 C C . ALA A 1 340 ? -45.310 -2.775 65.357 1.00 83.56 340 ALA A C 1
ATOM 2619 O O . ALA A 1 340 ? -45.509 -2.359 64.214 1.00 83.56 340 ALA A O 1
ATOM 2620 N N . ALA A 1 341 ? -45.301 -1.969 66.422 1.00 83.94 341 ALA A N 1
ATOM 2621 C CA . ALA A 1 341 ? -45.527 -0.531 66.330 1.00 83.94 341 ALA A CA 1
ATOM 2622 C C . ALA A 1 341 ? -44.424 0.179 65.528 1.00 83.94 341 ALA A C 1
ATOM 2624 O O . ALA A 1 341 ? -44.725 0.984 64.646 1.00 83.94 341 ALA A O 1
ATOM 2625 N N . LEU A 1 342 ? -43.160 -0.195 65.752 1.00 82.50 342 LEU A N 1
ATOM 2626 C CA . LEU A 1 342 ? -42.030 0.277 64.952 1.00 82.50 342 LEU A CA 1
ATOM 2627 C C . LEU A 1 342 ? -42.181 -0.111 63.472 1.00 82.50 342 LEU A C 1
ATOM 2629 O O . LEU A 1 342 ? -41.970 0.725 62.599 1.00 82.50 342 LEU A O 1
ATOM 2633 N N . SER A 1 343 ? -42.610 -1.342 63.170 1.00 82.38 343 SER A N 1
ATOM 2634 C CA . SER A 1 343 ? -42.897 -1.767 61.788 1.00 82.38 343 SER A CA 1
ATOM 2635 C C . SER A 1 343 ? -43.950 -0.887 61.124 1.00 82.38 343 SER A C 1
ATOM 2637 O O . SER A 1 343 ? -43.774 -0.456 59.985 1.00 82.38 343 SER A O 1
ATOM 2639 N N . GLY A 1 344 ? -45.042 -0.612 61.844 1.00 82.06 344 GLY A N 1
ATOM 2640 C CA . GLY A 1 344 ? -46.124 0.242 61.364 1.00 82.06 344 GLY A CA 1
ATOM 2641 C C . GLY A 1 344 ? -45.643 1.659 61.063 1.00 82.06 344 GLY A C 1
ATOM 2642 O O . GLY A 1 344 ? -45.960 2.192 60.000 1.00 82.06 344 GLY A O 1
ATOM 2643 N N . LEU A 1 345 ? -44.819 2.231 61.948 1.00 79.94 345 LEU A N 1
ATOM 2644 C CA . LEU A 1 345 ? -44.214 3.549 61.749 1.00 79.94 345 LEU A CA 1
ATOM 2645 C C . LEU A 1 345 ? -43.355 3.590 60.478 1.00 79.94 345 LEU A C 1
ATOM 2647 O O . LEU A 1 345 ? -43.537 4.471 59.642 1.00 79.94 345 LEU A O 1
ATOM 2651 N N . LEU A 1 346 ? -42.462 2.610 60.308 1.00 77.94 346 LEU A N 1
ATOM 2652 C CA . LEU A 1 346 ? -41.534 2.544 59.174 1.00 77.94 346 LEU A CA 1
ATOM 2653 C C . LEU A 1 346 ? -42.239 2.360 57.820 1.00 77.94 346 LEU A C 1
ATOM 2655 O O . LEU A 1 346 ? -41.689 2.736 56.789 1.00 77.94 346 LEU A O 1
ATOM 2659 N N . ARG A 1 347 ? -43.446 1.779 57.811 1.00 77.94 347 ARG A N 1
ATOM 2660 C CA . ARG A 1 347 ? -44.244 1.528 56.596 1.00 77.94 347 ARG A CA 1
ATOM 2661 C C . ARG A 1 347 ? -45.237 2.643 56.264 1.00 77.94 347 ARG A C 1
ATOM 2663 O O . ARG A 1 347 ? -45.874 2.577 55.215 1.00 77.94 347 ARG A O 1
ATOM 2670 N N . CYS A 1 348 ? -45.407 3.639 57.133 1.00 75.25 348 CYS A N 1
ATOM 2671 C CA . CYS A 1 348 ? -46.318 4.750 56.871 1.00 75.25 348 CYS A CA 1
ATOM 2672 C C . CYS A 1 348 ? -45.769 5.595 55.703 1.00 75.25 348 CYS A C 1
ATOM 2674 O O . CYS A 1 348 ? -44.606 5.970 55.774 1.00 75.25 348 CYS A O 1
ATOM 2676 N N . PRO A 1 349 ? -46.540 5.894 54.642 1.00 56.28 349 PRO A N 1
ATOM 2677 C CA . PRO A 1 349 ? -46.043 6.611 53.459 1.00 56.28 349 PRO A CA 1
ATOM 2678 C C . PRO A 1 349 ? -45.859 8.126 53.667 1.00 56.28 349 PRO A C 1
ATOM 2680 O O . PRO A 1 349 ? -45.153 8.760 52.891 1.00 56.28 349 PRO A O 1
ATOM 2683 N N . ASP A 1 350 ? -46.453 8.700 54.719 1.00 63.34 350 ASP A N 1
ATOM 2684 C CA . ASP A 1 350 ? -46.532 10.153 54.954 1.00 63.34 350 ASP A CA 1
ATOM 2685 C C . ASP A 1 350 ? -45.576 10.594 56.084 1.00 63.34 350 ASP A C 1
ATOM 2687 O O . ASP A 1 350 ? -45.967 10.998 57.184 1.00 63.34 350 ASP A O 1
ATOM 2691 N N . GLN A 1 351 ? -44.279 10.370 55.860 1.00 58.94 351 GLN A N 1
ATOM 2692 C CA . GLN A 1 351 ? -43.266 10.354 56.926 1.00 58.94 351 GLN A CA 1
ATOM 2693 C C . GLN A 1 351 ? -42.745 11.736 57.331 1.00 58.94 351 GLN A C 1
ATOM 2695 O O . GLN A 1 351 ? -42.217 11.877 58.432 1.00 58.94 351 GLN A O 1
ATOM 2700 N N . SER A 1 352 ? -42.905 12.767 56.498 1.00 53.75 352 SER A N 1
ATOM 2701 C CA . SER A 1 352 ? -42.367 14.104 56.781 1.00 53.75 352 SER A CA 1
ATOM 2702 C C . SER A 1 352 ? -43.162 14.883 57.834 1.00 53.75 352 SER A C 1
ATOM 2704 O O . SER A 1 352 ? -42.570 15.687 58.546 1.00 53.75 352 SER A O 1
ATOM 2706 N N . GLU A 1 353 ? -44.471 14.640 57.975 1.00 47.31 353 GLU A N 1
ATOM 2707 C CA . GLU A 1 353 ? -45.326 15.380 58.925 1.00 47.31 353 GLU A CA 1
ATOM 2708 C C . GLU A 1 353 ? -45.656 14.600 60.212 1.00 47.31 353 GLU A C 1
ATOM 2710 O O . GLU A 1 353 ? -45.978 15.205 61.234 1.00 47.31 353 GLU A O 1
ATOM 2715 N N . ARG A 1 354 ? -45.546 13.260 60.213 1.00 49.59 354 ARG A N 1
ATOM 2716 C CA . ARG A 1 354 ? -45.920 12.409 61.367 1.00 49.59 354 ARG A CA 1
ATOM 2717 C C . ARG A 1 354 ? -44.770 11.930 62.252 1.00 49.59 354 ARG A C 1
ATOM 2719 O O . ARG A 1 354 ? -45.047 11.387 63.321 1.00 49.59 354 ARG A O 1
ATOM 2726 N N . MET A 1 355 ? -43.508 12.198 61.908 1.00 52.00 355 MET A N 1
ATOM 2727 C CA . MET A 1 355 ? -42.372 11.957 62.822 1.00 52.00 355 MET A CA 1
ATOM 2728 C C . MET A 1 355 ? -42.313 12.927 64.019 1.00 52.00 355 MET A C 1
ATOM 2730 O O . MET A 1 355 ? -41.307 13.011 64.714 1.00 52.00 355 MET A O 1
ATOM 2734 N N . LEU A 1 356 ? -43.404 13.646 64.298 1.00 45.31 356 LEU A N 1
ATOM 2735 C CA . LEU A 1 356 ? -43.621 14.335 65.568 1.00 45.31 356 LEU A CA 1
ATOM 2736 C C . LEU A 1 356 ? -43.919 13.373 66.726 1.00 45.31 356 LEU A C 1
ATOM 2738 O O . LEU A 1 356 ? -43.689 13.746 67.873 1.00 45.31 356 LEU A O 1
ATOM 2742 N N . PHE A 1 357 ? -44.382 12.145 66.455 1.00 55.16 357 PHE A N 1
ATOM 2743 C CA . PHE A 1 357 ? -44.361 11.101 67.477 1.00 55.16 357 PHE A CA 1
ATOM 2744 C C . PHE A 1 357 ? -42.956 10.546 67.578 1.00 55.16 357 PHE A C 1
ATOM 2746 O O . PHE A 1 357 ? -42.438 9.946 66.631 1.00 55.16 357 PHE A O 1
ATOM 2753 N N . SER A 1 358 ? -42.344 10.744 68.739 1.00 68.19 358 SER A N 1
ATOM 2754 C CA . SER A 1 358 ? -41.020 10.215 68.957 1.00 68.19 358 SER A CA 1
ATOM 2755 C C . SER A 1 358 ? -41.022 8.705 69.005 1.00 68.19 358 SER A C 1
ATOM 2757 O O . SER A 1 358 ? -41.949 8.097 69.535 1.00 68.19 358 SER A O 1
ATOM 2759 N N . LEU A 1 359 ? -39.966 8.071 68.481 1.00 71.19 359 LEU A N 1
ATOM 2760 C CA . LEU A 1 359 ? -39.739 6.644 68.727 1.00 71.19 359 LEU A CA 1
ATOM 2761 C C . LEU A 1 359 ? -39.859 6.355 70.235 1.00 71.19 359 LEU A C 1
ATOM 2763 O O . LEU A 1 359 ? -40.436 5.353 70.638 1.00 71.19 359 LEU A O 1
ATOM 2767 N N . LYS A 1 360 ? -39.423 7.306 71.069 1.00 77.19 360 LYS A N 1
ATOM 2768 C CA . LYS A 1 360 ? -39.652 7.330 72.515 1.00 77.19 360 LYS A CA 1
ATOM 2769 C C . LYS A 1 360 ? -41.138 7.264 72.905 1.00 77.19 360 LYS A C 1
ATOM 2771 O O . LYS A 1 360 ? -41.460 6.494 73.801 1.00 77.19 360 LYS A O 1
ATOM 2776 N N . ASP A 1 361 ? -42.030 8.037 72.293 1.00 80.50 361 ASP A N 1
ATOM 2777 C CA . ASP A 1 361 ? -43.471 8.011 72.598 1.00 80.50 361 ASP A CA 1
ATOM 2778 C C . ASP A 1 361 ? -44.084 6.654 72.253 1.00 80.50 361 ASP A C 1
ATOM 2780 O O . ASP A 1 361 ? -44.772 6.063 73.082 1.00 80.50 361 ASP A O 1
ATOM 2784 N N . ILE A 1 362 ? -43.735 6.107 71.086 1.00 80.44 362 ILE A N 1
ATOM 2785 C CA . ILE A 1 362 ? -44.184 4.776 70.660 1.00 80.44 362 ILE A CA 1
ATOM 2786 C C . ILE A 1 362 ? -43.696 3.709 71.640 1.00 80.44 362 ILE A C 1
ATOM 2788 O O . ILE A 1 362 ? -44.468 2.844 72.049 1.00 80.44 362 ILE A O 1
ATOM 2792 N N . LEU A 1 363 ? -42.429 3.765 72.055 1.00 80.19 363 LEU A N 1
ATOM 2793 C CA . LEU A 1 363 ? -41.888 2.820 73.029 1.00 80.19 363 LEU A CA 1
ATOM 2794 C C . LEU A 1 363 ? -42.536 2.986 74.411 1.00 80.19 363 LEU A C 1
ATOM 2796 O O . LEU A 1 363 ? -42.859 1.985 75.040 1.00 80.19 363 LEU A O 1
ATOM 2800 N N . ASN A 1 364 ? -42.795 4.214 74.866 1.00 82.56 364 ASN A N 1
ATOM 2801 C CA . ASN A 1 364 ? -43.498 4.468 76.128 1.00 82.56 364 ASN A CA 1
ATOM 2802 C C . ASN A 1 364 ? -44.940 3.949 76.126 1.00 82.56 364 ASN A C 1
ATOM 2804 O O . ASN A 1 364 ? -45.431 3.530 77.169 1.00 82.56 364 ASN A O 1
ATOM 2808 N N . GLU A 1 365 ? -45.614 3.967 74.978 1.00 84.94 365 GLU A N 1
ATOM 2809 C CA . GLU A 1 365 ? -46.987 3.476 74.854 1.00 84.94 365 GLU A CA 1
ATOM 2810 C C . GLU A 1 365 ? -47.055 1.948 74.695 1.00 84.94 365 GLU A C 1
ATOM 2812 O O . GLU A 1 365 ? -47.997 1.305 75.157 1.00 84.94 365 GLU A O 1
ATOM 2817 N N . THR A 1 366 ? -46.051 1.342 74.055 1.00 84.44 366 THR A N 1
ATOM 2818 C CA . THR A 1 366 ? -46.116 -0.067 73.621 1.00 84.44 366 THR A CA 1
ATOM 2819 C C . THR A 1 366 ? -45.238 -1.028 74.418 1.00 84.44 366 THR A C 1
ATOM 2821 O O . THR A 1 366 ? -45.472 -2.240 74.367 1.00 84.44 366 THR A O 1
ATOM 2824 N N . ALA A 1 367 ? -44.257 -0.521 75.167 1.00 84.44 367 ALA A N 1
ATOM 2825 C CA . ALA A 1 367 ? -43.357 -1.304 76.008 1.00 84.44 367 ALA A CA 1
ATOM 2826 C C . ALA A 1 367 ? -43.564 -0.963 77.492 1.00 84.44 367 ALA A C 1
ATOM 2828 O O . ALA A 1 367 ? -42.760 -0.255 78.103 1.00 84.44 367 ALA A O 1
ATOM 2829 N N . ASP A 1 368 ? -44.647 -1.493 78.068 1.00 87.69 368 ASP A N 1
ATOM 2830 C CA . ASP A 1 368 ? -44.888 -1.417 79.510 1.00 87.69 368 ASP A CA 1
ATOM 2831 C C . ASP A 1 368 ? -43.725 -2.056 80.288 1.00 87.69 368 ASP A C 1
ATOM 2833 O O . ASP A 1 368 ? -43.249 -3.146 79.958 1.00 87.69 368 ASP A O 1
ATOM 2837 N N . VAL A 1 369 ? -43.244 -1.356 81.314 1.00 84.62 369 VAL A N 1
ATOM 2838 C CA . VAL A 1 369 ? -42.035 -1.738 82.055 1.00 84.62 369 VAL A CA 1
ATOM 2839 C C . VAL A 1 369 ? -42.201 -3.079 82.771 1.00 84.62 369 VAL A C 1
ATOM 2841 O O . VAL A 1 369 ? -41.254 -3.865 82.815 1.00 84.62 369 VAL A O 1
ATOM 2844 N N . GLU A 1 370 ? -43.388 -3.367 83.304 1.00 85.62 370 GLU A N 1
ATOM 2845 C CA . GLU A 1 370 ? -43.650 -4.618 84.017 1.00 85.62 370 GLU A CA 1
ATOM 2846 C C . GLU A 1 370 ? -43.789 -5.789 83.038 1.00 85.62 370 GLU A C 1
ATOM 2848 O O . GLU A 1 370 ? -43.247 -6.869 83.284 1.00 85.62 370 GLU A O 1
ATOM 2853 N N . ASP A 1 371 ? -44.415 -5.570 81.878 1.00 86.31 371 ASP A N 1
ATOM 2854 C CA . ASP A 1 371 ? -44.400 -6.544 80.780 1.00 86.31 371 ASP A CA 1
ATOM 2855 C C . ASP A 1 371 ? -42.958 -6.842 80.319 1.00 86.31 371 ASP A C 1
ATOM 2857 O O . ASP A 1 371 ? -42.591 -8.005 80.130 1.00 86.31 371 ASP A O 1
ATOM 2861 N N . VAL A 1 372 ? -42.108 -5.817 80.194 1.00 85.31 372 VAL A N 1
ATOM 2862 C CA . VAL A 1 372 ? -40.692 -5.975 79.820 1.00 85.31 372 VAL A CA 1
ATOM 2863 C C . VAL A 1 372 ? -39.894 -6.735 80.890 1.00 85.31 372 VAL A C 1
ATOM 2865 O O . VAL A 1 372 ? -39.118 -7.632 80.549 1.00 85.31 372 VAL A O 1
ATOM 2868 N N . ARG A 1 373 ? -40.102 -6.448 82.182 1.00 84.56 373 ARG A N 1
ATOM 2869 C CA . ARG A 1 373 ? -39.481 -7.194 83.295 1.00 84.56 373 ARG A CA 1
ATOM 2870 C C . ARG A 1 373 ? -39.863 -8.670 83.279 1.00 84.56 373 ARG A C 1
ATOM 2872 O O . ARG A 1 373 ? -38.986 -9.529 83.385 1.00 84.56 373 ARG A O 1
ATOM 2879 N N . ARG A 1 374 ? -41.147 -8.969 83.049 1.00 86.62 374 ARG A N 1
ATOM 2880 C CA . ARG A 1 374 ? -41.645 -10.345 82.896 1.00 86.62 374 ARG A CA 1
ATOM 2881 C C . ARG A 1 374 ? -40.997 -11.059 81.714 1.00 86.62 374 ARG A C 1
ATOM 2883 O O . ARG A 1 374 ? -40.579 -12.205 81.864 1.00 86.62 374 ARG A O 1
ATOM 2890 N N . LEU A 1 375 ? -40.868 -10.392 80.562 1.00 84.44 375 LEU A N 1
ATOM 2891 C CA . LEU A 1 375 ? -40.186 -10.952 79.386 1.00 84.44 375 LEU A CA 1
ATOM 2892 C C . LEU A 1 375 ? -38.723 -11.305 79.687 1.00 84.44 375 LEU A C 1
ATOM 2894 O O . LEU A 1 375 ? -38.236 -12.346 79.250 1.00 84.44 375 LEU A O 1
ATOM 2898 N N . LEU A 1 376 ? -38.042 -10.475 80.479 1.00 83.75 376 LEU A N 1
ATOM 2899 C CA . LEU A 1 376 ? -36.658 -10.699 80.904 1.00 83.75 376 LEU A CA 1
ATOM 2900 C C . LEU A 1 376 ? -36.509 -11.719 82.047 1.00 83.75 376 LEU A C 1
ATOM 2902 O O . LEU A 1 376 ? -35.379 -12.114 82.364 1.00 83.75 376 LEU A O 1
ATOM 2906 N N . LYS A 1 377 ? -37.626 -12.183 82.629 1.00 86.81 377 LYS A N 1
ATOM 2907 C CA . LYS A 1 377 ? -37.670 -13.047 83.821 1.00 86.81 377 LYS A CA 1
ATOM 2908 C C . LYS A 1 377 ? -36.872 -12.440 84.981 1.00 86.81 377 LYS A C 1
ATOM 2910 O O . LYS A 1 377 ? -35.980 -13.093 85.528 1.00 86.81 377 LYS A O 1
ATOM 2915 N N . LEU A 1 378 ? -37.130 -11.162 85.249 1.00 81.94 378 LEU A N 1
ATOM 2916 C CA . LEU A 1 378 ? -36.630 -10.436 86.414 1.00 81.94 378 LEU A CA 1
ATOM 2917 C C . LEU A 1 378 ? -37.753 -10.419 87.456 1.00 81.94 378 LEU A C 1
ATOM 2919 O O . LEU A 1 378 ? -38.879 -10.060 87.104 1.00 81.94 378 LEU A O 1
ATOM 2923 N N . ASP A 1 379 ? -37.443 -10.862 88.675 1.00 73.44 379 ASP A N 1
ATOM 2924 C CA . ASP A 1 379 ? -38.388 -10.953 89.798 1.00 73.44 379 ASP A CA 1
ATOM 2925 C C . ASP A 1 379 ? -38.681 -9.594 90.452 1.00 73.44 379 ASP A C 1
ATOM 2927 O O . ASP A 1 379 ? -37.763 -8.734 90.498 1.00 73.44 379 ASP A O 1
#

Sequence (379 aa):
MSIAAFTFGSFGDIVTILQLAWTIRQSLSETAGAVAQVQTLIADIDAFTCALQQIKSVLDTRASVPPDLMNGIAHALESCFLLLRGVQEQINSYNARMTGAVGARALKRYWAALGWEILGGRSKVEAMRARLSEQVEVIQTLLAAAQSQNLEEIRKAAAAQSQSLQDIRKDAETTHGDVGEMFASMRELCIRLSATSTPFTFFDTSGAHVPPVGAVPWSVARAALPVFWMQGPMFDFSAQRILDEFMRPNARQGLVYTRGAFRISKNDNRRWWPDFPDPGVYNSKVLGQDSFREIALEVLFFLYCGGATEEDVVAFVSPVYAVSMDGNTSRAVPVPKASAALSGLLRCPDQSERMLFSLKDILNETADVEDVRRLLKLD

pLDDT: mean 77.2, std 13.42, range [25.27, 94.31]

Radius of gyration: 54.45 Å; chains: 1; bounding box: 90×44×141 Å

Foldseek 3Di:
DDDPDDPQLDLVLLVVLLVLLVVLLVLLCQQAPPQPVSVVVSVLSVVLNVLSVVLSVLVVPDPDFDPVLSVQLSVLSVQSSVLSVLQVCLSVVVCVVCCVPPNRVVSNVCCNVCVQVSSVHPVSSVVSSVSSVVSSVSNVVSSVVRVVVVVVVVVVVVVVVVVVVVVVVVVVVVVVVVVVVVVVVVVVVVVVVCVVPPPDFDAAPVRDTDAFLDKAWPVQVVLQALQVVPPDPPRNPPVVCLCVVPQVVCLQVQQFKKKWKWFQDPVHNQFTHTDPIDRDRHNDDDPQPPPDQTKMWIKIWGWHAPDDDSRRIMITIHATWIWGDDPPDIHIFGQVQLSNLVSVLRPDPPRPPPSVCHNRNSCSVRPGSVVSCVRRVHD

Organism: NCBI:txid1314781

Secondary structure (DSSP, 8-state):
---PPP-TTSHHHHHHHHHHHHHHHHHHHHHH-S-HHHHHHHHHHHHHHHHHHHHHHHHHT-S---HHHHHHHHHHHHHHHHHHHHHHHHHHHHHHHHHHHHHHHHHHHHHHHHHHHHTT-HHHHHHHHHHHHHHHHHHHHHHHHHHHHHHHHHHHHHHHHHHHHHHHHHHHHHHHHHHHHHHHHHHHHHHHHHTTS-SS-EE-TTS-EE--SEEEEHHHHHHHSGGGG---TTSHHHHHHHIIIIIHHHHTTT-EEEEEEEEEETTEEEEEEEPPPB----S---TTTT--SS-EEEEEEEEEE-SSSGGGEEEEEPPPEEEEEETTEEEEEE-HHHHHHHHHHHH-S-HHHHTTS-HHHHHHHH--HHHHHHHHT--